Protein AF-A0A661B4R6-F1 (afdb_monomer_lite)

Sequence (637 aa):
MIDFGRIRTIQQVYLRFPSENIISTFYVIYWDGAAWQDFDAPVFDMLNTDSIRSFLVEPARAEKVMLFSTDSVANIAEMQLFGQGFRQFLLKRYCSDSGWTATDTRWETQKLVNLSDTMQCPDGTMNSFNYRKYLQAHDWTLNPFGGELTFENILDPPNKLFLDWFPNQYYQWFVLLFYNDAPTVDLFNGLFEKSFMYESTYLNWWRTVTDSVRAYASSLGRDVFITYNGSAYCNPHLVDYTLAPLGDGLNFPAYHCTTATDTDKVCLIGNQAQINIWRLTKQRANEYLGEDVPLVAFCDFWQLGMPFAHLGGIDEPADERAIYIRTYGMEMCAAGVNFCFPVQVSEEDSWTDTLSDGTPLIEIIKQQADFLNAYFDIYQNVTVSDNETLVTVNGIVPFNGEWNIDWEGGMRFNSPVNESKVTIAYTESEIEERAYLHIINHDWDSAGRAMLPQDSIPVTIPVSDTCWAVLLVSPDFPDTVYPEFEYEDSVVSLIVPTLEYYNVIILDFTDTTNISEEMAKLPIEFSISAYPNPFNSSVIITVSGGRGLASQTLTNIAIYDIMGNLIATPCSADRSASLVPLDKGDGNRASAKVSGGSASAQGVYIWTPDQSIPSGIYLMKAIIGNKTITKRVVLVR

Radius of gyration: 32.86 Å; chains: 1; bounding box: 77×84×82 Å

Foldseek 3Di:
DDAQQAWDKFFKKKFAADLVADAQWKWKWFDQPPDTDAFAPTPIHNGDNDRIDMDGTDTGTGRDMDMDGPDPDDGTPDIDTDHLDLLSLVCCVCCVVVVAFQQRCCCCVQQVQQLPPCQQNVPSGSRRGDVCSVCVVLVCNVPQLSDDDDPVCLVPGPRSCCLQAPDPVSLLVQCLQCVVPPVSNVVSLVSNCNHSNCCVPQVVPVCVVLVVVQVVCVVVVHGDFDFDAPLLRHQGHNGQAYEDEDAPAAQAQWADDADPQFRLAIEHQLQFFCLAVLLSSQVVSCVNVVHRGAYEYEHDCPHRGRNLCRYCHVPDASQRSLLCCLFVCVSNLLSLHHYDDDDADDPRGQQQGHHPVRHGSVVSVVLVVVQCVVPVQLSPQKDQDPQLQVKDKLNHNKFNADSHFDPPVGRHRDGGIDPSQWHWTWIDHPQAQKIKIKIFGRCADPVVSAGDKDAFMKIKGQAPADFDFKWKDGSVDDDIDGFDWDDDPRMIITTDGMDRGMMMIMTHRDPPVDPDPPPPPPFPDWDWDWPPAPDDLKIKIFTDTSVACQPWDFPFKFKAAPVRHTQAGCDDVVPPGQKHQDDDDDDDDDDDDDDDDDDDSGRIIMGRGDPPDAFAKMKMWIDIPHDIDIDIGTDDD

Secondary structure (DSSP, 8-state):
-EEEEEEEEEEEEEEE--TTS--SSEEEEEE-SSSEEEEEEEEEESS---SEEEEEEEEEEEEEEEEEE-SSS---SEEEEE-S-HHHHHIIIIIITT---TT-THHHHHH---TT-TTT-TTSSGGG--HHHHHHHTT-SS-TT-S---TTTSSS-SSTTHHHH--HHHHHHHHHHTTT-HHHHHHHHHHHHTSHHHIIIIIIIIHHHHHHHHHHHHHTT-------BTTTTS--TT-SSEEEEE-TTTT--EEE---SS-TT-EEE-TTB--HHHHHHHHHHHHHHHTS---EEEEE-STTTSSHHHHBS-TTS-THHHHHHIIIIIHHHHHTT-EE------SS--GGG-B-TTS-BHHHHHHHHHHHHHHTGGGGSSEEE-TTGGG-EETTB--------EESSSSSEE--B--TT-EEEEEEEESSSSEEEEEEEE--EETTTTEEPPEEEEEEEEE-SS---EEEEE-SSSSSPB---EEEETTEEEEEEEEESSEEEEEEE----SS---------S-EEEEEES-SS-SSEEEEEEETT-GGGS-EEEEEEEETT--EEE-S--TTS--SEEE---S----------SS-S-TT-EEEE---TTSPSEEEEEEEEETTEEEEEEEEE--

pLDDT: mean 84.92, std 15.72, range [28.16, 98.81]

Structure (mmCIF, N/CA/C/O backbone):
data_AF-A0A661B4R6-F1
#
_entry.id   AF-A0A661B4R6-F1
#
loop_
_atom_site.group_PDB
_atom_site.id
_atom_site.type_symbol
_atom_site.label_atom_id
_atom_site.label_alt_id
_atom_site.label_comp_id
_atom_site.label_asym_id
_atom_site.label_entity_id
_atom_site.label_seq_id
_atom_site.pdbx_PDB_ins_code
_atom_site.Cartn_x
_atom_site.Cartn_y
_atom_site.Cartn_z
_atom_site.occupancy
_atom_site.B_iso_or_equiv
_atom_site.auth_seq_id
_atom_site.auth_comp_id
_atom_site.auth_asym_id
_atom_site.auth_atom_id
_atom_site.pdbx_PDB_model_num
ATOM 1 N N . MET A 1 1 ? -38.865 -0.364 30.656 1.00 88.25 1 MET A N 1
ATOM 2 C CA . MET A 1 1 ? -38.460 -0.973 29.371 1.00 88.25 1 MET A CA 1
ATOM 3 C C . MET A 1 1 ? -38.031 0.139 28.435 1.00 88.25 1 MET A C 1
ATOM 5 O O . MET A 1 1 ? -38.706 1.160 28.396 1.00 88.25 1 MET A O 1
ATOM 9 N N . ILE A 1 2 ? -36.935 -0.059 27.714 1.00 90.44 2 ILE A N 1
ATOM 10 C CA . ILE A 1 2 ? -36.486 0.788 26.609 1.00 90.44 2 ILE A CA 1
ATOM 11 C C . ILE A 1 2 ? -36.687 -0.020 25.328 1.00 90.44 2 ILE A C 1
ATOM 13 O O . ILE A 1 2 ? -36.206 -1.147 25.239 1.00 90.44 2 ILE A O 1
ATOM 17 N N . ASP A 1 3 ? -37.417 0.539 24.367 1.00 93.38 3 ASP A N 1
ATOM 18 C CA . ASP A 1 3 ? -37.587 -0.020 23.024 1.00 93.38 3 ASP A CA 1
ATOM 19 C C . ASP A 1 3 ? -36.843 0.888 22.042 1.00 93.38 3 ASP A C 1
ATOM 21 O O . ASP A 1 3 ? -37.107 2.091 21.980 1.00 93.38 3 ASP A O 1
ATOM 25 N N . PHE A 1 4 ? -35.868 0.337 21.323 1.00 90.88 4 PHE A N 1
ATOM 26 C CA . PHE A 1 4 ? -35.040 1.121 20.412 1.00 90.88 4 PHE A CA 1
ATOM 27 C C . PHE A 1 4 ? -35.672 1.309 19.029 1.00 90.88 4 PHE A C 1
ATOM 29 O O . PHE A 1 4 ? -35.149 2.099 18.237 1.00 90.88 4 PHE A O 1
ATOM 36 N N . GLY A 1 5 ? -36.722 0.549 18.693 1.00 90.44 5 GLY A N 1
ATOM 37 C CA . GLY A 1 5 ? -37.315 0.492 17.352 1.00 90.44 5 GLY A CA 1
ATOM 38 C C . GLY A 1 5 ? -36.398 -0.084 16.260 1.00 90.44 5 GLY A C 1
ATOM 39 O O . GLY A 1 5 ? -36.765 -0.090 15.088 1.00 90.44 5 GLY A O 1
ATOM 40 N N . ARG A 1 6 ? -35.186 -0.524 16.621 1.00 88.88 6 ARG A N 1
ATOM 41 C CA . ARG A 1 6 ? -34.209 -1.215 15.766 1.00 88.88 6 ARG A CA 1
ATOM 42 C C . ARG A 1 6 ? -33.161 -1.911 16.624 1.00 88.88 6 ARG A C 1
ATOM 44 O O . ARG A 1 6 ? -32.868 -1.453 17.724 1.00 88.88 6 ARG A O 1
ATOM 51 N N . ILE A 1 7 ? -32.531 -2.951 16.087 1.00 89.50 7 ILE A N 1
ATOM 52 C CA . ILE A 1 7 ? -31.448 -3.658 16.780 1.00 89.50 7 ILE A CA 1
ATOM 53 C C . ILE A 1 7 ? -30.260 -2.713 17.010 1.00 89.50 7 ILE A C 1
ATOM 55 O O . ILE A 1 7 ? -29.772 -2.056 16.084 1.00 89.50 7 ILE A O 1
ATOM 59 N N . ARG A 1 8 ? -29.790 -2.665 18.257 1.00 90.94 8 ARG A N 1
ATOM 60 C CA . ARG A 1 8 ? -28.598 -1.954 18.724 1.00 90.94 8 ARG A CA 1
ATOM 61 C C . ARG A 1 8 ? -27.638 -2.929 19.377 1.00 90.94 8 ARG A C 1
ATOM 63 O O . ARG A 1 8 ? -28.080 -3.888 19.989 1.00 90.94 8 ARG A O 1
ATOM 70 N N . THR A 1 9 ? -26.344 -2.655 19.302 1.00 92.19 9 THR A N 1
ATOM 71 C CA . THR A 1 9 ? -25.362 -3.382 20.112 1.00 92.1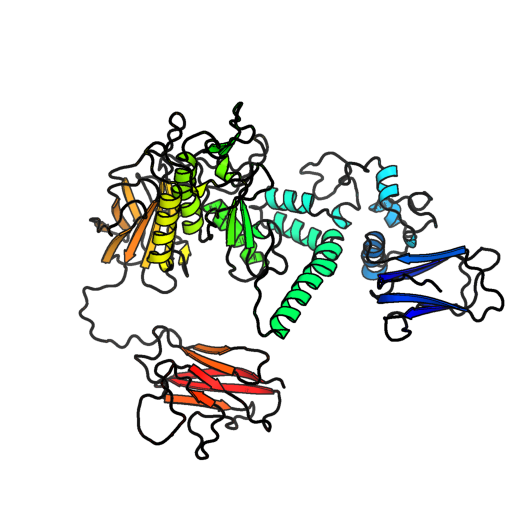9 9 THR A CA 1
ATOM 72 C C . THR A 1 9 ? -25.141 -2.631 21.418 1.00 92.19 9 THR A C 1
ATOM 74 O O . THR A 1 9 ? -24.861 -1.431 21.390 1.00 92.19 9 THR A O 1
ATOM 77 N N . ILE A 1 10 ? -25.287 -3.323 22.544 1.00 93.88 10 ILE A N 1
ATOM 78 C CA . ILE A 1 10 ? -25.099 -2.803 23.902 1.00 93.88 10 ILE A CA 1
ATOM 79 C C . ILE A 1 10 ? -23.838 -3.422 24.491 1.00 93.88 10 ILE A C 1
ATOM 81 O O . ILE A 1 10 ? -23.638 -4.624 24.372 1.00 93.88 10 ILE A O 1
ATOM 85 N N . GLN A 1 11 ? -23.016 -2.602 25.137 1.00 93.62 11 GLN A N 1
ATOM 86 C CA . GLN A 1 11 ? -21.801 -3.014 25.842 1.00 93.62 11 GLN A CA 1
ATOM 87 C C . GLN A 1 11 ? -21.700 -2.411 27.253 1.00 93.62 11 GLN A C 1
ATOM 89 O O . GLN A 1 11 ? -20.881 -2.842 28.055 1.00 93.62 11 GLN A O 1
ATOM 94 N N . GLN A 1 12 ? -22.539 -1.429 27.597 1.00 94.00 12 GLN A N 1
ATOM 95 C CA . GLN A 1 12 ? -22.627 -0.916 28.963 1.00 94.00 12 GLN A CA 1
ATOM 96 C C . GLN A 1 12 ? -24.080 -0.640 29.347 1.00 94.00 12 GLN A C 1
ATOM 98 O O . GLN A 1 12 ? -24.805 0.041 28.613 1.00 94.00 12 GLN A O 1
ATOM 103 N N . VAL A 1 13 ? -24.470 -1.115 30.530 1.00 94.50 13 VAL A N 1
ATOM 104 C CA . VAL A 1 13 ? -25.730 -0.775 31.197 1.00 94.50 13 VAL A CA 1
ATOM 105 C C . VAL A 1 13 ? -25.424 0.158 32.360 1.00 94.50 13 VAL A C 1
ATOM 107 O O . VAL A 1 13 ? -24.723 -0.220 33.295 1.00 94.50 13 VAL A O 1
ATOM 110 N N . TYR A 1 14 ? -25.947 1.380 32.298 1.00 93.94 14 TYR A N 1
ATOM 111 C CA . TYR A 1 14 ? -25.776 2.400 33.326 1.00 93.94 14 TYR A CA 1
ATOM 112 C C . TYR A 1 14 ? -27.123 2.749 33.954 1.00 93.94 14 TYR A C 1
ATOM 114 O O . TYR A 1 14 ? -28.087 3.072 33.256 1.00 93.94 14 TYR A O 1
ATOM 122 N N . LEU A 1 15 ? -27.176 2.691 35.279 1.00 93.31 15 LEU A N 1
ATOM 123 C CA . LEU A 1 15 ? -28.357 2.921 36.094 1.00 93.31 15 LEU A CA 1
ATOM 124 C C . LEU A 1 15 ? -28.040 3.974 37.151 1.00 93.31 15 LEU A C 1
ATOM 126 O O . LEU A 1 15 ? -27.056 3.858 37.881 1.00 93.31 15 LEU A O 1
ATOM 130 N N . ARG A 1 16 ? -28.911 4.973 37.265 1.00 91.50 16 ARG A N 1
ATOM 131 C CA . ARG A 1 16 ? -28.896 5.954 38.347 1.00 91.50 16 ARG A CA 1
ATOM 132 C C . ARG A 1 16 ? -30.230 5.937 39.069 1.00 91.50 16 ARG A C 1
ATOM 134 O O . ARG A 1 16 ? -31.293 6.052 38.453 1.00 91.50 16 ARG A O 1
ATOM 141 N N . PHE A 1 17 ? -30.159 5.873 40.385 1.00 91.25 17 PHE A N 1
ATOM 142 C CA . PHE A 1 17 ? -31.294 5.911 41.290 1.00 91.25 17 PHE A CA 1
ATOM 143 C C . PHE A 1 17 ? -31.259 7.214 42.104 1.00 91.25 17 PHE A C 1
ATOM 145 O O . PHE A 1 17 ? -30.173 7.719 42.411 1.00 91.25 17 PHE A O 1
ATOM 152 N N . PRO A 1 18 ? -32.417 7.797 42.458 1.00 90.38 18 PRO A N 1
ATOM 153 C CA . PRO A 1 18 ? -32.464 8.889 43.425 1.00 90.38 18 PRO A CA 1
ATOM 154 C C . PRO A 1 18 ? -31.885 8.431 44.769 1.00 90.38 18 PRO A C 1
ATOM 156 O O . PRO A 1 18 ? -32.158 7.314 45.206 1.00 90.38 18 PRO A O 1
ATOM 159 N N . SER A 1 19 ? -31.125 9.289 45.452 1.00 86.38 19 SER A N 1
ATOM 160 C CA . SER A 1 19 ? -30.497 8.968 46.747 1.00 86.38 19 SER A CA 1
ATOM 161 C C . SER A 1 19 ? -31.492 8.504 47.813 1.00 86.38 19 SER A C 1
ATOM 163 O O . SER A 1 19 ? -31.175 7.679 48.662 1.00 86.38 19 SER A O 1
ATOM 165 N N . GLU A 1 20 ? -32.705 9.037 47.755 1.00 88.06 20 GLU A N 1
ATOM 166 C CA . GLU A 1 20 ? -33.816 8.767 48.657 1.00 88.06 20 GLU A CA 1
ATOM 167 C C . GLU A 1 20 ? -34.655 7.546 48.248 1.00 88.06 20 GLU A C 1
ATOM 169 O O . GLU A 1 20 ? -35.519 7.130 49.013 1.00 88.06 20 GLU A O 1
ATOM 174 N N . ASN A 1 21 ? -34.424 6.975 47.058 1.00 87.94 21 ASN A N 1
ATOM 175 C CA . ASN A 1 21 ? -35.181 5.847 46.508 1.00 87.94 21 ASN A CA 1
ATOM 176 C C . ASN A 1 21 ? -34.262 4.892 45.724 1.00 87.94 21 ASN A C 1
ATOM 178 O O . ASN A 1 21 ? -34.425 4.708 44.515 1.00 87.94 21 ASN A O 1
ATOM 182 N N . ILE A 1 22 ? -33.286 4.300 46.413 1.00 90.50 22 ILE A N 1
ATOM 183 C CA . ILE A 1 22 ? -32.396 3.289 45.833 1.00 90.50 22 ILE A CA 1
ATOM 184 C C . ILE A 1 22 ? -33.161 1.973 45.684 1.00 90.50 22 ILE A C 1
ATOM 186 O O . ILE A 1 22 ? -33.751 1.485 46.647 1.00 90.50 22 ILE A O 1
ATOM 190 N N . ILE A 1 23 ? -33.135 1.403 44.478 1.00 91.00 23 ILE A N 1
ATOM 191 C CA . ILE A 1 23 ? -33.694 0.075 44.221 1.00 91.00 23 ILE A CA 1
ATOM 192 C C . ILE A 1 23 ? -32.763 -0.967 44.840 1.00 91.00 23 ILE A C 1
ATOM 194 O O . ILE A 1 23 ? -31.584 -1.017 44.486 1.00 91.00 23 ILE A O 1
ATOM 198 N N . SER A 1 24 ? -33.300 -1.786 45.744 1.00 89.31 24 SER A N 1
ATOM 199 C CA . SER A 1 24 ? -32.554 -2.775 46.526 1.00 89.31 24 SER A CA 1
ATOM 200 C C . SER A 1 24 ? -32.283 -4.058 45.748 1.00 89.31 24 SER A C 1
ATOM 202 O O . SER A 1 24 ? -31.223 -4.659 45.884 1.00 89.31 24 SER A O 1
ATOM 204 N N . THR A 1 25 ? -33.229 -4.471 44.905 1.00 92.31 25 THR A N 1
ATOM 205 C CA . THR A 1 25 ? -33.104 -5.662 44.066 1.00 92.31 25 THR A CA 1
ATOM 206 C C . THR A 1 25 ? -33.507 -5.337 42.638 1.00 92.31 25 THR A C 1
ATOM 208 O O . THR A 1 25 ? -34.631 -4.884 42.399 1.00 92.31 25 THR A O 1
ATOM 211 N N . PHE A 1 26 ? -32.628 -5.597 41.675 1.00 94.00 26 PHE A N 1
ATOM 212 C CA . PHE A 1 26 ? -32.942 -5.473 40.257 1.00 94.00 26 PHE A CA 1
ATOM 213 C C . PHE A 1 26 ? -32.227 -6.514 39.399 1.00 94.00 26 PHE A C 1
ATOM 215 O O . PHE A 1 26 ? -31.179 -7.038 39.764 1.00 94.00 26 PHE A O 1
ATOM 222 N N . TYR A 1 27 ? -32.786 -6.769 38.219 1.00 94.94 27 TYR A N 1
ATOM 223 C CA . TYR A 1 27 ? -32.155 -7.563 37.167 1.00 94.94 27 TYR A CA 1
ATOM 224 C C . TYR A 1 27 ? -32.542 -6.996 35.793 1.00 94.94 27 TYR A C 1
ATOM 226 O O . TYR A 1 27 ? -33.641 -6.454 35.631 1.00 94.94 27 TYR A O 1
ATOM 234 N N . VAL A 1 28 ? -31.631 -7.058 34.820 1.00 95.81 28 VAL A N 1
ATOM 235 C CA . VAL A 1 28 ? -31.800 -6.461 33.489 1.00 95.81 28 VAL A CA 1
ATOM 236 C C . VAL A 1 28 ? -31.599 -7.514 32.402 1.00 95.81 28 VAL A C 1
ATOM 238 O O . VAL A 1 28 ? -30.582 -8.200 32.387 1.00 95.81 28 VAL A O 1
ATOM 241 N N . ILE A 1 29 ? -32.541 -7.576 31.457 1.00 96.94 29 ILE A N 1
ATOM 242 C CA . ILE A 1 29 ? -32.499 -8.444 30.267 1.00 96.94 29 ILE A CA 1
ATOM 243 C C . ILE A 1 29 ? -32.725 -7.673 28.984 1.00 96.94 29 ILE A C 1
ATOM 245 O O . ILE A 1 29 ? -33.286 -6.572 28.991 1.00 96.94 29 ILE A O 1
ATOM 249 N N . TYR A 1 30 ? -32.336 -8.282 27.870 1.00 97.00 30 TYR A N 1
ATOM 250 C CA . TYR A 1 30 ? -32.540 -7.733 26.540 1.00 97.00 30 TYR A CA 1
ATOM 251 C C . TYR A 1 30 ? -33.329 -8.679 25.634 1.00 97.00 30 TYR A C 1
ATOM 253 O O . TYR A 1 30 ? -33.401 -9.878 25.873 1.00 97.00 30 TYR A O 1
ATOM 261 N N . TRP A 1 31 ? -33.964 -8.121 24.607 1.00 96.56 31 TRP A N 1
ATOM 262 C CA . TRP A 1 31 ? -34.650 -8.867 23.555 1.00 96.56 31 TRP A CA 1
ATOM 263 C C . TRP A 1 31 ? -33.749 -8.947 22.326 1.00 96.56 31 TRP A C 1
ATOM 265 O O . TRP A 1 31 ? -33.430 -7.903 21.749 1.00 96.56 31 TRP A O 1
ATOM 275 N N . ASP A 1 32 ? -33.362 -10.154 21.916 1.00 92.81 32 ASP A N 1
ATOM 276 C CA . ASP A 1 32 ? -32.450 -10.398 20.782 1.00 92.81 32 ASP A CA 1
ATOM 277 C C . ASP A 1 32 ? -33.139 -10.355 19.399 1.00 92.81 32 ASP A C 1
ATOM 279 O O . ASP A 1 32 ? -32.482 -10.429 18.361 1.00 92.81 32 ASP A O 1
ATOM 283 N N . GLY A 1 33 ? -34.467 -10.203 19.384 1.00 91.19 33 GLY A N 1
ATOM 284 C CA . GLY A 1 33 ? -35.319 -10.291 18.195 1.00 91.19 33 GLY A CA 1
ATOM 285 C C . GLY A 1 33 ? -36.236 -11.520 18.200 1.00 91.19 33 GLY A C 1
ATOM 286 O O . GLY A 1 33 ? -37.253 -11.518 17.507 1.00 91.19 33 GLY A O 1
ATOM 287 N N . ALA A 1 34 ? -35.930 -12.532 19.014 1.00 93.56 34 ALA A N 1
ATOM 288 C CA . ALA A 1 34 ? -36.671 -13.786 19.120 1.00 93.56 34 ALA A CA 1
ATOM 289 C C . ALA A 1 34 ? -37.092 -14.128 20.559 1.00 93.56 34 ALA A C 1
ATOM 291 O O . ALA A 1 34 ? -38.192 -14.650 20.759 1.00 93.56 34 ALA A O 1
ATOM 292 N N . ALA A 1 35 ? -36.245 -13.845 21.550 1.00 95.81 35 ALA A N 1
ATOM 293 C CA . ALA A 1 35 ? -36.492 -14.137 22.955 1.00 95.81 35 ALA A CA 1
ATOM 294 C C . ALA A 1 35 ? -35.837 -13.108 23.892 1.00 95.81 35 ALA A C 1
ATOM 296 O O . ALA A 1 35 ? -34.971 -12.320 23.505 1.00 95.81 35 ALA A O 1
ATOM 297 N N . TRP A 1 36 ? -36.278 -13.116 25.153 1.00 97.00 36 TRP A N 1
ATOM 298 C CA . TRP A 1 36 ? -35.604 -12.391 26.226 1.00 97.00 36 TRP A CA 1
ATOM 299 C C . TRP A 1 36 ? -34.383 -13.188 26.688 1.00 97.00 36 TRP A C 1
ATOM 301 O O . TRP A 1 36 ? -34.512 -14.376 26.978 1.00 97.00 36 TRP A O 1
ATOM 311 N N . GLN A 1 37 ? -33.237 -12.520 26.767 1.00 96.88 37 GLN A N 1
ATOM 312 C CA . GLN A 1 37 ? -31.936 -13.094 27.086 1.00 96.88 37 GLN A CA 1
ATOM 313 C C . GLN A 1 37 ? -31.271 -12.335 28.234 1.00 96.88 37 GLN A C 1
ATOM 315 O O . GLN A 1 37 ? -31.379 -11.105 28.328 1.00 96.88 37 GLN A O 1
ATOM 320 N N . ASP A 1 38 ? -30.532 -13.079 29.053 1.00 96.12 38 ASP A N 1
ATOM 321 C CA . ASP A 1 38 ? -29.561 -12.530 29.994 1.00 96.12 38 ASP A CA 1
ATOM 322 C C . ASP A 1 38 ? -28.336 -11.993 29.252 1.00 96.12 38 ASP A C 1
ATOM 324 O O . ASP A 1 38 ? -27.923 -12.524 28.218 1.00 96.12 38 ASP A O 1
ATOM 328 N N . PHE A 1 39 ? -27.739 -10.936 29.797 1.00 94.62 39 PHE A N 1
ATOM 329 C CA . PHE A 1 39 ? -26.406 -10.513 29.380 1.00 94.62 39 PHE A CA 1
ATOM 330 C C . PHE A 1 39 ? -25.369 -11.565 29.787 1.00 94.62 39 PHE A C 1
ATOM 332 O O . PHE A 1 39 ? -25.482 -12.169 30.858 1.00 94.62 39 PHE A O 1
ATOM 339 N N . ASP A 1 40 ? -24.346 -11.753 28.951 1.00 86.69 40 ASP A N 1
ATOM 340 C CA . ASP A 1 40 ? -23.166 -12.517 29.351 1.00 86.69 40 ASP A CA 1
ATOM 341 C C . ASP A 1 40 ? -22.332 -11.661 30.317 1.00 86.69 40 ASP A C 1
ATOM 343 O O . ASP A 1 40 ? -22.056 -10.489 30.048 1.00 86.69 40 ASP A O 1
ATOM 347 N N . ALA A 1 41 ? -22.039 -12.240 31.482 1.00 86.94 41 ALA A N 1
ATOM 348 C CA . ALA A 1 41 ? -22.095 -11.584 32.795 1.00 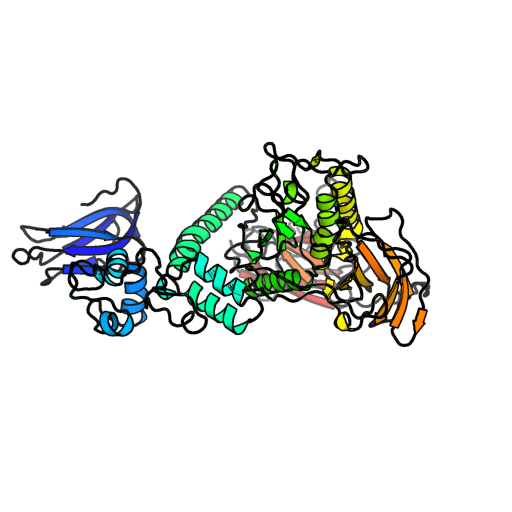86.94 41 ALA A CA 1
ATOM 349 C C . ALA A 1 41 ? -23.493 -10.984 33.113 1.00 86.94 41 ALA A C 1
ATOM 351 O O . ALA A 1 41 ? -23.820 -9.870 32.692 1.00 86.94 41 ALA A O 1
ATOM 352 N N . PRO A 1 42 ? -24.327 -11.693 33.901 1.00 89.00 42 PRO A N 1
ATOM 353 C CA . PRO A 1 42 ? -25.674 -11.235 34.225 1.00 89.00 42 PRO A CA 1
ATOM 354 C C . PRO A 1 42 ? -25.699 -9.871 34.930 1.00 89.00 42 PRO A C 1
ATOM 356 O O . PRO A 1 42 ? -24.979 -9.636 35.902 1.00 89.00 42 PRO A O 1
ATOM 359 N N . VAL A 1 43 ? -26.590 -8.984 34.481 1.00 93.56 43 VAL A N 1
ATOM 360 C CA . VAL A 1 43 ? -26.777 -7.649 35.066 1.00 93.56 43 VAL A CA 1
ATOM 361 C C . VAL A 1 43 ? -27.857 -7.715 36.138 1.00 93.56 43 VAL A C 1
ATOM 363 O O . VAL A 1 43 ? -29.042 -7.526 35.860 1.00 93.56 43 VAL A O 1
ATOM 366 N N . PHE A 1 44 ? -27.455 -7.992 37.375 1.00 92.19 44 PHE A N 1
ATOM 367 C CA . PHE A 1 44 ? -28.359 -7.993 38.521 1.00 92.19 44 PHE A CA 1
ATOM 368 C C . PHE A 1 44 ? -27.659 -7.564 39.807 1.00 92.19 44 PHE A C 1
ATOM 370 O O . PHE A 1 44 ? -26.439 -7.660 39.940 1.00 92.19 44 PHE A O 1
ATOM 377 N N . ASP A 1 45 ? -28.456 -7.119 40.772 1.00 90.12 45 ASP A N 1
ATOM 378 C CA . ASP A 1 45 ? -28.040 -6.994 42.161 1.00 90.12 45 ASP A CA 1
ATOM 379 C C . ASP A 1 45 ? -29.230 -7.272 43.081 1.00 90.12 45 ASP A C 1
ATOM 381 O O . ASP A 1 45 ? -30.332 -6.792 42.827 1.00 90.12 45 ASP A O 1
ATOM 385 N N . MET A 1 46 ? -29.012 -8.060 44.132 1.00 89.56 46 MET A N 1
ATOM 386 C CA . MET A 1 46 ? -30.049 -8.467 45.086 1.00 89.56 46 MET A CA 1
ATOM 387 C C . MET A 1 46 ? -30.025 -7.658 46.391 1.00 89.56 46 MET A C 1
ATOM 389 O O . MET A 1 46 ? -30.904 -7.839 47.229 1.00 89.56 46 MET A O 1
ATOM 393 N N . LEU A 1 47 ? -29.001 -6.830 46.606 1.00 89.81 47 LEU A N 1
ATOM 394 C CA . LEU A 1 47 ? -28.759 -6.048 47.821 1.00 89.81 47 LEU A CA 1
ATOM 395 C C . LEU A 1 47 ? -28.088 -4.702 47.487 1.00 89.81 47 LEU A C 1
ATOM 397 O O . LEU A 1 47 ? -27.161 -4.269 48.172 1.00 89.81 47 LEU A O 1
ATOM 401 N N . ASN A 1 48 ? -28.544 -4.032 46.430 1.00 90.81 48 ASN A N 1
ATOM 402 C CA . ASN A 1 48 ? -27.949 -2.783 45.981 1.00 90.81 48 ASN A CA 1
ATOM 403 C C . ASN A 1 48 ? -28.172 -1.660 47.002 1.00 90.81 48 ASN A C 1
ATOM 405 O O . ASN A 1 48 ? -29.302 -1.319 47.353 1.00 90.81 48 ASN A O 1
ATOM 409 N N . THR A 1 49 ? -27.071 -1.040 47.418 1.00 90.56 49 THR A N 1
ATOM 410 C CA . THR A 1 49 ? -27.063 0.156 48.269 1.00 90.56 49 THR A CA 1
ATOM 411 C C . THR A 1 49 ? -26.571 1.398 47.539 1.00 90.56 49 THR A C 1
ATOM 413 O O . THR A 1 49 ? -26.571 2.481 48.120 1.00 90.56 49 THR A O 1
ATOM 416 N N . ASP A 1 50 ? -26.153 1.259 46.282 1.00 89.56 50 ASP A N 1
ATOM 417 C CA . ASP A 1 50 ? -25.511 2.333 45.539 1.00 89.56 50 ASP A CA 1
ATOM 418 C C . ASP A 1 50 ? -26.533 3.085 44.689 1.00 89.56 50 ASP A C 1
ATOM 420 O O . ASP A 1 50 ? -27.420 2.501 44.059 1.00 89.56 50 ASP A O 1
ATOM 424 N N . SER A 1 51 ? -26.391 4.409 44.641 1.00 89.94 51 SER A N 1
ATOM 425 C CA . SER A 1 51 ? -27.230 5.281 43.815 1.00 89.94 51 SER A CA 1
ATOM 426 C C . SER A 1 51 ? -26.842 5.255 42.335 1.00 89.94 51 SER A C 1
ATOM 428 O O . SER A 1 51 ? -27.612 5.719 41.497 1.00 89.94 51 SER A O 1
ATOM 430 N N . ILE A 1 52 ? -25.669 4.716 41.994 1.00 90.62 52 ILE A N 1
ATOM 431 C CA . ILE A 1 52 ? -25.175 4.574 40.623 1.00 90.62 52 ILE A CA 1
ATOM 432 C C . ILE A 1 52 ? -24.637 3.161 40.447 1.00 90.62 52 ILE A C 1
ATOM 434 O O . ILE A 1 52 ? -23.831 2.690 41.247 1.00 90.62 52 ILE A O 1
ATOM 438 N N . ARG A 1 53 ? -25.057 2.499 39.370 1.00 91.62 53 ARG A N 1
ATOM 439 C CA . ARG A 1 53 ? -24.569 1.181 38.974 1.00 91.62 53 ARG A CA 1
ATOM 440 C C . ARG A 1 53 ? -24.245 1.163 37.496 1.00 91.62 53 ARG A C 1
ATOM 442 O O . ARG A 1 53 ? -25.039 1.591 36.667 1.00 91.62 53 ARG A O 1
ATOM 449 N N . SER A 1 54 ? -23.065 0.656 37.175 1.00 92.38 54 SER A N 1
ATOM 450 C CA . SER A 1 54 ? -22.556 0.559 35.814 1.00 92.38 54 SER A CA 1
ATOM 451 C C . SER A 1 54 ? -22.016 -0.843 35.605 1.00 92.38 54 SER A C 1
ATOM 453 O O . SER A 1 54 ? -21.210 -1.321 36.400 1.00 92.38 54 SER A O 1
ATOM 455 N N . PHE A 1 55 ? -22.476 -1.492 34.545 1.00 92.38 55 PHE A N 1
ATOM 456 C CA . PHE A 1 55 ? -22.080 -2.842 34.180 1.00 92.38 55 PHE A CA 1
ATOM 457 C C . PHE A 1 55 ? -21.524 -2.803 32.766 1.00 92.38 55 PHE A C 1
ATOM 459 O O . PHE A 1 55 ? -22.238 -2.414 31.838 1.00 92.38 55 PHE A O 1
ATOM 466 N N . LEU A 1 56 ? -20.257 -3.183 32.609 1.00 91.75 56 LEU A N 1
ATOM 467 C CA . LEU A 1 56 ? -19.717 -3.548 31.305 1.00 91.75 56 LEU A CA 1
ATOM 468 C C . LEU A 1 56 ? -20.188 -4.976 31.009 1.00 91.75 56 LEU A C 1
ATOM 470 O O . LEU A 1 56 ? -20.094 -5.839 31.879 1.00 91.75 56 LEU A O 1
ATOM 474 N N . VAL A 1 57 ? -20.723 -5.197 29.816 1.00 92.56 57 VAL A N 1
ATOM 475 C CA . VAL A 1 57 ? -21.261 -6.491 29.377 1.00 92.56 57 VAL A CA 1
ATOM 476 C C . VAL A 1 57 ? -20.631 -6.875 28.049 1.00 92.56 57 VAL A C 1
ATOM 478 O O . VAL A 1 57 ? -20.174 -6.000 27.303 1.00 92.56 57 VAL A O 1
ATOM 481 N N . GLU A 1 58 ? -20.641 -8.165 27.723 1.00 90.88 58 GLU A N 1
ATOM 482 C CA . GLU A 1 58 ? -20.292 -8.581 26.366 1.00 90.88 58 GLU A CA 1
ATOM 483 C C . GLU A 1 58 ? -21.265 -7.967 25.340 1.00 90.88 58 GLU A C 1
ATOM 485 O O . GLU A 1 58 ? -22.445 -7.759 25.655 1.00 90.88 58 GLU A O 1
ATOM 490 N N . PRO A 1 59 ? -20.802 -7.647 24.113 1.00 91.25 59 PRO A N 1
ATOM 491 C CA . PRO A 1 59 ? -21.637 -7.041 23.084 1.00 91.25 59 PRO A CA 1
ATOM 492 C C . PRO A 1 59 ? -22.936 -7.813 22.808 1.00 91.25 59 PRO A C 1
ATOM 494 O O . PRO A 1 59 ? -22.940 -8.856 22.159 1.00 91.25 59 PRO A O 1
ATOM 497 N N . ALA A 1 60 ? -24.065 -7.244 23.229 1.00 92.75 60 ALA A N 1
ATOM 498 C CA . ALA A 1 60 ? -25.388 -7.839 23.072 1.00 92.75 60 ALA A CA 1
ATOM 499 C C . ALA A 1 60 ? -26.198 -7.100 22.000 1.00 92.75 60 ALA A C 1
ATOM 501 O O . ALA A 1 60 ? -26.416 -5.888 22.094 1.00 92.75 60 ALA A O 1
ATOM 502 N N . ARG A 1 61 ? -26.673 -7.820 20.975 1.00 93.50 61 ARG A N 1
ATOM 503 C CA . ARG A 1 61 ? -27.593 -7.271 19.965 1.00 93.50 61 ARG A CA 1
ATOM 504 C C . ARG A 1 61 ? -29.011 -7.265 20.528 1.00 93.50 61 ARG A C 1
ATOM 506 O O . ARG A 1 61 ? -29.626 -8.312 20.666 1.00 93.50 61 ARG A O 1
ATOM 513 N N . ALA A 1 62 ? -29.524 -6.080 20.827 1.00 95.06 62 ALA A N 1
ATOM 514 C CA . ALA A 1 62 ? -30.790 -5.877 21.508 1.00 95.06 62 ALA A CA 1
ATOM 515 C C . ALA A 1 62 ? -31.718 -4.945 20.724 1.00 95.06 62 ALA A C 1
ATOM 517 O O . ALA A 1 62 ? -31.324 -3.857 20.303 1.00 95.06 62 ALA A O 1
ATOM 518 N N . GLU A 1 63 ? -32.980 -5.331 20.577 1.00 95.94 63 GLU A N 1
ATOM 519 C CA . GLU A 1 63 ? -34.053 -4.440 20.115 1.00 95.94 63 GLU A CA 1
ATOM 520 C C . GLU A 1 63 ? -34.729 -3.722 21.291 1.00 95.94 63 GLU A C 1
ATOM 522 O O . GLU A 1 63 ? -35.166 -2.575 21.171 1.00 95.94 63 GLU A O 1
ATOM 527 N N . LYS A 1 64 ? -34.787 -4.391 22.448 1.00 96.31 64 LYS A N 1
ATOM 528 C CA . LYS A 1 64 ? -35.422 -3.887 23.671 1.00 96.31 64 LYS A CA 1
ATOM 529 C C . LYS A 1 64 ? -34.600 -4.281 24.884 1.00 96.31 64 LYS A C 1
ATOM 531 O O . LYS A 1 64 ? -33.942 -5.316 24.871 1.00 96.31 64 LYS A O 1
ATOM 536 N N . VAL A 1 65 ? -34.684 -3.486 25.943 1.00 96.38 65 VAL A N 1
ATOM 537 C CA . VAL A 1 65 ? -34.093 -3.799 27.250 1.00 96.38 65 VAL A CA 1
ATOM 538 C C . VAL A 1 65 ? -35.103 -3.541 28.350 1.00 96.38 65 VAL A C 1
ATOM 540 O O . VAL A 1 65 ? -35.849 -2.557 28.334 1.00 96.38 65 VAL A O 1
ATOM 543 N N . MET A 1 66 ? -35.135 -4.429 29.330 1.00 95.00 66 MET A N 1
ATOM 544 C CA . MET A 1 66 ? -36.080 -4.384 30.428 1.00 95.00 66 MET A CA 1
ATOM 545 C C . MET A 1 66 ? -35.360 -4.573 31.757 1.00 95.00 66 MET A C 1
ATOM 547 O O . MET A 1 66 ? -34.576 -5.499 31.915 1.00 95.00 66 MET A O 1
ATOM 551 N N . LEU A 1 67 ? -35.654 -3.678 32.701 1.00 93.94 67 LEU A N 1
ATOM 552 C CA . LEU A 1 67 ? -35.256 -3.784 34.098 1.00 93.94 67 LEU A CA 1
ATOM 553 C C . LEU A 1 67 ? -36.456 -4.277 34.902 1.00 93.94 67 LEU A C 1
ATOM 555 O O . LEU A 1 67 ? -37.552 -3.723 34.783 1.00 93.94 67 LEU A O 1
ATOM 559 N N . PHE A 1 68 ? -36.222 -5.287 35.728 1.00 92.06 68 PHE A N 1
ATOM 560 C CA . PHE A 1 68 ? -37.153 -5.792 36.726 1.00 92.06 68 PHE A CA 1
ATOM 561 C C . PHE A 1 68 ? -36.647 -5.453 38.117 1.00 92.06 68 PHE A C 1
ATOM 563 O O . PHE A 1 68 ? -35.443 -5.412 38.353 1.00 92.06 68 PHE A O 1
ATOM 570 N N . SER A 1 69 ? -37.578 -5.263 39.043 1.00 90.75 69 SER A N 1
ATOM 571 C CA . SER A 1 69 ? -37.294 -5.131 40.463 1.00 90.75 69 SER A CA 1
ATOM 572 C C . SER A 1 69 ? -38.383 -5.838 41.259 1.00 90.75 69 SER A C 1
ATOM 574 O O . SER A 1 69 ? -39.538 -5.885 40.831 1.00 90.75 69 SER A O 1
ATOM 576 N N . THR A 1 70 ? -38.010 -6.404 42.404 1.00 90.06 70 THR A N 1
ATOM 577 C CA . THR A 1 70 ? -38.960 -6.941 43.389 1.00 90.06 70 THR A CA 1
ATOM 578 C C . THR A 1 70 ? -39.459 -5.870 44.358 1.00 90.06 70 THR A C 1
ATOM 580 O O . THR A 1 70 ? -40.332 -6.151 45.179 1.00 90.06 70 THR A O 1
ATOM 583 N N . ASP A 1 71 ? -38.917 -4.653 44.284 1.00 86.75 71 ASP A N 1
ATOM 584 C CA . ASP A 1 71 ? -39.304 -3.551 45.151 1.00 86.75 71 ASP A CA 1
ATOM 585 C C . ASP A 1 71 ? -40.715 -3.067 44.799 1.00 86.75 71 ASP A C 1
ATOM 587 O O . ASP A 1 71 ? -41.101 -2.961 43.635 1.00 86.75 71 ASP A O 1
ATOM 591 N N . SER A 1 72 ? -41.499 -2.731 45.826 1.00 85.31 72 SER A N 1
ATOM 592 C CA . SER A 1 72 ? -42.882 -2.259 45.643 1.00 85.31 72 SER A CA 1
ATOM 593 C C . SER A 1 72 ? -42.991 -0.914 44.908 1.00 85.31 72 SER A C 1
ATOM 595 O O . SER A 1 72 ? -44.033 -0.614 44.328 1.00 85.31 72 SER A O 1
ATOM 597 N N . VAL A 1 73 ? -41.920 -0.113 44.927 1.00 81.44 73 VAL A N 1
ATOM 598 C CA . VAL A 1 73 ? -41.787 1.159 44.211 1.00 81.44 73 VAL A CA 1
ATOM 599 C C . VAL A 1 73 ? -40.378 1.220 43.628 1.00 81.44 73 VAL A C 1
ATOM 601 O O . VAL A 1 73 ? -39.404 1.140 44.370 1.00 81.44 73 VAL A O 1
ATOM 604 N N . ALA A 1 74 ? -40.272 1.382 42.310 1.00 81.88 74 ALA A N 1
ATOM 605 C CA . ALA A 1 74 ? -39.006 1.458 41.587 1.00 81.88 74 ALA A CA 1
ATOM 606 C C . ALA A 1 74 ? -38.865 2.839 40.933 1.00 81.88 74 ALA A C 1
ATOM 608 O O . ALA A 1 74 ? -39.529 3.128 39.937 1.00 81.88 74 ALA A O 1
ATOM 609 N N . ASN A 1 75 ? -38.004 3.692 41.495 1.00 84.81 75 ASN A N 1
ATOM 610 C CA . ASN A 1 75 ? -37.699 5.010 40.940 1.00 84.81 75 ASN A CA 1
ATOM 611 C C . ASN A 1 75 ? -36.326 4.987 40.271 1.00 84.81 75 ASN A C 1
ATOM 613 O O . ASN A 1 75 ? -35.306 4.773 40.920 1.00 84.81 75 ASN A O 1
ATOM 617 N N . ILE A 1 76 ? -36.302 5.238 38.966 1.00 87.00 76 ILE A N 1
ATOM 618 C CA . ILE A 1 76 ? -35.073 5.300 38.178 1.00 87.00 76 ILE A CA 1
ATOM 619 C C . ILE A 1 76 ? -34.896 6.748 37.744 1.00 87.00 76 ILE A C 1
ATOM 621 O O . ILE A 1 76 ? -35.740 7.286 37.029 1.00 87.00 76 ILE A O 1
ATOM 625 N N . ALA A 1 77 ? -33.813 7.378 38.196 1.00 88.94 77 ALA A N 1
ATOM 626 C CA . ALA A 1 77 ? -33.459 8.721 37.757 1.00 88.94 77 ALA A CA 1
ATOM 627 C C . ALA A 1 77 ? -32.946 8.684 36.313 1.00 88.94 77 ALA A C 1
ATOM 629 O O . ALA A 1 77 ? -33.271 9.557 35.513 1.00 88.94 77 ALA A O 1
ATOM 630 N N . GLU A 1 78 ? -32.165 7.655 35.978 1.00 90.00 78 GLU A N 1
ATOM 631 C CA . GLU A 1 78 ? -31.583 7.491 34.653 1.00 90.00 78 GLU A CA 1
ATOM 632 C C . GLU A 1 78 ? -31.304 6.017 34.340 1.00 90.00 78 GLU A C 1
ATOM 634 O O . GLU A 1 78 ? -30.804 5.271 35.180 1.00 90.00 78 GLU A O 1
ATOM 639 N N . MET A 1 79 ? -31.613 5.603 33.112 1.00 91.44 79 MET A N 1
ATOM 640 C CA . MET A 1 79 ? -31.188 4.326 32.541 1.00 91.44 79 MET A CA 1
ATOM 641 C C . MET A 1 79 ? -30.595 4.613 31.166 1.00 91.44 79 MET A C 1
ATOM 643 O O . MET A 1 79 ? -31.318 4.988 30.243 1.00 91.44 79 MET A O 1
ATOM 647 N N . GLN A 1 80 ? -29.281 4.453 31.039 1.00 91.19 80 GLN A N 1
ATOM 648 C CA . GLN A 1 80 ? -28.553 4.654 29.792 1.00 91.19 80 GLN A CA 1
ATOM 649 C C . GLN A 1 80 ? -27.924 3.343 29.330 1.00 91.19 80 GLN A C 1
ATOM 651 O O . GLN A 1 80 ? -27.403 2.555 30.117 1.00 91.19 80 GLN A O 1
ATOM 656 N N . LEU A 1 81 ? -27.997 3.114 28.023 1.00 92.81 81 LEU A N 1
ATOM 657 C CA . LEU A 1 81 ? -27.479 1.926 27.362 1.00 92.81 81 LEU A CA 1
ATOM 658 C C . LEU A 1 81 ? -26.505 2.400 26.298 1.00 92.81 81 LEU A C 1
ATOM 660 O O . LEU A 1 81 ? -26.878 3.174 25.413 1.00 92.81 81 LEU A O 1
ATOM 664 N N . PHE A 1 82 ? -25.258 1.965 26.405 1.00 90.94 82 PHE A N 1
ATOM 665 C CA . PHE A 1 82 ? -24.205 2.404 25.502 1.00 90.94 82 PHE A CA 1
ATOM 666 C C . PHE A 1 82 ? -23.698 1.243 24.666 1.00 90.94 82 PHE A C 1
ATOM 668 O O . PHE A 1 82 ? -23.591 0.121 25.157 1.00 90.94 82 PHE A O 1
ATOM 675 N N . GLY A 1 83 ? -23.396 1.531 23.401 1.00 90.44 83 GLY A N 1
ATOM 676 C CA . GLY A 1 83 ? -22.728 0.595 22.504 1.00 90.44 83 GLY A CA 1
ATOM 677 C C . GLY A 1 83 ? -21.209 0.627 22.659 1.00 90.44 83 GLY A C 1
ATOM 678 O O . GLY A 1 83 ? -20.688 1.012 23.701 1.00 90.44 83 GLY A O 1
ATOM 679 N N . GLN A 1 84 ? -20.512 0.258 21.589 1.00 87.50 84 GLN A N 1
ATOM 680 C CA . GLN A 1 84 ? -19.055 0.095 21.547 1.00 87.50 84 GLN A CA 1
ATOM 681 C C . GLN A 1 84 ? -18.333 1.429 21.295 1.00 87.50 84 GLN A C 1
ATOM 683 O O . GLN A 1 84 ? -17.719 1.641 20.252 1.00 87.50 84 GLN A O 1
ATOM 688 N N . GLY A 1 85 ? -18.490 2.387 22.208 1.00 92.62 85 GLY A N 1
ATOM 689 C CA . GLY A 1 85 ? -17.850 3.699 22.112 1.00 92.62 85 GLY A CA 1
ATOM 690 C C . GLY A 1 85 ? -16.467 3.749 22.765 1.00 92.62 85 GLY A C 1
ATOM 691 O O . GLY A 1 85 ? -16.058 2.846 23.492 1.00 92.62 85 GLY A O 1
ATOM 692 N N . PHE A 1 86 ? -15.768 4.872 22.576 1.00 95.81 86 PHE A N 1
ATOM 693 C CA . PHE A 1 86 ? -14.419 5.060 23.121 1.00 95.81 86 PHE A CA 1
ATOM 694 C C . PHE A 1 86 ? -14.346 4.941 2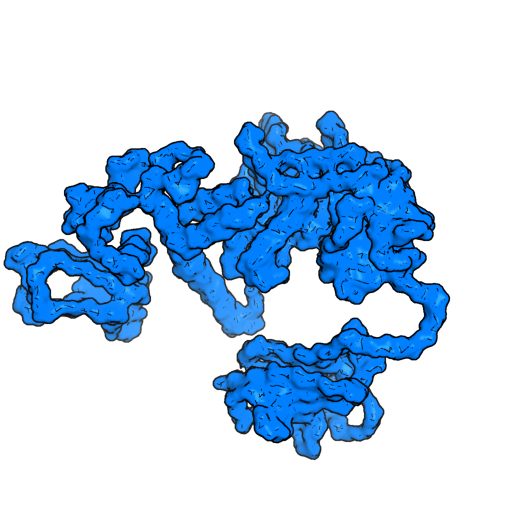4.645 1.00 95.81 86 PHE A C 1
ATOM 696 O O . PHE A 1 86 ? -13.383 4.411 25.185 1.00 95.81 86 PHE A O 1
ATOM 703 N N . ARG A 1 87 ? -15.384 5.375 25.368 1.00 95.19 87 ARG A N 1
ATOM 704 C CA . ARG A 1 87 ? -15.430 5.166 26.818 1.00 95.19 87 ARG A CA 1
ATOM 705 C C . ARG A 1 87 ? -15.455 3.680 27.172 1.00 95.19 87 ARG A C 1
ATOM 707 O O . ARG A 1 87 ? -14.737 3.278 28.076 1.00 95.19 87 ARG A O 1
ATOM 714 N N . GLN A 1 88 ? -16.274 2.876 26.492 1.00 94.19 88 GLN A N 1
ATOM 715 C CA . GLN A 1 88 ? -16.363 1.436 26.756 1.00 94.19 88 GLN A CA 1
ATOM 716 C C . GLN A 1 88 ? -15.036 0.750 26.449 1.00 94.19 88 GLN A C 1
ATOM 718 O O . GLN A 1 88 ? -14.585 -0.071 27.241 1.00 94.19 88 GLN A O 1
ATOM 723 N N . PHE A 1 89 ? -14.372 1.173 25.374 1.00 95.69 89 PHE A N 1
ATOM 724 C CA . PHE A 1 89 ? -13.010 0.760 25.061 1.00 95.69 89 PHE A CA 1
ATOM 725 C C . PHE A 1 89 ? -12.030 1.061 26.206 1.00 95.69 89 PHE A C 1
ATOM 727 O O . PHE A 1 89 ? -11.315 0.167 26.655 1.00 95.69 89 PHE A O 1
ATOM 734 N N . LEU A 1 90 ? -12.036 2.287 26.745 1.00 97.06 90 LEU A N 1
ATOM 735 C CA . LEU A 1 90 ? -11.176 2.656 27.875 1.00 97.06 90 LEU A CA 1
ATOM 736 C C . LEU A 1 90 ? -11.509 1.859 29.145 1.00 97.06 90 LEU A C 1
ATOM 738 O O . LEU A 1 90 ? -10.600 1.381 29.820 1.00 97.06 90 LEU A O 1
ATOM 742 N N . LEU A 1 91 ? -12.794 1.694 29.471 1.00 95.00 91 LEU A N 1
ATOM 743 C CA . LEU A 1 91 ? -13.225 0.914 30.634 1.00 95.00 91 LEU A CA 1
ATOM 744 C C . LEU A 1 91 ? -12.782 -0.546 30.515 1.00 95.00 91 LEU A C 1
ATOM 746 O O . LEU A 1 91 ? -12.236 -1.088 31.470 1.00 95.00 91 LEU A O 1
ATOM 750 N N . LYS A 1 92 ? -12.943 -1.165 29.343 1.00 92.69 92 LYS A N 1
ATOM 751 C CA . LYS A 1 92 ? -12.462 -2.526 29.091 1.00 92.69 92 LYS A CA 1
ATOM 752 C C . LYS A 1 92 ? -10.942 -2.608 29.268 1.00 92.69 92 LYS A C 1
ATOM 754 O O . LYS A 1 92 ? -10.459 -3.321 30.142 1.00 92.69 92 LYS A O 1
ATOM 759 N N . ARG A 1 93 ? -10.197 -1.787 28.528 1.00 94.75 93 ARG A N 1
ATOM 760 C CA . ARG A 1 93 ? -8.729 -1.801 28.508 1.00 94.75 93 ARG A CA 1
ATOM 761 C C . ARG A 1 93 ? -8.097 -1.565 29.880 1.00 94.75 93 ARG A C 1
ATOM 763 O O . ARG A 1 93 ? -7.139 -2.235 30.263 1.00 94.75 93 ARG A O 1
ATOM 770 N N . TYR A 1 94 ? -8.583 -0.570 30.614 1.00 96.44 94 TYR A N 1
ATOM 771 C CA . TYR A 1 94 ? -7.945 -0.158 31.861 1.00 96.44 94 TYR A CA 1
ATOM 772 C C . TYR A 1 94 ? -8.590 -0.811 33.078 1.00 96.44 94 TYR A C 1
ATOM 774 O O . TYR A 1 94 ? -7.867 -1.290 33.952 1.00 96.44 94 TYR A O 1
ATOM 782 N N . CYS A 1 95 ? -9.922 -0.872 33.150 1.00 93.88 95 CYS A N 1
ATOM 783 C CA . CYS A 1 95 ? -10.586 -1.441 34.319 1.00 93.88 95 CYS A CA 1
ATOM 784 C C . CYS A 1 95 ? -10.637 -2.967 34.276 1.00 93.88 95 CYS A C 1
ATOM 786 O O . CYS A 1 95 ? -10.227 -3.601 35.247 1.00 93.88 95 CYS A O 1
ATOM 788 N N . SER A 1 96 ? -11.078 -3.555 33.162 1.00 87.81 96 SER A N 1
ATOM 789 C CA . SER A 1 96 ? -11.167 -5.015 33.051 1.00 87.81 96 SER A CA 1
ATOM 790 C C . SER A 1 96 ? -9.794 -5.659 32.855 1.00 87.81 96 SER A C 1
ATOM 792 O O . SER A 1 96 ? -9.440 -6.565 33.606 1.00 87.81 96 SER A O 1
ATOM 794 N N . ASP A 1 97 ? -8.992 -5.164 31.908 1.00 90.06 97 ASP A N 1
ATOM 795 C CA . ASP A 1 97 ? -7.757 -5.858 31.509 1.00 90.06 97 ASP A CA 1
ATOM 796 C C . ASP A 1 97 ? -6.536 -5.449 32.352 1.00 90.06 97 ASP A C 1
ATOM 798 O O . ASP A 1 97 ? -5.605 -6.235 32.528 1.00 90.06 97 ASP A O 1
ATOM 802 N N . SER A 1 98 ? -6.532 -4.228 32.905 1.00 91.62 98 SER A N 1
ATOM 803 C CA . SER A 1 98 ? -5.386 -3.672 33.654 1.00 91.62 98 SER A CA 1
ATOM 804 C C . SER A 1 98 ? -5.659 -3.444 35.149 1.00 91.62 98 SER A C 1
ATOM 806 O O . SER A 1 98 ? -4.801 -2.909 35.860 1.00 91.62 98 SER A O 1
ATOM 808 N N . GLY A 1 99 ? -6.846 -3.818 35.641 1.00 93.31 99 GLY A N 1
ATOM 809 C CA . GLY A 1 99 ? -7.213 -3.757 37.060 1.00 93.31 99 GLY A CA 1
ATOM 810 C C . GLY A 1 99 ? -7.381 -2.348 37.640 1.00 93.31 99 GLY A C 1
ATOM 811 O O . GLY A 1 99 ? -7.232 -2.162 38.847 1.00 93.31 99 GLY A O 1
ATOM 812 N N . TRP A 1 100 ? -7.633 -1.333 36.810 1.00 96.94 100 TRP A N 1
ATOM 813 C CA . TRP A 1 100 ? -8.030 -0.005 37.288 1.00 96.94 100 TRP A CA 1
ATOM 814 C C . TRP A 1 100 ? -9.478 -0.052 37.785 1.00 96.94 100 TRP A C 1
ATOM 816 O O . TRP A 1 100 ? -10.269 -0.910 37.404 1.00 96.94 100 TRP A O 1
ATOM 826 N N . THR A 1 101 ? -9.873 0.912 38.602 1.00 94.81 101 THR A N 1
ATOM 827 C CA . THR A 1 101 ? -11.291 1.147 38.903 1.00 94.81 101 THR A CA 1
ATOM 828 C C . THR A 1 101 ? -11.798 2.379 38.156 1.00 94.81 101 THR A C 1
ATOM 830 O O . THR A 1 101 ? -11.021 3.183 37.634 1.00 94.81 101 THR A O 1
ATOM 833 N N . ALA A 1 102 ? -13.118 2.565 38.100 1.00 93.75 102 ALA A N 1
ATOM 834 C CA . ALA A 1 102 ? -13.705 3.757 37.483 1.00 93.75 102 ALA A CA 1
ATOM 835 C C . ALA A 1 102 ? -13.363 5.065 38.232 1.00 93.75 102 ALA A C 1
ATOM 837 O O . ALA A 1 102 ? -13.580 6.148 37.694 1.00 93.75 102 ALA A O 1
ATOM 838 N N . THR A 1 103 ? -12.829 4.964 39.452 1.00 95.69 103 THR A N 1
ATOM 839 C CA . THR A 1 103 ? -12.400 6.080 40.310 1.00 95.69 103 THR A CA 1
ATOM 840 C C . THR A 1 103 ? -10.891 6.063 40.574 1.00 95.69 103 THR A C 1
ATOM 842 O O . THR A 1 103 ? -10.424 6.648 41.548 1.00 95.69 103 THR A O 1
ATOM 845 N N . ASP A 1 104 ? -10.123 5.321 39.776 1.00 97.12 104 ASP A N 1
ATOM 846 C CA . ASP A 1 104 ? -8.680 5.188 39.964 1.00 97.12 104 ASP A CA 1
ATOM 847 C C . ASP A 1 104 ? -7.968 6.533 39.754 1.00 97.12 104 ASP A C 1
ATOM 849 O O . ASP A 1 104 ? -8.188 7.217 38.754 1.00 97.12 104 ASP A O 1
ATOM 853 N N . THR A 1 105 ? -7.072 6.911 40.667 1.00 96.56 105 THR A N 1
ATOM 854 C CA . THR A 1 105 ? -6.337 8.188 40.591 1.00 96.56 105 THR A CA 1
ATOM 855 C C . THR A 1 105 ? -5.372 8.249 39.404 1.00 96.56 105 THR A C 1
ATOM 857 O O . THR A 1 105 ? -4.901 9.326 39.022 1.00 96.56 105 THR A O 1
ATOM 860 N N . ARG A 1 106 ? -5.077 7.110 38.765 1.00 97.44 106 ARG A N 1
ATOM 861 C CA . ARG A 1 106 ? -4.311 7.067 37.515 1.00 97.44 106 ARG A CA 1
ATOM 862 C C . ARG A 1 106 ? -5.043 7.722 36.342 1.00 97.44 106 ARG A C 1
ATOM 864 O O . ARG A 1 106 ? -4.371 8.225 35.443 1.00 97.44 106 ARG A O 1
ATOM 871 N N . TRP A 1 107 ? -6.376 7.816 36.359 1.00 98.06 107 TRP A N 1
ATOM 872 C CA . TRP A 1 107 ? -7.118 8.581 35.346 1.00 98.06 107 TRP A CA 1
ATOM 873 C C . TRP A 1 107 ? -6.729 10.062 35.350 1.00 98.06 107 TRP A C 1
ATOM 875 O O . TRP A 1 107 ? -6.486 10.644 34.294 1.00 98.06 107 TRP A O 1
ATOM 885 N N . GLU A 1 108 ? -6.564 10.643 36.534 1.00 97.69 108 GLU A N 1
ATOM 886 C CA . GLU A 1 108 ? -6.129 12.031 36.695 1.00 97.69 108 GLU A CA 1
ATOM 887 C C . GLU A 1 108 ? -4.632 12.177 36.409 1.00 97.69 108 GLU A C 1
ATOM 889 O O . GLU A 1 108 ? -4.224 13.023 35.616 1.00 97.69 108 GLU A O 1
ATOM 894 N N . THR A 1 109 ? -3.804 11.323 37.014 1.00 96.88 109 THR A N 1
ATOM 895 C CA . THR A 1 109 ? -2.338 11.489 36.991 1.00 96.88 109 THR A CA 1
ATOM 896 C C . THR A 1 109 ? -1.666 11.035 35.697 1.00 96.88 109 THR A C 1
ATOM 898 O O . THR A 1 109 ? -0.624 11.579 35.346 1.00 96.88 109 THR A O 1
ATOM 901 N N . GLN A 1 110 ? -2.234 10.060 34.980 1.00 96.69 110 GLN A N 1
ATOM 902 C CA . GLN A 1 110 ? -1.642 9.506 33.755 1.00 96.69 110 GLN A CA 1
ATOM 903 C C . GLN A 1 110 ? -2.441 9.848 32.498 1.00 96.69 110 GLN A C 1
ATOM 905 O O . GLN A 1 110 ? -1.861 9.922 31.419 1.00 96.69 110 GLN A O 1
ATOM 910 N N . LYS A 1 111 ? -3.763 10.039 32.613 1.00 97.44 111 LYS A N 1
ATOM 911 C CA . LYS A 1 111 ? -4.651 10.317 31.467 1.00 97.44 111 LYS A CA 1
ATOM 912 C C . LYS A 1 111 ? -5.200 11.742 31.434 1.00 97.44 111 LYS A C 1
ATOM 914 O O . LYS A 1 111 ? -5.836 12.119 30.450 1.00 97.44 111 LYS A O 1
ATOM 919 N N . LEU A 1 112 ? -4.902 12.549 32.456 1.00 97.56 112 LEU A N 1
ATOM 920 C CA . LEU A 1 112 ? -5.342 13.943 32.587 1.00 97.56 112 LEU A CA 1
ATOM 921 C C . LEU A 1 112 ? -6.872 14.101 32.611 1.00 97.56 112 LEU A C 1
ATOM 923 O O . LEU A 1 112 ? -7.395 15.167 32.280 1.00 97.56 112 LEU A O 1
ATOM 927 N N . VAL A 1 113 ? -7.600 13.037 32.958 1.00 98.12 113 VAL A N 1
ATOM 928 C CA . VAL A 1 113 ? -9.059 13.067 33.085 1.00 98.12 113 VAL A CA 1
ATOM 929 C C . VAL A 1 113 ? -9.397 13.560 34.479 1.00 98.12 113 VAL A C 1
ATOM 931 O O . VAL A 1 113 ? -9.111 12.866 35.447 1.00 98.12 113 VAL A O 1
ATOM 934 N N . ASN A 1 114 ? -10.018 14.733 34.589 1.00 97.38 114 ASN A N 1
ATOM 935 C CA . ASN A 1 114 ? -10.437 15.266 35.882 1.00 97.38 114 ASN A CA 1
ATOM 936 C C . ASN A 1 114 ? -11.764 14.618 36.297 1.00 97.38 114 ASN A C 1
ATOM 938 O O . ASN A 1 114 ? -12.820 14.962 35.762 1.00 97.38 114 ASN A O 1
ATOM 942 N N . LEU A 1 115 ? -11.717 13.697 37.263 1.00 96.94 115 LEU A N 1
ATOM 943 C CA . LEU A 1 115 ? -12.910 12.986 37.727 1.00 96.94 115 LEU A CA 1
ATOM 944 C C . LEU A 1 115 ? -13.880 13.915 38.472 1.00 96.94 115 LEU A C 1
ATOM 946 O O . LEU A 1 115 ? -15.080 13.664 38.480 1.00 96.94 115 LEU A O 1
ATOM 950 N N . SER A 1 116 ? -13.387 15.013 39.055 1.00 96.56 116 SER A N 1
ATOM 951 C CA . SER A 1 116 ? -14.227 16.014 39.730 1.00 96.56 116 SER A CA 1
ATOM 952 C C . SER A 1 116 ? -14.930 16.984 38.772 1.00 96.56 116 SER A C 1
ATOM 954 O O . SER A 1 116 ? -15.888 17.658 39.163 1.00 96.56 116 SER A O 1
ATOM 956 N N . ASP A 1 117 ? -14.489 17.062 37.513 1.00 97.12 117 ASP A N 1
ATOM 957 C CA . ASP A 1 117 ? -15.137 17.887 36.500 1.00 97.12 117 ASP A CA 1
ATOM 958 C C . ASP A 1 117 ? -16.402 17.190 35.988 1.00 97.12 117 ASP A C 1
ATOM 960 O O . ASP A 1 117 ? -16.355 16.302 35.138 1.00 97.12 117 ASP A O 1
ATOM 964 N N . THR A 1 118 ? -17.559 17.647 36.470 1.00 95.44 118 THR A N 1
ATOM 965 C CA . THR A 1 118 ? -18.880 17.115 36.088 1.00 95.44 118 THR A CA 1
ATOM 966 C C . THR A 1 118 ? -19.209 17.234 34.595 1.00 95.44 118 THR A C 1
ATOM 968 O O . THR A 1 118 ? -20.129 16.572 34.119 1.00 95.44 118 THR A O 1
ATOM 971 N N . MET A 1 119 ? -18.475 18.043 33.823 1.00 96.19 119 MET A N 1
ATOM 972 C CA . MET A 1 119 ? -18.614 18.056 32.367 1.00 96.19 119 MET A CA 1
ATOM 973 C C . MET A 1 119 ? -17.886 16.871 31.727 1.00 96.19 119 MET A C 1
ATOM 975 O O . MET A 1 119 ? -18.377 16.319 30.741 1.00 96.19 119 MET A O 1
ATOM 979 N N . GLN A 1 120 ? -16.735 16.474 32.276 1.00 96.19 120 GLN A N 1
ATOM 980 C CA . GLN A 1 120 ? -15.964 15.314 31.822 1.00 96.19 120 GLN A CA 1
ATOM 981 C C . GLN A 1 120 ? -16.551 14.011 32.354 1.00 96.19 120 GLN A C 1
ATOM 983 O O . GLN A 1 120 ? -16.767 13.089 31.572 1.00 96.19 120 GLN A O 1
ATOM 988 N N . CYS A 1 121 ? -16.836 13.953 33.654 1.00 96.00 121 CYS A N 1
ATOM 989 C CA . CYS A 1 121 ? -17.362 12.789 34.360 1.00 96.00 121 CYS A CA 1
ATOM 990 C C . CYS A 1 121 ? -18.599 13.204 35.182 1.00 96.00 121 CYS A C 1
ATOM 992 O O . CYS A 1 121 ? -18.474 13.492 36.373 1.00 96.00 121 CYS A O 1
ATOM 994 N N . PRO A 1 122 ? -19.800 13.270 34.574 1.00 91.44 122 PRO A N 1
ATOM 995 C CA . PRO A 1 122 ? -21.038 13.686 35.246 1.00 91.44 122 PRO A CA 1
ATOM 996 C C . PRO A 1 122 ? -21.360 12.989 36.572 1.00 91.44 122 PRO A C 1
ATOM 998 O O . PRO A 1 122 ? -22.020 13.579 37.427 1.00 91.44 122 PRO A O 1
ATOM 1001 N N . ASP A 1 123 ? -20.923 11.741 36.739 1.00 90.50 123 ASP A N 1
ATOM 1002 C CA . ASP A 1 123 ? -21.129 10.942 37.951 1.00 90.50 123 ASP A CA 1
ATOM 1003 C C . ASP A 1 123 ? -19.897 10.870 38.872 1.00 90.50 123 ASP A C 1
ATOM 1005 O O . ASP A 1 123 ? -19.924 10.165 39.878 1.00 90.50 123 ASP A O 1
ATOM 1009 N N . GLY A 1 124 ? -18.823 11.594 38.542 1.00 92.88 124 GLY A N 1
ATOM 1010 C CA . GLY A 1 124 ? -17.555 11.560 39.269 1.00 92.88 124 GLY A CA 1
ATOM 1011 C C . GLY A 1 124 ? -16.657 10.364 38.933 1.00 92.88 124 GLY A C 1
ATOM 1012 O O . GLY A 1 124 ? -15.660 10.137 39.616 1.00 92.88 124 GLY A O 1
ATOM 1013 N N . THR A 1 125 ? -17.010 9.564 37.923 1.00 95.00 125 THR A N 1
ATOM 1014 C CA . THR A 1 125 ? -16.302 8.332 37.562 1.00 95.00 125 THR A CA 1
ATOM 1015 C C . THR A 1 125 ? -16.132 8.191 36.049 1.00 95.00 125 THR A C 1
ATOM 1017 O O . THR A 1 125 ? -16.861 8.774 35.242 1.00 95.00 125 THR A O 1
ATOM 1020 N N . MET A 1 126 ? -15.222 7.309 35.639 1.00 95.94 126 MET A N 1
ATOM 1021 C CA . MET A 1 126 ? -15.053 6.955 34.230 1.00 95.94 126 MET A CA 1
ATOM 1022 C C . MET A 1 126 ? -16.265 6.262 33.602 1.00 95.94 126 MET A C 1
ATOM 1024 O O . MET A 1 126 ? -16.327 6.175 32.377 1.00 95.94 126 MET A O 1
ATOM 1028 N N . ASN A 1 127 ? -17.253 5.805 34.383 1.00 93.38 127 ASN A N 1
ATOM 1029 C CA . ASN A 1 127 ? -18.470 5.191 33.841 1.00 93.38 127 ASN A CA 1
ATOM 1030 C C . ASN A 1 127 ? -19.315 6.171 33.020 1.00 93.38 127 ASN A C 1
ATOM 1032 O O . ASN A 1 127 ? -20.018 5.739 32.102 1.00 93.38 127 ASN A O 1
ATOM 1036 N N . SER A 1 128 ? -19.212 7.470 33.318 1.00 91.44 128 SER A N 1
ATOM 1037 C CA . SER A 1 128 ? -19.934 8.547 32.638 1.00 91.44 128 SER A CA 1
ATOM 1038 C C . SER A 1 128 ? -19.048 9.412 31.730 1.00 91.44 128 SER A C 1
ATOM 1040 O O . SER A 1 128 ? -19.546 10.363 31.127 1.00 91.44 128 SER A O 1
ATOM 1042 N N . PHE A 1 129 ? -17.765 9.059 31.570 1.00 96.06 129 PHE A N 1
ATOM 1043 C CA . PHE A 1 129 ? -16.767 9.860 30.853 1.00 96.06 129 PHE A CA 1
ATOM 1044 C C . PHE A 1 129 ? -17.234 10.369 29.476 1.00 96.06 129 PHE A C 1
ATOM 1046 O O . PHE A 1 129 ? -17.805 9.630 28.662 1.00 96.06 129 PHE A O 1
ATOM 1053 N N . ASN A 1 130 ? -16.940 11.639 29.200 1.00 95.50 130 ASN A N 1
ATOM 1054 C CA . ASN A 1 130 ? -17.256 12.334 27.963 1.00 95.50 130 ASN A CA 1
ATOM 1055 C C . ASN A 1 130 ? -15.991 12.914 27.317 1.00 95.50 130 ASN A C 1
ATOM 1057 O O . ASN A 1 130 ? -15.541 14.015 27.643 1.00 95.50 130 ASN A O 1
ATOM 1061 N N . TYR A 1 131 ? -15.467 12.202 26.318 1.00 96.62 131 TYR A N 1
ATOM 1062 C CA . TYR A 1 131 ? -14.225 12.579 25.642 1.00 96.62 131 TYR A CA 1
ATOM 1063 C C . TYR A 1 131 ? -14.275 13.957 24.963 1.00 96.62 131 TYR A C 1
ATOM 1065 O O . TYR A 1 131 ? -13.288 14.683 24.958 1.00 96.62 131 TYR A O 1
ATOM 1073 N N . ARG A 1 132 ? -15.432 14.387 24.444 1.00 95.94 132 ARG A N 1
ATOM 1074 C CA . ARG A 1 132 ? -15.549 15.725 23.833 1.00 95.94 132 ARG A CA 1
ATOM 1075 C C . ARG A 1 132 ? -15.389 16.836 24.867 1.00 95.94 132 ARG A C 1
ATOM 1077 O O . ARG A 1 132 ? -14.848 17.890 24.551 1.00 95.94 132 ARG A O 1
ATOM 1084 N N . LYS A 1 133 ? -15.869 16.607 26.092 1.00 97.88 133 LYS A N 1
ATOM 1085 C CA . LYS A 1 133 ? -15.721 17.554 27.203 1.00 97.88 133 LYS A CA 1
ATOM 1086 C C . LYS A 1 133 ? -14.317 17.537 27.784 1.00 97.88 133 LYS A C 1
ATOM 1088 O O . LYS A 1 133 ? -13.817 18.601 28.117 1.00 97.88 133 LYS A O 1
ATOM 1093 N N . TYR A 1 134 ? -13.657 16.382 27.779 1.00 97.88 134 TYR A N 1
ATOM 1094 C CA . TYR A 1 134 ? -12.222 16.284 28.035 1.00 97.88 134 TYR A CA 1
ATOM 1095 C C . TYR A 1 134 ? -11.413 17.132 27.045 1.00 97.88 134 TYR A C 1
ATOM 1097 O O . TYR A 1 134 ? -10.673 18.009 27.470 1.00 97.88 134 TYR A O 1
ATOM 1105 N N . LEU A 1 135 ? -11.627 16.967 25.733 1.00 97.44 135 LEU A N 1
ATOM 1106 C CA . LEU A 1 135 ? -10.948 17.793 24.725 1.00 97.44 135 LEU A CA 1
ATOM 1107 C C . LEU A 1 135 ? -11.243 19.288 24.912 1.00 97.44 135 LEU A C 1
ATOM 1109 O O . LEU A 1 135 ? -10.355 20.112 24.745 1.00 97.44 135 LEU A O 1
ATOM 1113 N N . GLN A 1 136 ? -12.480 19.644 25.274 1.00 97.06 136 GLN A N 1
ATOM 1114 C CA . GLN A 1 136 ? -12.860 21.032 25.544 1.00 97.06 136 GLN A CA 1
ATOM 1115 C C . GLN A 1 136 ? -12.137 21.618 26.764 1.00 97.06 136 GLN A C 1
ATOM 1117 O O . GLN A 1 136 ? -11.763 22.781 26.724 1.00 97.06 136 GLN A O 1
ATOM 1122 N N . ALA A 1 137 ? -11.946 20.840 27.829 1.00 97.06 137 ALA A N 1
ATOM 1123 C CA . ALA A 1 137 ? -11.273 21.302 29.043 1.00 97.06 137 ALA A CA 1
ATOM 1124 C C . ALA A 1 137 ? -9.769 21.559 28.846 1.00 97.06 137 ALA A C 1
ATOM 1126 O O . ALA A 1 137 ? -9.178 22.295 29.631 1.00 97.06 137 ALA A O 1
ATOM 1127 N N . HIS A 1 138 ? -9.174 20.968 27.805 1.00 96.56 138 HIS A N 1
ATOM 1128 C CA . HIS A 1 138 ? -7.757 21.108 27.455 1.00 96.56 138 HIS A CA 1
ATOM 1129 C C . HIS A 1 138 ? -7.514 21.956 26.193 1.00 96.56 138 HIS A C 1
ATOM 1131 O O . HIS A 1 138 ? -6.388 22.024 25.719 1.00 96.56 138 HIS A O 1
ATOM 1137 N N . ASP A 1 139 ? -8.551 22.587 25.628 1.00 96.19 139 ASP A N 1
ATOM 1138 C CA . ASP A 1 139 ? -8.480 23.364 24.375 1.00 96.19 139 ASP A CA 1
ATOM 1139 C C . ASP A 1 139 ? -8.015 22.554 23.138 1.00 96.19 139 ASP A C 1
ATOM 1141 O O . ASP A 1 139 ? -7.403 23.072 22.205 1.00 96.19 139 ASP A O 1
ATOM 1145 N N . TRP A 1 140 ? -8.359 21.263 23.087 1.00 96.06 140 TRP A N 1
ATOM 1146 C CA . TRP A 1 140 ? -7.954 20.306 22.040 1.00 96.06 140 TRP A CA 1
ATOM 1147 C C . TRP A 1 140 ? -9.075 19.915 21.068 1.00 96.06 140 TRP A C 1
ATOM 1149 O O . TRP A 1 140 ? -8.956 18.954 20.310 1.00 96.06 140 TRP A O 1
ATOM 1159 N N . THR A 1 141 ? -10.201 20.627 21.070 1.00 92.44 141 THR A N 1
ATOM 1160 C CA . THR A 1 141 ? -11.386 20.274 20.263 1.00 92.44 141 THR A CA 1
ATOM 1161 C C . THR A 1 141 ? -11.134 20.251 18.757 1.00 92.44 141 THR A C 1
ATOM 1163 O O . THR A 1 141 ? -11.761 19.454 18.063 1.00 92.44 141 THR A O 1
ATOM 1166 N N . LEU A 1 142 ? -10.232 21.101 18.260 1.00 91.12 142 LEU A N 1
ATOM 1167 C CA . LEU A 1 142 ? -9.838 21.155 16.847 1.00 91.12 142 LEU A CA 1
ATOM 1168 C C . LEU A 1 142 ? -8.559 20.365 16.545 1.00 91.12 142 LEU A C 1
ATOM 1170 O O . LEU A 1 142 ? -8.257 20.121 15.383 1.00 91.12 142 LEU A O 1
ATOM 1174 N N . ASN A 1 143 ? -7.813 19.971 17.577 1.00 91.62 143 ASN A N 1
ATOM 1175 C CA . ASN A 1 143 ? -6.562 19.241 17.443 1.00 91.62 143 ASN A CA 1
ATOM 1176 C C . ASN A 1 143 ? -6.462 18.186 18.554 1.00 91.62 143 ASN A C 1
ATOM 1178 O O . ASN A 1 143 ? -5.906 18.464 19.621 1.00 91.62 143 ASN A O 1
ATOM 1182 N N . PRO A 1 144 ? -6.987 16.970 18.325 1.00 90.88 144 PRO A N 1
ATOM 1183 C CA . PRO A 1 144 ? -7.006 15.931 19.343 1.00 90.88 144 PRO A CA 1
ATOM 1184 C C . PRO A 1 144 ? -5.606 15.423 19.707 1.00 90.88 144 PRO A C 1
ATOM 1186 O O . PRO A 1 144 ? -5.483 14.770 20.735 1.00 90.88 144 PRO A O 1
ATOM 1189 N N . PHE A 1 145 ? -4.557 15.721 18.932 1.00 94.31 145 PHE A N 1
ATOM 1190 C CA . PHE A 1 145 ? -3.173 15.432 19.328 1.00 94.31 145 PHE A CA 1
ATOM 1191 C C . PHE A 1 145 ? -2.763 16.226 20.582 1.00 94.31 145 PHE A C 1
ATOM 1193 O O . PHE A 1 145 ? -2.032 15.736 21.443 1.00 94.31 145 PHE A O 1
ATOM 1200 N N . GLY A 1 146 ? -3.316 17.433 20.725 1.00 92.62 146 GLY A N 1
ATOM 1201 C CA . GLY A 1 146 ? -3.164 18.291 21.894 1.00 92.62 146 GLY A CA 1
ATOM 1202 C C . GLY A 1 146 ? -2.032 19.319 21.816 1.00 92.62 146 GLY A C 1
ATOM 1203 O O . GLY A 1 146 ? -1.737 19.993 22.801 1.00 92.62 146 GLY A O 1
ATOM 1204 N N . GLY A 1 147 ? -1.399 19.460 20.654 1.00 90.50 147 GLY A N 1
ATOM 1205 C CA . GLY A 1 147 ? -0.321 20.417 20.422 1.00 90.50 147 GLY A CA 1
ATOM 1206 C C . GLY A 1 147 ? 0.236 20.321 19.006 1.00 90.50 147 GLY A C 1
ATOM 1207 O O . GLY A 1 147 ? -0.338 19.652 18.146 1.00 90.50 147 GLY A O 1
ATOM 1208 N N . GLU A 1 148 ? 1.350 21.001 18.765 1.00 89.12 148 GLU A N 1
ATOM 1209 C CA . GLU A 1 148 ? 2.127 20.832 17.538 1.00 89.12 148 GLU A CA 1
ATOM 1210 C C . GLU A 1 148 ? 2.704 19.414 17.475 1.00 89.12 148 GLU A C 1
ATOM 1212 O O . GLU A 1 148 ? 3.190 18.899 18.482 1.00 89.12 148 GLU A O 1
ATOM 1217 N N . LEU A 1 149 ? 2.623 18.775 16.310 1.00 85.38 149 LEU A N 1
ATOM 1218 C CA . LEU A 1 149 ? 3.205 17.456 16.083 1.00 85.38 149 LEU A CA 1
ATOM 1219 C C . LEU A 1 149 ? 4.717 17.599 15.880 1.00 85.38 149 LEU A C 1
ATOM 1221 O O . LEU A 1 149 ? 5.151 18.308 14.977 1.00 85.38 149 LEU A O 1
ATOM 1225 N N . THR A 1 150 ? 5.513 16.898 16.683 1.00 85.44 150 THR A N 1
ATOM 1226 C CA . THR A 1 150 ? 6.974 16.848 16.567 1.00 85.44 150 THR A CA 1
ATOM 1227 C C . THR A 1 150 ? 7.469 15.408 16.681 1.00 85.44 150 THR A C 1
ATOM 1229 O O . THR A 1 150 ? 6.797 14.542 17.242 1.00 85.44 150 THR A O 1
ATOM 1232 N N . PHE A 1 151 ? 8.684 15.135 16.201 1.00 78.50 151 PHE A N 1
ATOM 1233 C CA . PHE A 1 151 ? 9.319 13.823 16.387 1.00 78.50 151 PHE A CA 1
ATOM 1234 C C . PHE A 1 151 ? 9.466 13.426 17.863 1.00 78.50 151 PHE A C 1
ATOM 1236 O O . PHE A 1 151 ? 9.423 12.245 18.189 1.00 78.50 151 PHE A O 1
ATOM 1243 N N . GLU A 1 152 ? 9.616 14.398 18.765 1.00 83.69 152 GLU A N 1
ATOM 1244 C CA . GLU A 1 152 ? 9.776 14.139 20.199 1.00 83.69 152 GLU A CA 1
ATOM 1245 C C . GLU A 1 152 ? 8.467 13.696 20.862 1.00 83.69 152 GLU A C 1
ATOM 1247 O O . GLU A 1 152 ? 8.491 12.889 21.790 1.00 83.69 152 GLU A O 1
ATOM 1252 N N . ASN A 1 153 ? 7.322 14.209 20.398 1.00 89.00 153 ASN A N 1
ATOM 1253 C CA . ASN A 1 153 ? 6.027 13.962 21.034 1.00 89.00 153 ASN A CA 1
ATOM 1254 C C . ASN A 1 153 ? 5.139 12.959 20.286 1.00 89.00 153 ASN A C 1
ATOM 1256 O O . ASN A 1 153 ? 4.091 12.583 20.804 1.00 89.00 153 ASN A O 1
ATOM 1260 N N . ILE A 1 154 ? 5.552 12.475 19.114 1.00 85.75 154 ILE A N 1
ATOM 1261 C CA . ILE A 1 154 ? 4.772 11.523 18.310 1.00 85.75 154 ILE A CA 1
ATOM 1262 C C . ILE A 1 154 ? 4.466 10.210 19.056 1.00 85.75 154 ILE A C 1
ATOM 1264 O O . ILE A 1 154 ? 3.390 9.637 18.887 1.00 85.75 154 ILE A O 1
ATOM 1268 N N . LEU A 1 155 ? 5.378 9.768 19.934 1.00 86.00 155 LEU A N 1
ATOM 1269 C CA . LEU A 1 155 ? 5.210 8.588 20.794 1.00 86.00 155 LEU A CA 1
ATOM 1270 C C . LEU A 1 155 ? 4.694 8.916 22.203 1.00 86.00 155 LEU A C 1
ATOM 1272 O O . LEU A 1 155 ? 4.278 8.010 22.924 1.00 86.00 155 LEU A O 1
ATOM 1276 N N . ASP A 1 156 ? 4.691 10.190 22.594 1.00 91.56 156 ASP A N 1
ATOM 1277 C CA . ASP A 1 156 ? 4.132 10.657 23.865 1.00 91.56 156 ASP A CA 1
ATOM 1278 C C . ASP A 1 156 ? 3.324 11.953 23.675 1.00 91.56 156 ASP A C 1
ATOM 1280 O O . ASP A 1 156 ? 3.737 13.034 24.111 1.00 91.56 156 ASP A O 1
ATOM 1284 N N . PRO A 1 157 ? 2.160 11.874 23.006 1.00 94.38 157 PRO A N 1
ATOM 1285 C CA . PRO A 1 157 ? 1.374 13.051 22.670 1.00 94.38 157 PRO A CA 1
ATOM 1286 C C . PRO A 1 157 ? 0.942 13.836 23.919 1.00 94.38 157 PRO A C 1
ATOM 1288 O O . PRO A 1 157 ? 0.747 13.249 24.995 1.00 94.38 157 PRO A O 1
ATOM 1291 N N . PRO A 1 158 ? 0.731 15.163 23.798 1.00 96.00 158 PRO A N 1
ATOM 1292 C CA . PRO A 1 158 ? 0.168 15.971 24.879 1.00 96.00 158 PRO A CA 1
ATOM 1293 C C . PRO A 1 158 ? -1.166 15.412 25.386 1.00 96.00 158 PRO A C 1
ATOM 1295 O O . PRO A 1 158 ? -1.371 15.270 26.595 1.00 96.00 158 PRO A O 1
ATOM 1298 N N . ASN A 1 159 ? -2.046 15.008 24.466 1.00 96.94 159 ASN A N 1
ATOM 1299 C CA . ASN A 1 159 ? -3.246 14.265 24.813 1.00 96.94 159 ASN A CA 1
ATOM 1300 C C . ASN A 1 159 ? -2.911 12.801 25.126 1.00 96.94 159 ASN A C 1
ATOM 1302 O O . ASN A 1 159 ? -2.706 11.977 24.236 1.00 96.94 159 ASN A O 1
ATOM 1306 N N . LYS A 1 160 ? -2.952 12.447 26.413 1.00 96.75 160 LYS A N 1
ATOM 1307 C CA . LYS A 1 160 ? -2.610 11.105 26.919 1.00 96.75 160 LYS A CA 1
ATOM 1308 C C . LYS A 1 160 ? -3.608 9.999 26.563 1.00 96.75 160 LYS A C 1
ATOM 1310 O O . LYS A 1 160 ? -3.339 8.826 26.832 1.00 96.75 160 LYS A O 1
ATOM 1315 N N . LEU A 1 161 ? -4.739 10.356 25.954 1.00 97.38 161 LEU A N 1
ATOM 1316 C CA . LEU A 1 161 ? -5.709 9.431 25.363 1.00 97.38 161 LEU A CA 1
ATOM 1317 C C . LEU A 1 161 ? -5.606 9.373 23.830 1.00 97.38 161 LEU A C 1
ATOM 1319 O O . LEU A 1 161 ? -6.362 8.632 23.203 1.00 97.38 161 LEU A O 1
ATOM 1323 N N . PHE A 1 162 ? -4.697 10.134 23.207 1.00 96.88 162 PHE A N 1
ATOM 1324 C CA . PHE A 1 162 ? -4.589 10.191 21.750 1.00 96.88 162 PHE A CA 1
ATOM 1325 C C . PHE A 1 162 ? -4.227 8.842 21.143 1.00 96.88 162 PHE A C 1
ATOM 1327 O O . PHE A 1 162 ? -4.899 8.443 20.209 1.00 96.88 162 PHE A O 1
ATOM 1334 N N . LEU A 1 163 ? -3.244 8.112 21.682 1.00 95.81 163 LEU A N 1
ATOM 1335 C CA . LEU A 1 163 ? -2.877 6.779 21.174 1.00 95.81 163 LEU A CA 1
ATOM 1336 C C . LEU A 1 163 ? -3.886 5.684 21.563 1.00 95.81 163 LEU A C 1
ATOM 1338 O O . LEU A 1 163 ? -3.946 4.648 20.911 1.00 95.81 163 LEU A O 1
ATOM 1342 N N . ASP A 1 164 ? -4.716 5.907 22.590 1.00 96.94 164 ASP A N 1
ATOM 1343 C CA . ASP A 1 164 ? -5.850 5.019 22.870 1.00 96.94 164 ASP A CA 1
ATOM 1344 C C . ASP A 1 164 ? -6.950 5.194 21.810 1.00 96.94 164 ASP A C 1
ATOM 1346 O O . ASP A 1 164 ? -7.595 4.224 21.428 1.00 96.94 164 ASP A O 1
ATOM 1350 N N . TRP A 1 165 ? -7.175 6.420 21.322 1.00 95.94 165 TRP A N 1
ATOM 1351 C CA . TRP A 1 165 ? -8.113 6.695 20.226 1.00 95.94 165 TRP A CA 1
ATOM 1352 C C . TRP A 1 165 ? -7.509 6.400 18.840 1.00 95.94 165 TRP A C 1
ATOM 1354 O O . TRP A 1 165 ? -8.207 5.894 17.972 1.00 95.94 165 TRP A O 1
ATOM 1364 N N . PHE A 1 166 ? -6.237 6.744 18.664 1.00 94.94 166 PHE A N 1
ATOM 1365 C CA . PHE A 1 166 ? -5.376 6.793 17.478 1.00 94.94 166 PHE A CA 1
ATOM 1366 C C . PHE A 1 166 ? -6.116 6.949 16.137 1.00 94.94 166 PHE A C 1
ATOM 1368 O O . PHE A 1 166 ? -6.433 5.959 15.482 1.00 94.94 166 PHE A O 1
ATOM 1375 N N . PRO A 1 167 ? -6.410 8.187 15.688 1.00 91.75 167 PRO A N 1
ATOM 1376 C CA . PRO A 1 167 ? -7.165 8.384 14.457 1.00 91.75 167 PRO A CA 1
ATOM 1377 C C . PRO A 1 167 ? -6.426 7.822 13.237 1.00 91.75 167 PRO A C 1
ATOM 1379 O O . PRO A 1 167 ? -5.227 8.053 13.089 1.00 91.75 167 PRO A O 1
ATOM 1382 N N . ASN A 1 168 ? -7.167 7.178 12.326 1.00 87.00 168 ASN A N 1
ATOM 1383 C CA . ASN A 1 168 ? -6.602 6.521 11.143 1.00 87.00 168 ASN A CA 1
ATOM 1384 C C . ASN A 1 168 ? -5.729 7.472 10.312 1.00 87.00 168 ASN A C 1
ATOM 1386 O O . ASN A 1 168 ? -4.639 7.094 9.920 1.00 87.00 168 ASN A O 1
ATOM 1390 N N . GLN A 1 169 ? -6.151 8.725 10.121 1.00 84.19 169 GLN A N 1
ATOM 1391 C CA . GLN A 1 169 ? -5.375 9.714 9.363 1.00 84.19 169 GLN A CA 1
ATOM 1392 C C . GLN A 1 169 ? -3.972 9.956 9.947 1.00 84.19 169 GLN A C 1
ATOM 1394 O O . GLN A 1 169 ? -3.001 10.010 9.202 1.00 84.19 169 GLN A O 1
ATOM 1399 N N . TYR A 1 170 ? -3.850 10.073 11.273 1.00 87.38 170 TYR A N 1
ATOM 1400 C CA . TYR A 1 170 ? -2.546 1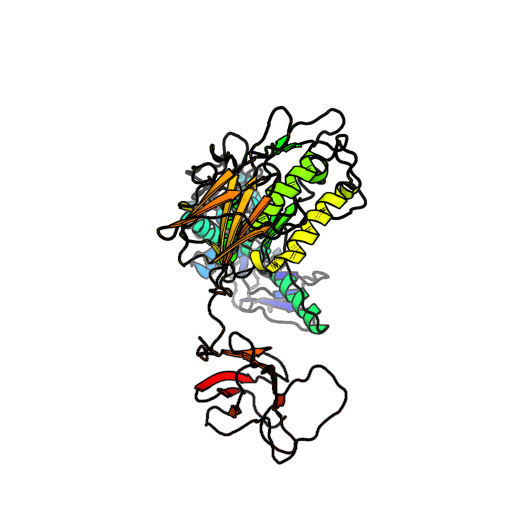0.265 11.915 1.00 87.38 170 TYR A CA 1
ATOM 1401 C C . TYR A 1 170 ? -1.711 8.991 11.863 1.00 87.38 170 TYR A C 1
ATOM 1403 O O . TYR A 1 170 ? -0.519 9.063 11.603 1.00 87.38 170 TYR A O 1
ATOM 1411 N N . TYR A 1 171 ? -2.339 7.832 12.073 1.00 88.94 171 TYR A N 1
ATOM 1412 C CA . TYR A 1 171 ? -1.674 6.543 11.906 1.00 88.94 171 TYR A CA 1
ATOM 1413 C C . TYR A 1 171 ? -1.082 6.397 10.496 1.00 88.94 171 TYR A C 1
ATOM 1415 O O . TYR A 1 171 ? 0.105 6.110 10.367 1.00 88.94 171 TYR A O 1
ATOM 1423 N N . GLN A 1 172 ? -1.873 6.681 9.456 1.00 83.94 172 GLN A N 1
ATOM 1424 C CA . GLN A 1 172 ? -1.428 6.622 8.065 1.00 83.94 172 GLN A CA 1
ATOM 1425 C C . GLN A 1 172 ? -0.258 7.571 7.806 1.00 83.94 172 GLN A C 1
ATOM 1427 O O . GLN A 1 172 ? 0.740 7.166 7.220 1.00 83.94 172 GLN A O 1
ATOM 1432 N N . TRP A 1 173 ? -0.345 8.816 8.286 1.00 81.25 173 TRP A N 1
ATOM 1433 C CA . TRP A 1 173 ? 0.761 9.766 8.178 1.00 81.25 173 TRP A CA 1
ATOM 1434 C C . TRP A 1 173 ? 2.019 9.244 8.859 1.00 81.25 173 TRP A C 1
ATOM 1436 O O . TRP A 1 173 ? 3.080 9.261 8.252 1.00 81.25 173 TRP A O 1
ATOM 1446 N N . PHE A 1 174 ? 1.918 8.733 10.084 1.00 84.69 174 PHE A N 1
ATOM 1447 C CA . PHE A 1 174 ? 3.086 8.248 10.813 1.00 84.69 174 PHE A CA 1
ATOM 1448 C C . PHE A 1 174 ? 3.716 7.050 10.098 1.00 84.69 174 PHE A C 1
ATOM 1450 O O . PHE A 1 174 ? 4.918 7.043 9.874 1.00 84.69 174 PHE A O 1
ATOM 1457 N N . VAL A 1 175 ? 2.922 6.081 9.643 1.00 84.56 175 VAL A N 1
ATOM 1458 C CA . VAL A 1 175 ? 3.449 4.941 8.878 1.00 84.56 175 VAL A CA 1
ATOM 1459 C C . VAL A 1 175 ? 4.130 5.392 7.588 1.00 84.56 175 VAL A C 1
ATOM 1461 O O . VAL A 1 175 ? 5.241 4.953 7.317 1.00 84.56 175 VAL A O 1
ATOM 1464 N N . LEU A 1 176 ? 3.519 6.299 6.824 1.00 80.62 176 LEU A N 1
ATOM 1465 C CA . LEU A 1 176 ? 4.101 6.812 5.581 1.00 80.62 176 LEU A CA 1
ATOM 1466 C C . LEU A 1 176 ? 5.420 7.563 5.817 1.00 80.62 176 LEU A C 1
ATOM 1468 O O . LEU A 1 176 ? 6.380 7.371 5.071 1.00 80.62 176 LEU A O 1
ATOM 1472 N N . LEU A 1 177 ? 5.484 8.376 6.874 1.00 78.69 177 LEU A N 1
ATOM 1473 C CA . LEU A 1 177 ? 6.670 9.153 7.244 1.00 78.69 177 LEU A CA 1
ATOM 1474 C C . LEU A 1 177 ? 7.881 8.282 7.597 1.00 78.69 177 LEU A C 1
ATOM 1476 O O . LEU A 1 177 ? 9.011 8.673 7.320 1.00 78.69 177 LEU A O 1
ATOM 1480 N N . PHE A 1 178 ? 7.648 7.111 8.189 1.00 82.44 178 PHE A N 1
ATOM 1481 C CA . PHE A 1 178 ? 8.700 6.190 8.627 1.00 82.44 178 PHE A CA 1
ATOM 1482 C C . PHE A 1 178 ? 8.700 4.885 7.838 1.00 82.44 178 PHE A C 1
ATOM 1484 O O . PHE A 1 178 ? 9.222 3.888 8.316 1.00 82.44 178 PHE A O 1
ATOM 1491 N N . TYR A 1 179 ? 8.107 4.847 6.646 1.00 82.12 179 TYR A N 1
ATOM 1492 C CA . TYR A 1 179 ? 7.805 3.585 5.963 1.00 82.12 179 TYR A CA 1
ATOM 1493 C C . TYR A 1 179 ? 9.047 2.709 5.687 1.00 82.12 179 TYR A C 1
ATOM 1495 O O . TYR A 1 179 ? 8.961 1.478 5.650 1.00 82.12 179 TYR A O 1
ATOM 1503 N N . ASN A 1 180 ? 10.220 3.334 5.535 1.00 83.50 180 ASN A N 1
ATOM 1504 C CA . ASN A 1 180 ? 11.520 2.673 5.377 1.00 83.50 180 ASN A CA 1
ATOM 1505 C C . ASN A 1 180 ? 12.164 2.216 6.709 1.00 83.50 180 ASN A C 1
ATOM 1507 O O . ASN A 1 180 ? 13.093 1.414 6.692 1.00 83.50 180 ASN A O 1
ATOM 1511 N N . ASP A 1 181 ? 11.653 2.653 7.860 1.00 86.69 181 ASP A N 1
ATOM 1512 C CA . ASP A 1 181 ? 12.088 2.274 9.208 1.00 86.69 181 ASP A CA 1
ATOM 1513 C C . ASP A 1 181 ? 11.152 1.197 9.786 1.00 86.69 181 ASP A C 1
ATOM 1515 O O . ASP A 1 181 ? 10.113 1.479 10.388 1.00 86.69 181 ASP A O 1
ATOM 1519 N N . ALA A 1 182 ? 11.520 -0.075 9.580 1.00 86.25 182 ALA A N 1
ATOM 1520 C CA . ALA A 1 182 ? 10.724 -1.227 10.021 1.00 86.25 182 ALA A CA 1
ATOM 1521 C C . ALA A 1 182 ? 10.393 -1.222 11.524 1.00 86.25 182 ALA A C 1
ATOM 1523 O O . ALA A 1 182 ? 9.207 -1.300 11.842 1.00 86.25 182 ALA A O 1
ATOM 1524 N N . PRO A 1 183 ? 11.363 -1.051 12.445 1.00 90.38 183 PRO A N 1
ATOM 1525 C CA . PRO A 1 183 ? 11.062 -0.944 13.872 1.00 90.38 183 PRO A CA 1
ATOM 1526 C C . PRO A 1 183 ? 10.012 0.118 14.218 1.00 90.38 183 PRO A C 1
ATOM 1528 O O . PRO A 1 183 ? 9.142 -0.123 15.058 1.00 90.38 183 PRO A O 1
ATOM 1531 N N . THR A 1 184 ? 10.088 1.292 13.588 1.00 88.31 184 THR A N 1
ATOM 1532 C CA . THR A 1 184 ? 9.160 2.394 13.868 1.00 88.31 184 THR A CA 1
ATOM 1533 C C . THR A 1 184 ? 7.768 2.124 13.293 1.00 88.31 184 THR A C 1
ATOM 1535 O O . THR A 1 184 ? 6.766 2.351 13.976 1.00 88.31 184 THR A O 1
ATOM 1538 N N . VAL A 1 185 ? 7.681 1.578 12.078 1.00 87.12 185 VAL A N 1
ATOM 1539 C CA . VAL A 1 185 ? 6.405 1.152 11.475 1.00 87.12 185 VAL A CA 1
ATOM 1540 C C . VAL A 1 185 ? 5.739 0.065 12.315 1.00 87.12 185 VAL A C 1
ATOM 1542 O O . VAL A 1 185 ? 4.561 0.193 12.645 1.00 87.12 185 VAL A O 1
ATOM 1545 N N . ASP A 1 186 ? 6.488 -0.953 12.739 1.00 89.12 186 ASP A N 1
ATOM 1546 C CA . ASP A 1 186 ? 5.978 -2.044 13.576 1.00 89.12 186 ASP A CA 1
ATOM 1547 C C . ASP A 1 186 ? 5.449 -1.527 14.918 1.00 89.12 186 ASP A C 1
ATOM 1549 O O . ASP A 1 186 ? 4.402 -1.970 15.405 1.00 89.12 186 ASP A O 1
ATOM 1553 N N . LEU A 1 187 ? 6.132 -0.540 15.508 1.00 91.38 187 LEU A N 1
ATOM 1554 C CA . LEU A 1 187 ? 5.664 0.138 16.710 1.00 91.38 187 LEU A CA 1
ATOM 1555 C C . LEU A 1 187 ? 4.320 0.841 16.472 1.00 91.38 187 LEU A C 1
ATOM 1557 O O . LEU A 1 187 ? 3.392 0.654 17.264 1.00 91.38 187 LEU A O 1
ATOM 1561 N N . PHE A 1 188 ? 4.188 1.629 15.401 1.00 90.75 188 PHE A N 1
ATOM 1562 C CA . PHE A 1 188 ? 2.934 2.320 15.089 1.00 90.75 188 PHE A CA 1
ATOM 1563 C C . PHE A 1 188 ? 1.802 1.355 14.750 1.00 90.75 188 PHE A C 1
ATOM 1565 O O . PHE A 1 188 ? 0.687 1.558 15.230 1.00 90.75 188 PHE A O 1
ATOM 1572 N N . ASN A 1 189 ? 2.085 0.282 14.013 1.00 90.25 189 ASN A N 1
ATOM 1573 C CA . ASN A 1 189 ? 1.131 -0.789 13.743 1.00 90.25 189 ASN A CA 1
ATOM 1574 C C . ASN A 1 189 ? 0.647 -1.420 15.051 1.00 90.25 189 ASN A C 1
ATOM 1576 O O . ASN A 1 189 ? -0.556 -1.482 15.296 1.00 90.25 189 ASN A O 1
ATOM 1580 N N . GLY A 1 190 ? 1.564 -1.779 15.953 1.00 92.12 190 GLY A N 1
ATOM 1581 C CA . GLY A 1 190 ? 1.217 -2.351 17.253 1.00 92.12 190 GLY A CA 1
ATOM 1582 C C . GLY A 1 190 ? 0.450 -1.392 18.173 1.00 92.12 190 GLY A C 1
ATOM 1583 O O . GLY A 1 190 ? -0.373 -1.835 18.980 1.00 92.12 190 GLY A O 1
ATOM 1584 N N . LEU A 1 191 ? 0.695 -0.080 18.081 1.00 93.94 191 LEU A N 1
ATOM 1585 C CA . LEU A 1 191 ? -0.091 0.941 18.783 1.00 93.94 191 LEU A CA 1
ATOM 1586 C C . LEU A 1 191 ? -1.492 1.075 18.180 1.00 93.94 191 LEU A C 1
ATOM 1588 O O . LEU A 1 191 ? -2.475 1.111 18.922 1.00 93.94 191 LEU A O 1
ATOM 1592 N N . PHE A 1 192 ? -1.588 1.111 16.852 1.00 93.62 192 PHE A N 1
ATOM 1593 C CA . PHE A 1 192 ? -2.848 1.239 16.135 1.00 93.62 192 PHE A CA 1
ATOM 1594 C C . PHE A 1 192 ? -3.745 0.023 16.345 1.00 93.62 192 PHE A C 1
ATOM 1596 O O . PHE A 1 192 ? -4.899 0.201 16.723 1.00 93.62 192 PHE A O 1
ATOM 1603 N N . GLU A 1 193 ? -3.219 -1.198 16.244 1.00 92.38 193 GLU A N 1
ATOM 1604 C CA . GLU A 1 193 ? -3.956 -2.442 16.515 1.00 92.38 193 GLU A CA 1
ATOM 1605 C C . GLU A 1 193 ? -4.501 -2.522 17.950 1.00 92.38 193 GLU A C 1
ATOM 1607 O O . GLU A 1 193 ? -5.478 -3.214 18.232 1.00 92.38 193 GLU A O 1
ATOM 1612 N N . LYS A 1 194 ? -3.891 -1.778 18.877 1.00 94.06 194 LYS A N 1
ATOM 1613 C CA . LYS A 1 194 ? -4.332 -1.656 20.269 1.00 94.06 194 LYS A CA 1
ATOM 1614 C C . LYS A 1 194 ? -5.211 -0.434 20.517 1.00 94.06 194 LYS A C 1
ATOM 1616 O O . LYS A 1 194 ? -5.458 -0.155 21.689 1.00 94.06 194 LYS A O 1
ATOM 1621 N N . SER A 1 195 ? -5.632 0.295 19.486 1.00 96.12 195 SER A N 1
ATOM 1622 C CA . SER A 1 195 ? -6.424 1.524 19.589 1.00 96.12 195 SER A CA 1
ATOM 1623 C C . SER A 1 195 ? -7.919 1.284 19.374 1.00 96.12 195 SER A C 1
ATOM 1625 O O . SER A 1 195 ? -8.356 0.296 18.779 1.00 96.12 195 SER A O 1
ATOM 1627 N N . PHE A 1 196 ? -8.721 2.250 19.808 1.00 96.50 196 PHE A N 1
ATOM 1628 C CA . PHE A 1 196 ? -10.156 2.270 19.571 1.00 96.50 196 PHE A CA 1
ATOM 1629 C C . PHE A 1 196 ? -10.505 2.400 18.087 1.00 96.50 196 PHE A C 1
ATOM 1631 O O . PHE A 1 196 ? -11.486 1.804 17.639 1.00 96.50 196 PHE A O 1
ATOM 1638 N N . MET A 1 197 ? -9.735 3.171 17.312 1.00 94.69 197 MET A N 1
ATOM 1639 C CA . MET A 1 197 ? -9.973 3.305 15.875 1.00 94.69 197 MET A CA 1
ATOM 1640 C C . MET A 1 197 ? -9.866 1.954 15.170 1.00 94.69 197 MET A C 1
ATOM 1642 O O . MET A 1 197 ? -10.723 1.637 14.344 1.00 94.69 197 MET A O 1
ATOM 1646 N N . TYR A 1 198 ? -8.879 1.137 15.543 1.00 93.44 198 TYR A N 1
ATOM 1647 C CA . TYR A 1 198 ? -8.733 -0.206 14.995 1.00 93.44 198 TYR A CA 1
ATOM 1648 C C . TYR A 1 198 ? -9.891 -1.127 15.379 1.00 93.44 198 TYR A C 1
ATOM 1650 O O . TYR A 1 198 ? -10.522 -1.727 14.506 1.00 93.44 198 TYR A O 1
ATOM 1658 N N . GLU A 1 199 ? -10.229 -1.192 16.670 1.00 92.44 199 GLU A N 1
ATOM 1659 C CA . GLU A 1 199 ? -11.336 -2.027 17.142 1.00 92.44 199 GLU A CA 1
ATOM 1660 C C . GLU A 1 199 ? -12.663 -1.626 16.477 1.00 92.44 199 GLU A C 1
ATOM 1662 O O . GLU A 1 199 ? -13.393 -2.469 15.958 1.00 92.44 199 GLU A O 1
ATOM 1667 N N . SER A 1 200 ? -12.963 -0.328 16.431 1.00 91.69 200 SER A N 1
ATOM 1668 C CA . SER A 1 200 ? -14.217 0.174 15.867 1.00 91.69 200 SER A CA 1
ATOM 1669 C C . SER A 1 200 ? -14.306 0.006 14.349 1.00 91.69 200 SER A C 1
ATOM 1671 O O . SER A 1 200 ? -15.331 -0.463 13.849 1.00 91.69 200 SER A O 1
ATOM 1673 N N . THR A 1 201 ? -13.252 0.362 13.614 1.00 89.75 201 THR A N 1
ATOM 1674 C CA . THR A 1 201 ? -13.283 0.393 12.146 1.00 89.75 201 THR A CA 1
ATOM 1675 C C . THR A 1 201 ? -12.994 -0.972 11.553 1.00 89.75 201 THR A C 1
ATOM 1677 O O . THR A 1 201 ? -13.763 -1.447 10.722 1.00 89.75 201 THR A O 1
ATOM 1680 N N . TYR A 1 202 ? -11.922 -1.635 11.983 1.00 88.75 202 TYR A N 1
ATOM 1681 C CA . TYR A 1 202 ? -11.466 -2.856 11.327 1.00 88.75 202 TYR A CA 1
ATOM 1682 C C . TYR A 1 202 ? -12.106 -4.109 11.916 1.00 88.75 202 TYR A C 1
ATOM 1684 O O . TYR A 1 202 ? -12.584 -4.959 11.165 1.00 88.75 202 TYR A O 1
ATOM 1692 N N . LEU A 1 203 ? -12.178 -4.224 13.244 1.00 88.56 203 LEU A N 1
ATOM 1693 C CA . LEU A 1 203 ? -12.730 -5.427 13.875 1.00 88.56 203 LEU A CA 1
ATOM 1694 C C . LEU A 1 203 ? -14.259 -5.432 13.898 1.00 88.56 203 LEU A C 1
ATOM 1696 O O . LEU A 1 203 ? -14.870 -6.429 13.524 1.00 88.56 203 LEU A O 1
ATOM 1700 N N . ASN A 1 204 ? -14.888 -4.331 14.306 1.00 87.44 204 ASN A N 1
ATOM 1701 C CA . ASN A 1 204 ? -16.339 -4.307 14.490 1.00 87.44 204 ASN A CA 1
ATOM 1702 C C . ASN A 1 204 ? -17.094 -4.027 13.184 1.00 87.44 204 ASN A C 1
ATOM 1704 O O . ASN A 1 204 ? -18.167 -4.595 12.961 1.00 87.44 204 ASN A O 1
ATOM 1708 N N . TRP A 1 205 ? -16.547 -3.179 12.308 1.00 89.38 205 TRP A N 1
ATOM 1709 C CA . TRP A 1 205 ? -17.198 -2.813 11.050 1.00 89.38 205 TRP A CA 1
ATOM 1710 C C . TRP A 1 205 ? -16.648 -3.572 9.835 1.00 89.38 205 TRP A C 1
ATOM 1712 O O . TRP A 1 205 ? -17.384 -4.365 9.248 1.00 89.38 205 TRP A O 1
ATOM 1722 N N . TRP A 1 206 ? -15.380 -3.372 9.464 1.00 91.19 206 TRP A N 1
ATOM 1723 C CA . TRP A 1 206 ? -14.822 -3.882 8.205 1.00 91.19 206 TRP A CA 1
ATOM 1724 C C . TRP A 1 206 ? -14.825 -5.408 8.137 1.00 91.19 206 TRP A C 1
ATOM 1726 O O . TRP A 1 206 ? -15.304 -5.979 7.158 1.00 91.19 206 TRP A O 1
ATOM 1736 N N . ARG A 1 207 ? -14.393 -6.089 9.203 1.00 91.38 207 ARG A N 1
ATOM 1737 C CA . ARG A 1 207 ? -14.479 -7.552 9.304 1.00 91.38 207 ARG A CA 1
ATOM 1738 C C . ARG A 1 207 ? -15.903 -8.054 9.128 1.00 91.38 207 ARG A C 1
ATOM 1740 O O . ARG A 1 207 ? -16.148 -8.929 8.311 1.00 91.38 207 ARG A O 1
ATOM 1747 N N . THR A 1 208 ? -16.857 -7.449 9.831 1.00 90.88 208 THR A N 1
ATOM 1748 C CA . THR A 1 208 ? -18.271 -7.825 9.712 1.00 90.88 208 THR A CA 1
ATOM 1749 C C . THR A 1 208 ? -18.769 -7.687 8.273 1.00 90.88 208 THR A C 1
ATOM 1751 O O . THR A 1 208 ? -19.482 -8.565 7.788 1.00 90.88 208 THR A O 1
ATOM 1754 N N . VAL A 1 209 ? -18.398 -6.607 7.577 1.00 93.06 209 VAL A N 1
ATOM 1755 C CA . VAL A 1 209 ? -18.762 -6.388 6.169 1.00 93.06 209 VAL A CA 1
ATOM 1756 C C . VAL A 1 209 ? -18.122 -7.443 5.271 1.00 93.06 209 VAL A C 1
ATOM 1758 O O . VAL A 1 209 ? -18.838 -8.115 4.531 1.00 93.06 209 VAL A O 1
ATOM 1761 N N . THR A 1 210 ? -16.803 -7.615 5.353 1.00 93.62 210 THR A N 1
ATOM 1762 C CA . THR A 1 210 ? -16.048 -8.538 4.493 1.00 93.62 210 THR A CA 1
ATOM 1763 C C . THR A 1 210 ? -16.474 -9.990 4.695 1.00 93.62 210 THR A C 1
ATOM 1765 O O . THR A 1 210 ? -16.780 -10.672 3.716 1.00 93.62 210 THR A O 1
ATOM 1768 N N . ASP A 1 211 ? -16.631 -10.437 5.942 1.00 93.69 211 ASP A N 1
ATOM 1769 C CA . ASP A 1 211 ? -17.116 -11.781 6.267 1.00 93.69 211 ASP A CA 1
ATOM 1770 C C . ASP A 1 211 ? -18.553 -11.998 5.769 1.00 93.69 211 ASP A C 1
ATOM 1772 O O . ASP A 1 211 ? -18.862 -13.045 5.199 1.00 93.69 211 ASP A O 1
ATOM 1776 N N . SER A 1 212 ? -19.436 -11.002 5.918 1.00 94.31 212 SER A N 1
ATOM 1777 C CA . SER A 1 212 ? -20.827 -11.106 5.447 1.00 94.31 212 SER A CA 1
ATOM 1778 C C . SER A 1 212 ? -20.918 -11.166 3.922 1.00 94.31 212 SER A C 1
ATOM 1780 O O . SER A 1 212 ? -21.702 -11.947 3.380 1.00 94.31 212 SER A O 1
ATOM 1782 N N . VAL A 1 213 ? -20.120 -10.354 3.222 1.00 95.50 213 VAL A N 1
ATOM 1783 C CA . VAL A 1 213 ? -20.055 -10.344 1.754 1.00 95.50 213 VAL A CA 1
ATOM 1784 C C . VAL A 1 213 ? -19.528 -11.679 1.239 1.00 95.50 213 VAL A C 1
ATOM 1786 O O . VAL A 1 213 ? -20.148 -12.269 0.353 1.00 95.50 213 VAL A O 1
ATOM 1789 N N . ARG A 1 214 ? -18.447 -12.197 1.835 1.00 95.00 214 ARG A N 1
ATOM 1790 C CA . ARG A 1 214 ? -17.891 -13.515 1.500 1.00 95.00 214 ARG A CA 1
ATOM 1791 C C . ARG A 1 214 ? -18.902 -14.626 1.757 1.00 95.00 214 ARG A C 1
ATOM 1793 O O . ARG A 1 214 ? -19.173 -15.410 0.857 1.00 95.00 214 ARG A O 1
ATOM 1800 N N . ALA A 1 215 ? -19.539 -14.655 2.928 1.00 95.56 215 ALA A N 1
ATOM 1801 C CA . ALA A 1 215 ? -20.554 -15.658 3.250 1.00 95.56 215 ALA A CA 1
ATOM 1802 C C . ALA A 1 215 ? -21.734 -15.633 2.262 1.00 95.56 215 ALA A C 1
ATOM 1804 O O . ALA A 1 215 ? -22.212 -16.686 1.830 1.00 95.56 215 ALA A O 1
ATOM 1805 N N . TYR A 1 216 ? -22.187 -14.440 1.868 1.00 96.81 216 TYR A N 1
ATOM 1806 C CA . TYR A 1 216 ? -23.238 -14.298 0.867 1.00 96.81 216 TYR A CA 1
ATOM 1807 C C . TYR A 1 216 ? -22.784 -14.784 -0.516 1.00 96.81 216 TYR A C 1
ATOM 1809 O O . TYR A 1 216 ? -23.505 -15.559 -1.146 1.00 96.81 216 TYR A O 1
ATOM 1817 N N . ALA A 1 217 ? -21.588 -14.402 -0.971 1.00 96.75 217 ALA A N 1
ATOM 1818 C CA . ALA A 1 217 ? -21.020 -14.875 -2.234 1.00 96.75 217 ALA A CA 1
ATOM 1819 C C . ALA A 1 217 ? -20.898 -16.410 -2.259 1.00 96.75 217 ALA A C 1
ATOM 1821 O O . ALA A 1 217 ? -21.405 -17.050 -3.186 1.00 96.75 217 ALA A O 1
ATOM 1822 N N . SER A 1 218 ? -20.372 -17.008 -1.187 1.00 96.38 218 SER A N 1
ATOM 1823 C CA . SER A 1 218 ? -20.275 -18.461 -1.030 1.00 96.38 218 SER A CA 1
ATOM 1824 C C . SER A 1 218 ? -21.645 -19.140 -1.064 1.00 96.38 218 SER A C 1
ATOM 1826 O O . SER A 1 218 ? -21.789 -20.195 -1.680 1.00 96.38 218 SER A O 1
ATOM 1828 N N . SER A 1 219 ? -22.686 -18.528 -0.482 1.00 97.62 219 SER A N 1
ATOM 1829 C CA . SER A 1 219 ? -24.062 -19.055 -0.554 1.00 97.62 219 SER A CA 1
ATOM 1830 C C . SER A 1 219 ? -24.619 -19.111 -1.985 1.00 97.62 219 SER A C 1
ATOM 1832 O O . SER A 1 219 ? -25.522 -19.896 -2.271 1.00 97.62 219 SER A O 1
ATOM 1834 N N . LEU A 1 220 ? -24.051 -18.312 -2.896 1.00 97.81 220 LEU A N 1
ATOM 1835 C CA . LEU A 1 220 ? -24.361 -18.297 -4.325 1.00 97.81 220 LEU A CA 1
ATOM 1836 C C . LEU A 1 220 ? -23.377 -19.133 -5.165 1.00 97.81 220 LEU A C 1
ATOM 1838 O O . LEU A 1 220 ? -23.480 -19.121 -6.392 1.00 97.81 220 LEU A O 1
ATOM 1842 N N . GLY A 1 221 ? -22.425 -19.834 -4.536 1.00 97.06 221 GLY A N 1
ATOM 1843 C CA . GLY A 1 221 ? -21.370 -20.586 -5.222 1.00 97.06 221 GLY A CA 1
ATOM 1844 C C . GLY A 1 221 ? -20.384 -19.693 -5.980 1.00 97.06 221 GLY A C 1
ATOM 1845 O O . GLY A 1 221 ? -19.923 -20.077 -7.053 1.00 97.06 221 GLY A O 1
ATOM 1846 N N . ARG A 1 222 ? -20.124 -18.483 -5.471 1.00 95.88 222 ARG A N 1
ATOM 1847 C CA . ARG A 1 222 ? -19.200 -17.508 -6.061 1.00 95.88 222 ARG A CA 1
ATOM 1848 C C . ARG A 1 222 ? -18.075 -17.177 -5.092 1.00 95.88 222 ARG A C 1
ATOM 1850 O O . ARG A 1 222 ? -18.328 -17.021 -3.901 1.00 95.88 222 ARG A O 1
ATOM 1857 N N . ASP A 1 223 ? -16.891 -16.955 -5.644 1.00 91.56 223 ASP A N 1
ATOM 1858 C CA . ASP A 1 223 ? -15.778 -16.333 -4.933 1.00 91.56 223 ASP A CA 1
ATOM 1859 C C . ASP A 1 223 ? -15.819 -14.812 -5.127 1.00 91.56 223 ASP A C 1
ATOM 1861 O O . ASP A 1 223 ? -16.295 -14.308 -6.151 1.00 91.56 223 ASP A O 1
ATOM 1865 N N . VAL A 1 224 ? -15.345 -14.073 -4.128 1.00 94.00 224 VAL A N 1
ATOM 1866 C CA . VAL A 1 224 ? -15.239 -12.613 -4.165 1.00 94.00 224 VAL A CA 1
ATOM 1867 C C . VAL A 1 224 ? -13.880 -12.203 -3.622 1.00 94.00 224 VAL A C 1
ATOM 1869 O O . VAL A 1 224 ? -13.498 -12.630 -2.535 1.00 94.00 224 VAL A O 1
ATOM 1872 N N . PHE A 1 225 ? -13.181 -11.366 -4.384 1.00 91.75 225 PHE A N 1
ATOM 1873 C CA . PHE A 1 225 ? -11.950 -10.715 -3.957 1.00 91.75 225 PHE A CA 1
ATOM 1874 C C . PHE A 1 225 ? -12.282 -9.311 -3.460 1.00 91.75 225 PHE A C 1
ATOM 1876 O O . PHE A 1 225 ? -13.068 -8.590 -4.081 1.00 91.75 225 PHE A O 1
ATOM 1883 N N . ILE A 1 226 ? -11.712 -8.941 -2.323 1.00 92.44 226 ILE A N 1
ATOM 1884 C CA . ILE A 1 226 ? -11.978 -7.697 -1.617 1.00 92.44 226 ILE A CA 1
ATOM 1885 C C . ILE A 1 226 ? -10.683 -6.906 -1.511 1.00 92.44 226 ILE A C 1
ATOM 1887 O O . ILE A 1 226 ? -9.632 -7.432 -1.161 1.00 92.44 226 ILE A O 1
ATOM 1891 N N . THR A 1 227 ? -10.785 -5.607 -1.757 1.00 91.69 227 THR A N 1
ATOM 1892 C CA . THR A 1 227 ? -9.728 -4.643 -1.475 1.00 91.69 227 THR A CA 1
ATOM 1893 C C . THR A 1 227 ? -10.340 -3.301 -1.076 1.00 91.69 227 THR A C 1
ATOM 1895 O O . THR A 1 227 ? -11.562 -3.128 -1.118 1.00 91.69 227 THR A O 1
ATOM 1898 N N . TYR A 1 228 ? -9.498 -2.340 -0.709 1.00 87.12 228 TYR A N 1
ATOM 1899 C CA . TYR A 1 228 ? -9.885 -0.947 -0.520 1.00 87.12 228 TYR A CA 1
ATOM 1900 C C . TYR A 1 228 ? -8.743 0.006 -0.891 1.00 87.12 228 TYR A C 1
ATOM 1902 O O . TYR A 1 228 ? -7.567 -0.367 -0.892 1.00 87.12 228 TYR A O 1
ATOM 1910 N N . ASN A 1 229 ? -9.108 1.251 -1.201 1.00 82.88 229 ASN A N 1
ATOM 1911 C CA . ASN A 1 229 ? -8.177 2.312 -1.581 1.00 82.88 229 ASN A CA 1
ATOM 1912 C C . ASN A 1 229 ? -7.171 2.618 -0.451 1.00 82.88 229 ASN A C 1
ATOM 1914 O O . ASN A 1 229 ? -7.571 2.856 0.688 1.00 82.88 229 ASN A O 1
ATOM 1918 N N . GLY A 1 230 ? -5.874 2.617 -0.770 1.00 81.44 230 GLY A N 1
ATOM 1919 C CA . GLY A 1 230 ? -4.791 2.922 0.168 1.00 81.44 230 GLY A CA 1
ATOM 1920 C C . GLY A 1 230 ? -4.331 1.733 1.014 1.00 81.44 230 GLY A C 1
ATOM 1921 O O . GLY A 1 230 ? -3.470 1.904 1.876 1.00 81.44 230 GLY A O 1
ATOM 1922 N N . SER A 1 231 ? -4.867 0.532 0.771 1.00 87.62 231 SER A N 1
ATOM 1923 C CA . SER A 1 231 ? -4.488 -0.693 1.492 1.00 87.62 231 SER A CA 1
ATOM 1924 C C . SER A 1 231 ? -2.999 -1.033 1.374 1.00 87.62 231 SER A C 1
ATOM 1926 O O . SER A 1 231 ? -2.447 -1.617 2.298 1.00 87.62 231 SER A O 1
ATOM 1928 N N . ALA A 1 232 ? -2.325 -0.620 0.297 1.00 86.75 232 ALA A N 1
ATOM 1929 C CA . ALA A 1 232 ? -0.890 -0.842 0.123 1.00 86.75 232 ALA A CA 1
ATOM 1930 C C . ALA A 1 232 ? -0.017 -0.098 1.151 1.00 86.75 232 ALA A C 1
ATOM 1932 O O . ALA A 1 232 ? 1.040 -0.584 1.541 1.00 86.75 232 ALA A O 1
ATOM 1933 N N . TYR A 1 233 ? -0.453 1.078 1.607 1.00 78.75 233 TYR A N 1
ATOM 1934 C CA . TYR A 1 233 ? 0.379 1.963 2.424 1.00 78.75 233 TYR A CA 1
ATOM 1935 C C . TYR A 1 233 ? 0.216 1.759 3.922 1.00 78.75 233 TYR A C 1
ATOM 1937 O O . TYR A 1 233 ? 1.112 2.105 4.688 1.00 78.75 233 TYR A O 1
ATOM 1945 N N . CYS A 1 234 ? -0.929 1.255 4.375 1.00 71.38 234 CYS A N 1
ATOM 1946 C CA . CYS A 1 234 ? -1.235 1.199 5.799 1.00 71.38 234 CYS A CA 1
ATOM 1947 C C . CYS A 1 234 ? -2.071 -0.044 6.096 1.00 71.38 234 CYS A C 1
ATOM 1949 O O . CYS A 1 234 ? -3.237 -0.085 5.700 1.00 71.38 234 CYS A O 1
ATOM 1951 N N . ASN A 1 235 ? -1.447 -1.017 6.776 1.00 73.12 235 ASN A N 1
ATOM 1952 C CA . ASN A 1 235 ? -1.992 -2.306 7.213 1.00 73.12 235 ASN A CA 1
ATOM 1953 C C . ASN A 1 235 ? -3.154 -2.821 6.344 1.00 73.12 235 ASN A C 1
ATOM 1955 O O . ASN A 1 235 ? -4.309 -2.527 6.663 1.00 73.12 235 ASN A O 1
ATOM 1959 N N . PRO A 1 236 ? -2.890 -3.589 5.272 1.00 79.00 236 PRO A N 1
ATOM 1960 C CA . PRO A 1 236 ? -3.920 -4.142 4.389 1.00 79.00 236 PRO A CA 1
ATOM 1961 C C . PRO A 1 236 ? -4.827 -5.152 5.114 1.00 79.00 236 PRO A C 1
ATOM 1963 O O . PRO A 1 236 ? -4.704 -6.365 4.987 1.00 79.00 236 PRO A O 1
ATOM 1966 N N . HIS A 1 237 ? -5.768 -4.668 5.919 1.00 81.62 237 HIS A N 1
ATOM 1967 C CA . HIS A 1 237 ? -6.600 -5.522 6.753 1.00 81.62 237 HIS A CA 1
ATOM 1968 C C . HIS A 1 237 ? -7.703 -6.192 5.928 1.00 81.62 237 HIS A C 1
ATOM 1970 O O . HIS A 1 237 ? -8.587 -5.522 5.391 1.00 81.62 237 HIS A O 1
ATOM 1976 N N . LEU A 1 238 ? -7.732 -7.529 5.944 1.00 84.69 238 LEU A N 1
ATOM 1977 C CA . LEU A 1 238 ? -8.832 -8.338 5.396 1.00 84.69 238 LEU A CA 1
ATOM 1978 C C . LEU A 1 238 ? -9.087 -8.087 3.900 1.00 84.69 238 LEU A C 1
ATOM 1980 O O . LEU A 1 238 ? -10.237 -8.064 3.459 1.00 84.69 238 LEU A O 1
ATOM 1984 N N . VAL A 1 239 ? -8.013 -7.906 3.137 1.00 90.50 239 VAL A N 1
ATOM 1985 C CA . VAL A 1 239 ? -8.036 -7.786 1.675 1.00 90.50 239 VAL A CA 1
ATOM 1986 C C . VAL A 1 239 ? -7.390 -9.010 1.036 1.00 90.50 239 VAL A C 1
ATOM 1988 O O . VAL A 1 239 ? -6.588 -9.684 1.671 1.00 90.50 239 VAL A O 1
ATOM 1991 N N . ASP A 1 240 ? -7.750 -9.292 -0.211 1.00 91.56 240 ASP A N 1
ATOM 1992 C CA . ASP A 1 240 ? -7.175 -10.377 -1.015 1.00 91.56 240 ASP A CA 1
ATOM 1993 C C . ASP A 1 240 ? -6.073 -9.869 -1.968 1.00 91.56 240 ASP A C 1
ATOM 1995 O O . ASP A 1 240 ? -5.329 -10.646 -2.556 1.00 91.56 240 ASP A O 1
ATOM 1999 N N . TYR A 1 241 ? -5.992 -8.549 -2.146 1.00 92.44 241 TYR A N 1
ATOM 2000 C CA . TYR A 1 241 ? -4.950 -7.842 -2.884 1.00 92.44 241 TYR A CA 1
ATOM 2001 C C . TYR A 1 241 ? -4.914 -6.379 -2.433 1.00 92.44 241 TYR A C 1
ATOM 2003 O O . TYR A 1 241 ? -5.886 -5.871 -1.860 1.00 92.44 241 TYR A O 1
ATOM 2011 N N . THR A 1 242 ? -3.810 -5.684 -2.687 1.00 92.81 242 THR A N 1
ATOM 2012 C CA . THR A 1 242 ? -3.604 -4.310 -2.214 1.00 92.81 242 THR A CA 1
ATOM 2013 C C . THR A 1 242 ? -3.698 -3.283 -3.335 1.00 92.81 242 THR A C 1
ATOM 2015 O O . THR A 1 242 ? -3.338 -3.546 -4.482 1.00 92.81 242 THR A O 1
ATOM 2018 N N . LEU A 1 243 ? -4.205 -2.098 -2.991 1.00 90.25 243 LEU A N 1
ATOM 2019 C CA . LEU A 1 243 ? -4.317 -0.945 -3.877 1.00 90.25 243 LEU A CA 1
ATOM 2020 C C . LEU A 1 243 ? -3.441 0.202 -3.380 1.00 90.25 243 LEU A C 1
ATOM 2022 O O . LEU A 1 243 ? -3.585 0.659 -2.240 1.00 90.25 243 LEU A O 1
ATOM 2026 N N . ALA A 1 244 ? -2.590 0.694 -4.272 1.00 88.19 244 ALA A N 1
ATOM 2027 C CA . ALA A 1 244 ? -1.775 1.883 -4.097 1.00 88.19 244 ALA A CA 1
ATOM 2028 C C . ALA A 1 244 ? -2.333 3.027 -4.962 1.00 88.19 244 ALA A C 1
ATOM 2030 O O . ALA A 1 244 ? -2.133 3.017 -6.179 1.00 88.19 244 ALA A O 1
ATOM 2031 N N . PRO A 1 245 ? -3.042 4.009 -4.377 1.00 83.12 245 PRO A N 1
ATOM 2032 C CA . PRO A 1 245 ? -3.403 5.214 -5.108 1.00 83.12 245 PRO A CA 1
ATOM 2033 C C . PRO A 1 245 ? -2.147 6.012 -5.467 1.00 83.12 245 PRO A C 1
ATOM 2035 O O . PRO A 1 245 ? -1.263 6.223 -4.634 1.00 83.12 245 PRO A O 1
ATOM 2038 N N . LEU A 1 246 ? -2.093 6.471 -6.710 1.00 79.75 246 LEU A N 1
ATOM 2039 C CA . LEU A 1 246 ? -1.171 7.487 -7.191 1.00 79.75 246 LEU A CA 1
ATOM 2040 C C . LEU A 1 246 ? -1.821 8.840 -6.903 1.00 79.75 246 LEU A C 1
ATOM 2042 O O . LEU A 1 246 ? -2.919 9.110 -7.396 1.00 79.75 246 LEU A O 1
ATOM 2046 N N . GLY A 1 247 ? -1.178 9.646 -6.062 1.00 67.62 247 GLY A N 1
ATOM 2047 C CA . GLY A 1 247 ? -1.731 10.904 -5.565 1.00 67.62 247 GLY A CA 1
ATOM 2048 C C . GLY A 1 247 ? -0.663 11.975 -5.384 1.00 67.62 247 GLY A C 1
ATOM 2049 O O . GLY A 1 247 ? 0.537 11.685 -5.402 1.00 67.62 247 GLY A O 1
ATOM 2050 N N . ASP A 1 248 ? -1.114 13.218 -5.226 1.00 54.66 248 ASP A N 1
ATOM 2051 C CA . ASP A 1 248 ? -0.237 14.384 -5.198 1.00 54.66 248 ASP A CA 1
ATOM 2052 C C . ASP A 1 248 ? 0.771 14.332 -4.054 1.00 54.66 248 ASP A C 1
ATOM 2054 O O . ASP A 1 248 ? 0.442 14.099 -2.888 1.00 54.66 248 ASP A O 1
ATOM 2058 N N . GLY A 1 249 ? 2.025 14.591 -4.409 1.00 56.94 249 GLY A N 1
ATOM 2059 C CA . GLY A 1 249 ? 3.142 14.639 -3.480 1.00 56.94 249 GLY A CA 1
ATOM 2060 C C . GLY A 1 249 ? 3.865 13.308 -3.395 1.00 56.94 249 GLY A C 1
ATOM 2061 O O . GLY A 1 249 ? 5.013 13.250 -3.805 1.00 56.94 249 GLY A O 1
ATOM 2062 N N . LEU A 1 250 ? 3.226 12.237 -2.916 1.00 64.88 250 LEU A N 1
ATOM 2063 C CA . LEU A 1 250 ? 3.964 11.051 -2.464 1.00 64.88 250 LEU A CA 1
ATOM 2064 C C . LEU A 1 250 ? 4.662 10.314 -3.613 1.00 64.88 250 LEU A C 1
ATOM 2066 O O . LEU A 1 250 ? 5.865 10.451 -3.780 1.00 64.88 250 LEU A O 1
ATOM 2070 N N . ASN A 1 251 ? 3.922 9.558 -4.416 1.00 71.25 251 ASN A N 1
ATOM 2071 C CA . ASN A 1 251 ? 4.427 8.610 -5.420 1.00 71.25 251 ASN A CA 1
ATOM 2072 C C . ASN A 1 251 ? 4.190 9.058 -6.871 1.00 71.25 251 ASN A C 1
ATOM 2074 O O . ASN A 1 251 ? 4.507 8.320 -7.802 1.00 71.25 251 ASN A O 1
ATOM 2078 N N . PHE A 1 252 ? 3.640 10.252 -7.085 1.00 82.50 252 PHE A N 1
ATOM 2079 C CA . PHE A 1 252 ? 3.402 10.798 -8.414 1.00 82.50 252 PHE A CA 1
ATOM 2080 C C . PHE A 1 252 ? 4.530 11.783 -8.781 1.00 82.50 252 PHE A C 1
ATOM 2082 O O . PHE A 1 252 ? 4.679 12.821 -8.130 1.00 82.50 252 PHE A O 1
ATOM 2089 N N . PRO A 1 253 ? 5.376 11.485 -9.787 1.00 86.50 253 PRO A N 1
ATOM 2090 C CA . PRO A 1 253 ? 6.571 12.264 -10.093 1.00 86.50 253 PRO A CA 1
ATOM 2091 C C . PRO A 1 253 ? 6.209 13.500 -10.927 1.00 86.50 253 PRO A C 1
ATOM 2093 O O . PRO A 1 253 ? 6.699 13.676 -12.035 1.00 86.50 253 PRO A O 1
ATOM 2096 N N . ALA A 1 254 ? 5.355 14.368 -10.395 1.00 86.38 254 ALA A N 1
ATOM 2097 C CA . ALA A 1 254 ? 4.898 15.587 -11.049 1.00 86.38 254 ALA A CA 1
ATOM 2098 C C . ALA A 1 254 ? 4.921 16.780 -10.080 1.00 86.38 254 ALA A C 1
ATOM 2100 O O . ALA A 1 254 ? 5.181 16.627 -8.885 1.00 86.38 254 ALA A O 1
ATOM 2101 N N . TYR A 1 255 ? 4.681 17.977 -10.607 1.00 85.31 255 TYR A N 1
ATOM 2102 C CA . TYR A 1 255 ? 4.501 19.206 -9.834 1.00 85.31 255 TYR A CA 1
ATOM 2103 C C . TYR A 1 255 ? 3.351 20.033 -10.406 1.00 85.31 255 TYR A C 1
ATOM 2105 O O . TYR A 1 255 ? 3.094 19.994 -11.608 1.00 85.31 255 TYR A O 1
ATOM 2113 N N . HIS A 1 256 ? 2.686 20.827 -9.566 1.00 85.19 256 HIS A N 1
ATOM 2114 C CA . HIS A 1 256 ? 1.622 21.725 -10.019 1.00 85.19 256 HIS A CA 1
ATOM 2115 C C . HIS A 1 256 ? 2.143 22.795 -10.979 1.00 85.19 256 HIS A C 1
ATOM 2117 O O . HIS A 1 256 ? 3.109 23.504 -10.687 1.00 85.19 256 HIS A O 1
ATOM 2123 N N . CYS A 1 257 ? 1.453 22.957 -12.105 1.00 85.69 257 CYS A N 1
ATOM 2124 C CA . CYS A 1 257 ? 1.768 23.949 -13.129 1.00 85.69 257 CYS A CA 1
ATOM 2125 C C . CYS A 1 257 ? 0.486 24.539 -13.744 1.00 85.69 257 CYS A C 1
ATOM 2127 O O . CYS A 1 257 ? 0.364 24.661 -14.960 1.00 85.69 257 CYS A O 1
ATOM 2129 N N . THR A 1 258 ? -0.458 24.914 -12.876 1.00 84.31 258 THR A N 1
ATOM 2130 C CA . THR A 1 258 ? -1.808 25.419 -13.187 1.00 84.31 258 THR A CA 1
ATOM 2131 C C . THR A 1 258 ? -1.842 26.452 -14.320 1.00 84.31 258 THR A C 1
ATOM 2133 O O . THR A 1 258 ? -1.018 27.373 -14.348 1.00 84.31 258 THR A O 1
ATOM 2136 N N . THR A 1 259 ? -2.844 26.377 -15.193 1.00 86.12 259 THR A N 1
ATOM 2137 C CA . THR A 1 259 ? -3.142 27.386 -16.223 1.00 86.12 259 THR A CA 1
ATOM 2138 C C . THR A 1 259 ? -4.461 28.107 -15.919 1.00 86.12 259 THR A C 1
ATOM 2140 O O . THR A 1 259 ? -5.137 27.841 -14.929 1.00 86.12 259 THR A O 1
ATOM 2143 N N . ALA A 1 260 ? -4.838 29.077 -16.760 1.00 86.94 260 ALA A N 1
ATOM 2144 C CA . ALA A 1 260 ? -6.131 29.757 -16.633 1.00 86.94 260 ALA A CA 1
ATOM 2145 C C . ALA A 1 260 ? -7.326 28.855 -17.004 1.00 86.94 260 ALA A C 1
ATOM 2147 O O . ALA A 1 260 ? -8.458 29.161 -16.631 1.00 86.94 260 ALA A O 1
ATOM 2148 N N . THR A 1 261 ? -7.073 27.802 -17.778 1.00 86.88 261 THR A N 1
ATOM 2149 C CA . THR A 1 261 ? -8.051 26.846 -18.312 1.00 86.88 261 THR A CA 1
ATOM 2150 C C . THR A 1 261 ? -8.054 25.528 -17.545 1.00 86.88 261 THR A C 1
ATOM 2152 O O . THR A 1 261 ? -9.074 24.846 -17.547 1.00 86.88 261 THR A O 1
ATOM 2155 N N . ASP A 1 262 ? -6.961 25.223 -16.847 1.00 86.62 262 ASP A N 1
ATOM 2156 C CA . ASP A 1 262 ? -6.772 24.019 -16.050 1.00 86.62 262 ASP A CA 1
ATOM 2157 C C . ASP A 1 262 ? -6.109 24.365 -14.706 1.00 86.62 262 ASP A C 1
ATOM 2159 O O . ASP A 1 262 ? -4.889 24.529 -14.597 1.00 86.62 262 ASP A O 1
ATOM 2163 N N . THR A 1 263 ? -6.930 24.515 -13.666 1.00 86.94 263 THR A N 1
ATOM 2164 C CA . THR A 1 263 ? -6.463 24.851 -12.312 1.00 86.94 263 THR A CA 1
ATOM 2165 C C . THR A 1 263 ? -5.801 23.689 -11.591 1.00 86.94 263 THR A C 1
ATOM 2167 O O . THR A 1 263 ? -5.121 23.929 -10.598 1.00 86.94 263 THR A O 1
ATOM 2170 N N . ASP A 1 264 ? -5.973 22.471 -12.092 1.00 82.56 264 ASP A N 1
ATOM 2171 C CA . ASP A 1 264 ? -5.471 21.244 -11.478 1.00 82.56 264 ASP A CA 1
ATOM 2172 C C . ASP A 1 264 ? -4.296 20.657 -12.275 1.00 82.56 264 ASP A C 1
ATOM 2174 O O . ASP A 1 264 ? -3.730 19.632 -11.901 1.00 82.56 264 ASP A O 1
ATOM 2178 N N . LYS A 1 265 ? -3.862 21.354 -13.338 1.00 87.31 265 LYS A N 1
ATOM 2179 C CA . LYS A 1 265 ? -2.735 20.954 -14.179 1.00 87.31 265 LYS A CA 1
ATOM 2180 C C . LYS A 1 265 ? -1.482 20.636 -13.366 1.00 87.31 265 LYS A C 1
ATOM 2182 O O . LYS A 1 265 ? -0.983 21.455 -12.581 1.00 87.31 265 LYS A O 1
ATOM 2187 N N . VAL A 1 266 ? -0.890 19.497 -13.703 1.00 87.00 266 VAL A N 1
ATOM 2188 C CA . VAL A 1 266 ? 0.417 19.049 -13.225 1.00 87.00 266 VAL A CA 1
ATOM 2189 C C . VAL A 1 266 ? 1.349 18.753 -14.398 1.00 87.00 266 VAL A C 1
ATOM 2191 O O . VAL A 1 266 ? 0.912 18.415 -15.495 1.00 87.00 266 VAL A O 1
ATOM 2194 N N . CYS A 1 267 ? 2.649 18.904 -14.172 1.00 89.44 267 CYS A N 1
ATOM 2195 C CA . CYS A 1 267 ? 3.702 18.687 -15.157 1.00 89.44 267 CYS A CA 1
ATOM 2196 C C . CYS A 1 267 ? 4.621 17.567 -14.665 1.00 89.44 267 CYS A C 1
ATOM 2198 O O . CYS A 1 267 ? 5.036 17.560 -13.503 1.00 89.44 267 CYS A O 1
ATOM 2200 N N . LEU A 1 268 ? 4.936 16.626 -15.548 1.00 91.38 268 LEU A N 1
ATOM 2201 C CA . LEU A 1 268 ? 5.766 15.466 -15.279 1.00 91.38 268 LEU A CA 1
ATOM 2202 C C . LEU A 1 268 ? 7.210 15.873 -14.972 1.00 91.38 268 LEU A C 1
ATOM 2204 O O . LEU A 1 268 ? 7.780 16.794 -15.559 1.00 91.38 268 LEU A O 1
ATOM 2208 N N . ILE A 1 269 ? 7.831 15.122 -14.072 1.00 91.50 269 ILE A N 1
ATOM 2209 C CA . ILE A 1 269 ? 9.258 15.152 -13.782 1.00 91.50 269 ILE A CA 1
ATOM 2210 C C . ILE A 1 269 ? 9.796 13.782 -14.179 1.00 91.50 269 ILE A C 1
ATOM 2212 O O . ILE A 1 269 ? 9.776 12.843 -13.391 1.00 91.50 269 ILE A O 1
ATOM 2216 N N . GLY A 1 270 ? 10.239 13.649 -15.428 1.00 93.81 270 GLY A N 1
ATOM 2217 C CA . GLY A 1 270 ? 10.621 12.362 -16.017 1.00 93.81 270 GLY A CA 1
ATOM 2218 C C . GLY A 1 270 ? 11.946 11.778 -15.526 1.00 93.81 270 GLY A C 1
ATOM 2219 O O . GLY A 1 270 ? 12.275 10.669 -15.914 1.00 93.81 270 GLY A O 1
ATOM 2220 N N . ASN A 1 271 ? 12.702 12.477 -14.674 1.00 94.81 271 ASN A N 1
ATOM 2221 C CA . ASN A 1 271 ? 14.000 12.017 -14.164 1.00 94.81 271 ASN A CA 1
ATOM 2222 C C . ASN A 1 271 ? 13.949 11.446 -12.736 1.00 94.81 271 ASN A C 1
ATOM 2224 O O . ASN A 1 271 ? 14.955 11.512 -12.032 1.00 94.81 271 ASN A O 1
ATOM 2228 N N . GLN A 1 272 ? 12.797 10.962 -12.269 1.00 93.00 272 GLN A N 1
ATOM 2229 C CA . GLN A 1 272 ? 12.646 10.418 -10.916 1.00 93.00 272 GLN A CA 1
ATOM 2230 C C . GLN A 1 272 ? 12.630 8.891 -10.954 1.00 93.00 272 GLN A C 1
ATOM 2232 O O . GLN A 1 272 ? 11.856 8.315 -11.701 1.00 93.00 272 GLN A O 1
ATOM 2237 N N . ALA A 1 273 ? 13.436 8.246 -10.121 1.00 93.75 273 ALA A N 1
ATOM 2238 C CA . ALA A 1 273 ? 13.439 6.801 -9.952 1.00 93.75 273 ALA A CA 1
ATOM 2239 C C . ALA A 1 273 ? 12.377 6.357 -8.939 1.00 93.75 273 ALA A C 1
ATOM 2241 O O . ALA A 1 273 ? 12.329 6.905 -7.831 1.00 93.75 273 ALA A O 1
ATOM 2242 N N . GLN A 1 274 ? 11.567 5.343 -9.272 1.00 91.38 274 GLN A N 1
ATOM 2243 C CA . GLN A 1 274 ? 10.555 4.806 -8.349 1.00 91.38 274 GLN A CA 1
ATOM 2244 C C . GLN A 1 274 ? 10.591 3.291 -8.125 1.00 91.38 274 GLN A C 1
ATOM 2246 O O . GLN A 1 274 ? 9.856 2.808 -7.262 1.00 91.38 274 GLN A O 1
ATOM 2251 N N . ILE A 1 275 ? 11.454 2.532 -8.812 1.00 94.38 275 ILE A N 1
ATOM 2252 C CA . ILE A 1 275 ? 11.568 1.067 -8.644 1.00 94.38 275 ILE A CA 1
ATOM 2253 C C . ILE A 1 275 ? 11.570 0.636 -7.164 1.00 94.38 275 ILE A C 1
ATOM 2255 O O . ILE A 1 275 ? 10.743 -0.178 -6.745 1.00 94.38 275 ILE A O 1
ATOM 2259 N N . ASN A 1 276 ? 12.460 1.195 -6.339 1.00 92.44 276 ASN A N 1
ATOM 2260 C CA . ASN A 1 276 ? 12.587 0.773 -4.940 1.00 92.44 276 ASN A CA 1
ATOM 2261 C C . ASN A 1 276 ? 11.424 1.235 -4.053 1.00 92.44 276 ASN A C 1
ATOM 2263 O O . ASN A 1 276 ? 11.122 0.584 -3.054 1.00 92.44 276 ASN A O 1
ATOM 2267 N N . ILE A 1 277 ? 10.738 2.318 -4.425 1.00 88.94 277 ILE A N 1
ATOM 2268 C CA . ILE A 1 277 ? 9.534 2.797 -3.732 1.00 88.94 277 ILE A CA 1
ATOM 2269 C C . ILE A 1 277 ? 8.421 1.748 -3.872 1.00 88.94 277 ILE A C 1
ATOM 2271 O O . ILE A 1 277 ? 7.778 1.367 -2.888 1.00 88.94 277 ILE A O 1
ATOM 2275 N N . TRP A 1 278 ? 8.240 1.221 -5.085 1.00 91.81 278 TRP A N 1
ATOM 2276 C CA . TRP A 1 278 ? 7.260 0.179 -5.386 1.00 91.81 278 TRP A CA 1
ATOM 2277 C C . TRP A 1 278 ? 7.610 -1.161 -4.743 1.00 91.81 278 TRP A C 1
ATOM 2279 O O . TRP A 1 278 ? 6.745 -1.785 -4.124 1.00 91.81 278 TRP A O 1
ATOM 2289 N N . ARG A 1 279 ? 8.886 -1.561 -4.800 1.00 92.31 279 ARG A N 1
ATOM 2290 C CA . ARG A 1 279 ? 9.375 -2.778 -4.134 1.00 92.31 279 ARG A CA 1
ATOM 2291 C C . ARG A 1 279 ? 9.163 -2.733 -2.627 1.00 92.31 279 ARG A C 1
ATOM 2293 O O . ARG A 1 279 ? 8.630 -3.691 -2.076 1.00 92.31 279 ARG A O 1
ATOM 2300 N N . LEU A 1 280 ? 9.500 -1.617 -1.973 1.00 90.31 280 LEU A N 1
ATOM 2301 C CA . LEU A 1 280 ? 9.267 -1.453 -0.538 1.00 90.31 280 LEU A CA 1
ATOM 2302 C C . LEU A 1 280 ? 7.771 -1.531 -0.207 1.00 90.31 280 LEU A C 1
ATOM 2304 O O . LEU A 1 280 ? 7.389 -2.229 0.726 1.00 90.31 280 LEU A O 1
ATOM 2308 N N . THR A 1 281 ? 6.917 -0.869 -0.993 1.00 89.81 281 THR A N 1
ATOM 2309 C CA . THR A 1 281 ? 5.454 -0.925 -0.808 1.00 89.81 281 THR A CA 1
ATOM 2310 C C . THR A 1 281 ? 4.927 -2.356 -0.893 1.00 89.81 281 THR A C 1
ATOM 2312 O O . THR A 1 281 ? 4.195 -2.801 -0.007 1.00 89.81 281 THR A O 1
ATOM 2315 N N . LYS A 1 282 ? 5.338 -3.111 -1.919 1.00 91.19 282 LYS A N 1
ATOM 2316 C CA . LYS A 1 282 ? 4.956 -4.520 -2.075 1.00 91.19 282 LYS A CA 1
ATOM 2317 C C . LYS A 1 282 ? 5.475 -5.374 -0.919 1.00 91.19 282 LYS A C 1
ATOM 2319 O O . LYS A 1 282 ? 4.710 -6.133 -0.331 1.00 91.19 282 LYS A O 1
ATOM 2324 N N . GLN A 1 283 ? 6.751 -5.217 -0.565 1.00 90.38 283 GLN A N 1
ATOM 2325 C CA . GLN A 1 283 ? 7.379 -5.945 0.534 1.00 90.38 283 GLN A CA 1
ATOM 2326 C C . GLN A 1 283 ? 6.596 -5.757 1.838 1.00 90.38 283 GLN A C 1
ATOM 2328 O O . GLN A 1 283 ? 6.247 -6.741 2.481 1.00 90.38 283 GLN A O 1
ATOM 2333 N N . ARG A 1 284 ? 6.261 -4.515 2.201 1.00 87.50 284 ARG A N 1
ATOM 2334 C CA . ARG A 1 284 ? 5.513 -4.202 3.428 1.00 87.50 284 ARG A CA 1
ATOM 2335 C C . ARG A 1 284 ? 4.120 -4.811 3.450 1.00 87.50 284 ARG A C 1
ATOM 2337 O O . ARG A 1 284 ? 3.705 -5.349 4.476 1.00 87.50 284 ARG A O 1
ATOM 2344 N N . ALA A 1 285 ? 3.399 -4.729 2.335 1.00 88.31 285 ALA A N 1
ATOM 2345 C CA . ALA A 1 285 ? 2.083 -5.344 2.217 1.00 88.31 285 ALA A CA 1
ATOM 2346 C C . ALA A 1 285 ? 2.158 -6.868 2.419 1.00 88.31 285 ALA A C 1
ATOM 2348 O O . ALA A 1 285 ? 1.382 -7.422 3.200 1.00 88.31 285 ALA A O 1
ATOM 2349 N N . ASN A 1 286 ? 3.131 -7.520 1.780 1.00 89.19 286 ASN A N 1
ATOM 2350 C CA . ASN A 1 286 ? 3.341 -8.962 1.875 1.00 89.19 286 ASN A CA 1
ATOM 2351 C C . ASN A 1 286 ? 3.795 -9.399 3.275 1.00 89.19 286 ASN A C 1
ATOM 2353 O O . ASN A 1 286 ? 3.287 -10.383 3.807 1.00 89.19 286 ASN A O 1
ATOM 2357 N N . GLU A 1 287 ? 4.710 -8.656 3.906 1.00 88.19 287 GLU A N 1
ATOM 2358 C CA . GLU A 1 287 ? 5.140 -8.888 5.293 1.00 88.19 287 GLU A CA 1
ATOM 2359 C C . GLU A 1 287 ? 3.957 -8.807 6.264 1.00 88.19 287 GLU A C 1
ATOM 2361 O O . GLU A 1 287 ? 3.830 -9.652 7.151 1.00 88.19 287 GLU A O 1
ATOM 2366 N N . TYR A 1 288 ? 3.067 -7.827 6.075 1.00 85.12 288 TYR A N 1
ATOM 2367 C CA . TYR A 1 288 ? 1.879 -7.663 6.909 1.00 85.12 288 TYR A CA 1
ATOM 2368 C C . TYR A 1 288 ? 0.880 -8.818 6.741 1.00 85.12 288 TYR A C 1
ATOM 2370 O O . TYR A 1 288 ? 0.345 -9.333 7.724 1.00 85.12 288 TYR A O 1
ATOM 2378 N N . LEU A 1 289 ? 0.609 -9.221 5.497 1.00 86.50 289 LEU A N 1
ATOM 2379 C CA . LEU A 1 289 ? -0.363 -10.274 5.180 1.00 86.50 289 LEU A CA 1
ATOM 2380 C C . LEU A 1 289 ? 0.183 -11.685 5.427 1.00 86.50 289 LEU A C 1
ATOM 2382 O O . LEU A 1 289 ? -0.592 -12.614 5.654 1.00 86.50 289 LEU A O 1
ATOM 2386 N N . GLY A 1 290 ? 1.506 -11.844 5.429 1.00 88.62 290 GLY A N 1
ATOM 2387 C CA . GLY A 1 290 ? 2.176 -13.134 5.563 1.00 88.62 290 GLY A CA 1
ATOM 2388 C C . GLY A 1 290 ? 2.129 -13.992 4.293 1.00 88.62 290 GLY A C 1
ATOM 2389 O O . GLY A 1 290 ? 2.398 -15.191 4.368 1.00 88.62 290 GLY A O 1
ATOM 2390 N N . GLU A 1 291 ? 1.787 -13.404 3.146 1.00 89.06 291 GLU A N 1
ATOM 2391 C CA . GLU A 1 291 ? 1.751 -14.054 1.835 1.00 89.06 291 GLU A CA 1
ATOM 2392 C C . GLU A 1 291 ? 2.032 -13.041 0.712 1.00 89.06 291 GLU A C 1
ATOM 2394 O O . GLU A 1 291 ? 1.898 -11.834 0.917 1.00 89.06 291 GLU A O 1
ATOM 2399 N N . ASP A 1 292 ? 2.448 -13.521 -0.465 1.00 87.81 292 ASP A N 1
ATOM 2400 C CA . ASP A 1 292 ? 2.634 -12.667 -1.644 1.00 87.81 292 ASP A CA 1
ATOM 2401 C C . ASP A 1 292 ? 1.277 -12.376 -2.287 1.00 87.81 292 ASP A C 1
ATOM 2403 O O . ASP A 1 292 ? 0.673 -13.255 -2.909 1.00 87.81 292 ASP A O 1
ATOM 2407 N N . VAL A 1 293 ? 0.783 -11.150 -2.109 1.00 89.81 293 VAL A N 1
ATOM 2408 C CA . VAL A 1 293 ? -0.472 -10.704 -2.716 1.00 89.81 293 VAL A CA 1
ATOM 2409 C C . VAL A 1 293 ? -0.212 -9.752 -3.879 1.00 89.81 293 VAL A C 1
ATOM 2411 O O . VAL A 1 293 ? 0.761 -8.992 -3.871 1.00 89.81 293 VAL A O 1
ATOM 2414 N N . PRO A 1 294 ? -1.113 -9.697 -4.876 1.00 92.25 294 PRO A N 1
ATOM 2415 C CA . PRO A 1 294 ? -1.019 -8.681 -5.909 1.00 92.25 294 PRO A CA 1
ATOM 2416 C C . PRO A 1 294 ? -1.070 -7.274 -5.298 1.00 92.25 294 PRO A C 1
ATOM 2418 O O . PRO A 1 294 ? -1.969 -6.944 -4.520 1.00 92.25 294 PRO A O 1
ATOM 2421 N N . LEU A 1 295 ? -0.120 -6.430 -5.694 1.00 93.56 295 LEU A N 1
ATOM 2422 C CA . LEU A 1 295 ? -0.186 -4.985 -5.506 1.00 93.56 295 LEU A CA 1
ATOM 2423 C C . LEU A 1 295 ? -0.599 -4.353 -6.835 1.00 93.56 295 LEU A C 1
ATOM 2425 O O . LEU A 1 295 ? -0.031 -4.684 -7.880 1.00 93.56 295 LEU A O 1
ATOM 2429 N N . VAL A 1 296 ? -1.592 -3.466 -6.791 1.00 92.81 296 VAL A N 1
ATOM 2430 C CA . VAL A 1 296 ? -2.085 -2.723 -7.954 1.00 92.81 296 VAL A CA 1
ATOM 2431 C C . VAL A 1 296 ? -1.962 -1.225 -7.694 1.00 92.81 296 VAL A C 1
ATOM 2433 O O . VAL A 1 296 ? -2.572 -0.699 -6.763 1.00 92.81 296 VAL A O 1
ATOM 2436 N N . ALA A 1 297 ? -1.196 -0.533 -8.530 1.00 90.12 297 ALA A N 1
ATOM 2437 C CA . ALA A 1 297 ? -1.114 0.921 -8.547 1.00 90.12 297 ALA A CA 1
ATOM 2438 C C . ALA A 1 297 ? -2.168 1.503 -9.498 1.00 90.12 297 ALA A C 1
ATOM 2440 O O . ALA A 1 297 ? -2.395 0.960 -10.580 1.00 90.12 297 ALA A O 1
ATOM 2441 N N . PHE A 1 298 ? -2.829 2.593 -9.109 1.00 83.00 298 PHE A N 1
ATOM 2442 C CA . PHE A 1 298 ? -3.861 3.228 -9.934 1.00 83.00 298 PHE A CA 1
ATOM 2443 C C . PHE A 1 298 ? -3.919 4.741 -9.713 1.00 83.00 298 PHE A C 1
ATOM 2445 O O . PHE A 1 298 ? -3.641 5.219 -8.618 1.00 83.00 298 PHE A O 1
ATOM 2452 N N . CYS A 1 299 ? -4.316 5.497 -10.735 1.00 78.12 299 CYS A N 1
ATOM 2453 C CA . CYS A 1 299 ? -4.546 6.940 -10.624 1.00 78.12 299 CYS A CA 1
ATOM 2454 C C . CYS A 1 299 ? -5.871 7.217 -9.891 1.00 78.12 299 CYS A C 1
ATOM 2456 O O . CYS A 1 299 ? -6.927 6.820 -10.385 1.00 78.12 299 CYS A O 1
ATOM 2458 N N . ASP A 1 300 ? -5.827 7.867 -8.721 1.00 73.56 300 ASP A N 1
ATOM 2459 C CA . ASP A 1 300 ? -7.006 8.091 -7.864 1.00 73.56 300 ASP A CA 1
ATOM 2460 C C . ASP A 1 300 ? -7.731 9.418 -8.155 1.00 73.56 300 ASP A C 1
ATOM 2462 O O . ASP A 1 300 ? -7.114 10.405 -8.523 1.00 73.56 300 ASP A O 1
ATOM 2466 N N . PHE A 1 301 ? -9.050 9.454 -7.952 1.00 60.88 301 PHE A N 1
ATOM 2467 C CA . PHE A 1 301 ? -9.976 10.513 -8.384 1.00 60.88 301 PHE A CA 1
ATOM 2468 C C . PHE A 1 301 ? -10.073 11.731 -7.446 1.00 60.88 301 PHE A C 1
ATOM 2470 O O . PHE A 1 301 ? -10.676 12.740 -7.801 1.00 60.88 301 PHE A O 1
ATOM 2477 N N . TRP A 1 302 ? -9.573 11.635 -6.211 1.00 52.69 302 TRP A N 1
ATOM 2478 C CA . TRP A 1 302 ? -10.022 12.509 -5.114 1.00 52.69 302 TRP A CA 1
ATOM 2479 C C . TRP A 1 302 ? -9.081 13.654 -4.739 1.00 52.69 302 TRP A C 1
ATOM 2481 O O . TRP A 1 302 ? -9.402 14.410 -3.821 1.00 52.69 302 TRP A O 1
ATOM 2491 N N . GLN A 1 303 ? -7.944 13.800 -5.421 1.00 45.31 303 GLN A N 1
ATOM 2492 C CA . GLN A 1 303 ? -6.973 14.846 -5.089 1.00 45.31 303 GLN A CA 1
ATOM 2493 C C . GLN A 1 303 ? -6.818 15.926 -6.169 1.00 45.31 303 GLN A C 1
ATOM 2495 O O . GLN A 1 303 ? -6.381 17.007 -5.797 1.00 45.31 303 GLN A O 1
ATOM 2500 N N . LEU A 1 304 ? -7.272 15.707 -7.420 1.00 42.31 304 LEU A N 1
ATOM 2501 C CA . LEU A 1 304 ? -7.152 16.688 -8.522 1.00 42.31 304 LEU A CA 1
ATOM 2502 C C . LEU A 1 304 ? -8.174 16.561 -9.687 1.00 42.31 304 LEU A C 1
ATOM 2504 O O . LEU A 1 304 ? -7.866 16.978 -10.794 1.00 42.31 304 LEU A O 1
ATOM 2508 N N . GLY A 1 305 ? -9.355 15.946 -9.527 1.00 53.03 305 GLY A N 1
ATOM 2509 C CA . GLY A 1 305 ? -10.051 15.383 -10.712 1.00 53.03 305 GLY A CA 1
ATOM 2510 C C . GLY A 1 305 ? -9.296 14.131 -11.169 1.00 53.03 305 GLY A C 1
ATOM 2511 O O . GLY A 1 305 ? -8.474 13.649 -10.393 1.00 53.03 305 GLY A O 1
ATOM 2512 N N . MET A 1 306 ? -9.523 13.530 -12.342 1.00 61.72 306 MET A N 1
ATOM 2513 C CA . MET A 1 306 ? -8.618 12.451 -12.780 1.00 61.72 306 MET A CA 1
ATOM 2514 C C . MET A 1 306 ? -7.186 13.018 -12.914 1.00 61.72 306 MET A C 1
ATOM 2516 O O . MET A 1 306 ? -6.915 13.684 -13.914 1.00 61.72 306 MET A O 1
ATOM 2520 N N . PRO A 1 307 ? -6.218 12.730 -12.011 1.00 63.50 307 PRO A N 1
ATOM 2521 C CA . PRO A 1 307 ? -4.893 13.363 -12.050 1.00 63.50 307 PRO A CA 1
ATOM 2522 C C . PRO A 1 307 ? -4.178 13.055 -13.365 1.00 63.50 307 PRO A C 1
ATOM 2524 O O . PRO A 1 307 ? -3.362 13.831 -13.853 1.00 63.50 307 PRO A O 1
ATOM 2527 N N . PHE A 1 308 ? -4.539 11.929 -13.981 1.00 80.19 308 PHE A N 1
ATOM 2528 C CA . PHE A 1 308 ? -4.047 11.553 -15.287 1.00 80.19 308 PHE A CA 1
ATOM 2529 C C . PHE A 1 308 ? -4.479 12.530 -16.390 1.00 80.19 308 PHE A C 1
ATOM 2531 O O . PHE A 1 308 ? -3.629 12.913 -17.182 1.00 80.19 308 PHE A O 1
ATOM 2538 N N . ALA A 1 309 ? -5.738 12.986 -16.429 1.00 81.56 309 ALA A N 1
ATOM 2539 C CA . ALA A 1 309 ? -6.215 13.949 -17.432 1.00 81.56 309 ALA A CA 1
ATOM 2540 C C . ALA A 1 309 ? -5.539 15.326 -17.289 1.00 81.56 309 ALA A C 1
ATOM 2542 O O . ALA A 1 309 ? -5.300 16.008 -18.282 1.00 81.56 309 ALA A O 1
ATOM 2543 N N . HIS A 1 310 ? -5.167 15.699 -16.064 1.00 84.81 310 HIS A N 1
ATOM 2544 C CA . HIS A 1 310 ? -4.473 16.952 -15.761 1.00 84.81 310 HIS A CA 1
ATOM 2545 C C . HIS A 1 310 ? -2.948 16.881 -15.951 1.00 84.81 310 HIS A C 1
ATOM 2547 O O . HIS A 1 310 ? -2.275 17.915 -15.937 1.00 84.81 310 HIS A O 1
ATOM 2553 N N . LEU A 1 311 ? -2.377 15.690 -16.174 1.00 88.06 311 LEU A N 1
ATOM 2554 C CA . LEU A 1 311 ? -0.953 15.528 -16.465 1.00 88.06 311 LEU A CA 1
ATOM 2555 C C . LEU A 1 311 ? -0.619 16.076 -17.853 1.00 88.06 311 LEU A C 1
ATOM 2557 O O . LEU A 1 311 ? -1.062 15.535 -18.860 1.00 88.06 311 LEU A O 1
ATOM 2561 N N . GLY A 1 312 ? 0.161 17.151 -17.907 1.00 89.06 312 GLY A N 1
ATOM 2562 C CA . GLY A 1 312 ? 0.428 17.905 -19.131 1.00 89.06 312 GLY A CA 1
ATOM 2563 C C . GLY A 1 312 ? -0.674 18.907 -19.493 1.00 89.06 312 GLY A C 1
ATOM 2564 O O . GLY A 1 312 ? -0.396 19.820 -20.264 1.00 89.06 312 GLY A O 1
ATOM 2565 N N . GLY A 1 313 ? -1.854 18.829 -18.863 1.00 88.19 313 GLY A N 1
ATOM 2566 C CA . GLY A 1 313 ? -3.012 19.717 -19.052 1.00 88.19 313 GLY A CA 1
ATOM 2567 C C . GLY A 1 313 ? -4.160 19.089 -19.849 1.00 88.19 313 GLY A C 1
ATOM 2568 O O . GLY A 1 313 ? -3.927 18.332 -20.795 1.00 88.19 313 GLY A O 1
ATOM 2569 N N . ILE A 1 314 ? -5.405 19.411 -19.482 1.00 85.75 314 ILE A N 1
ATOM 2570 C CA . ILE A 1 314 ? -6.617 18.915 -20.176 1.00 85.75 314 ILE A CA 1
ATOM 2571 C C . ILE A 1 314 ? -6.801 19.504 -21.583 1.00 85.75 314 ILE A C 1
ATOM 2573 O O . ILE A 1 314 ? -7.515 18.942 -22.409 1.00 85.75 314 ILE A O 1
ATOM 2577 N N . ASP A 1 315 ? -6.189 20.656 -21.857 1.00 86.75 315 ASP A N 1
ATOM 2578 C CA . ASP A 1 315 ? -6.277 21.400 -23.116 1.00 86.75 315 ASP A CA 1
ATOM 2579 C C . ASP A 1 315 ? -4.985 21.340 -23.953 1.00 86.75 315 ASP A C 1
ATOM 2581 O O . ASP A 1 315 ? -4.881 21.993 -24.995 1.00 86.75 315 ASP A O 1
ATOM 2585 N N . GLU A 1 316 ? -4.016 20.534 -23.520 1.00 90.25 316 GLU A N 1
ATOM 2586 C CA . GLU A 1 316 ? -2.743 20.286 -24.197 1.00 90.25 316 GLU A CA 1
ATOM 2587 C C . GLU A 1 316 ? -2.694 18.872 -24.804 1.00 90.25 316 GLU A C 1
ATOM 2589 O O . GLU A 1 316 ? -3.452 17.987 -24.393 1.00 90.25 316 GLU A O 1
ATOM 2594 N N . PRO A 1 317 ? -1.808 18.635 -25.792 1.00 93.88 317 PRO A N 1
ATOM 2595 C CA . PRO A 1 317 ? -1.569 17.295 -26.312 1.00 93.88 317 PRO A CA 1
ATOM 2596 C C . PRO A 1 317 ? -1.176 16.306 -25.208 1.00 93.88 317 PRO A C 1
ATOM 2598 O O . PRO A 1 317 ? -0.441 16.644 -24.280 1.00 93.88 317 PRO A O 1
ATOM 2601 N N . ALA A 1 318 ? -1.611 15.055 -25.341 1.00 93.50 318 ALA A N 1
ATOM 2602 C CA . ALA A 1 318 ? -1.424 14.009 -24.331 1.00 93.50 318 ALA A CA 1
ATOM 2603 C C . ALA A 1 318 ? 0.001 13.415 -24.275 1.00 93.50 318 ALA A C 1
ATOM 2605 O O . ALA A 1 318 ? 0.180 12.258 -23.890 1.00 93.50 318 ALA A O 1
ATOM 2606 N N . ASP A 1 319 ? 1.027 14.181 -24.648 1.00 95.50 319 ASP A N 1
ATOM 2607 C CA . ASP A 1 319 ? 2.407 13.693 -24.729 1.00 95.50 319 ASP A CA 1
ATOM 2608 C C . ASP A 1 319 ? 2.934 13.271 -23.348 1.00 95.50 319 ASP A C 1
ATOM 2610 O O . ASP A 1 319 ? 3.446 12.166 -23.191 1.00 95.50 319 ASP A O 1
ATOM 2614 N N . GLU A 1 320 ? 2.739 14.092 -22.310 1.00 93.81 320 GLU A N 1
ATOM 2615 C CA . GLU A 1 320 ? 3.178 13.755 -20.945 1.00 93.81 320 GLU A CA 1
ATOM 2616 C C . GLU A 1 320 ? 2.403 12.566 -20.353 1.00 93.81 320 GLU A C 1
ATOM 2618 O O . GLU A 1 320 ? 2.984 11.742 -19.644 1.00 93.81 320 GLU A O 1
ATOM 2623 N N . ARG A 1 321 ? 1.117 12.420 -20.703 1.00 91.25 321 ARG A N 1
ATOM 2624 C CA . ARG A 1 321 ? 0.289 11.249 -20.364 1.00 91.25 321 ARG A CA 1
ATOM 2625 C C . ARG A 1 321 ? 0.856 9.969 -20.980 1.00 91.25 321 ARG A C 1
ATOM 2627 O O . ARG A 1 321 ? 0.980 8.952 -20.295 1.00 91.25 321 ARG A O 1
ATOM 2634 N N . ALA A 1 322 ? 1.234 10.027 -22.255 1.00 94.62 322 ALA A N 1
ATOM 2635 C CA . ALA A 1 322 ? 1.852 8.910 -22.961 1.00 94.62 322 ALA A CA 1
ATOM 2636 C C . ALA A 1 322 ? 3.228 8.554 -22.381 1.00 94.62 322 ALA A C 1
ATOM 2638 O O . ALA A 1 322 ? 3.498 7.376 -22.148 1.00 94.62 322 ALA A O 1
ATOM 2639 N N . ILE A 1 323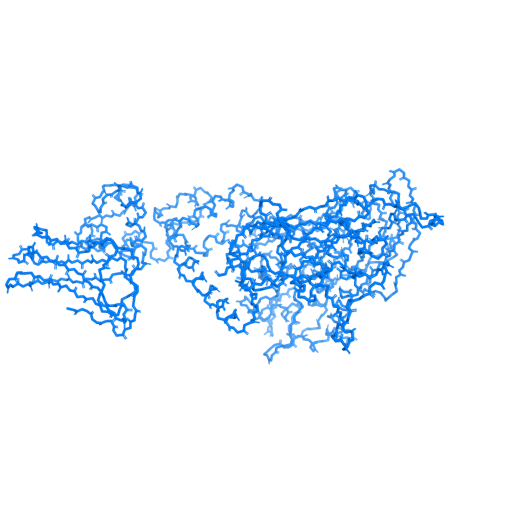 ? 4.066 9.557 -22.093 1.00 96.12 323 ILE A N 1
ATOM 2640 C CA . ILE A 1 323 ? 5.377 9.363 -21.457 1.00 96.12 323 ILE A CA 1
ATOM 2641 C C . ILE A 1 323 ? 5.210 8.686 -20.093 1.00 96.12 323 ILE A C 1
ATOM 2643 O O . ILE A 1 323 ? 5.907 7.720 -19.799 1.00 96.12 323 ILE A O 1
ATOM 2647 N N . TYR A 1 324 ? 4.255 9.136 -19.276 1.00 93.69 324 TYR A N 1
ATOM 2648 C CA . TYR A 1 324 ? 4.008 8.541 -17.965 1.00 93.69 324 TYR A CA 1
ATOM 2649 C C . TYR A 1 324 ? 3.663 7.053 -18.047 1.00 93.69 324 TYR A C 1
ATOM 2651 O O . TYR A 1 324 ? 4.231 6.247 -17.312 1.00 93.69 324 TYR A O 1
ATOM 2659 N N . ILE A 1 325 ? 2.775 6.676 -18.969 1.00 93.00 325 ILE A N 1
ATOM 2660 C CA . ILE A 1 325 ? 2.403 5.274 -19.180 1.00 93.00 325 ILE A CA 1
ATOM 2661 C C . ILE A 1 325 ? 3.611 4.443 -19.639 1.00 93.00 325 ILE A C 1
ATOM 2663 O O . ILE A 1 325 ? 3.850 3.365 -19.098 1.00 93.00 325 ILE A O 1
ATOM 2667 N N . ARG A 1 326 ? 4.369 4.947 -20.620 1.00 96.69 326 ARG A N 1
ATOM 2668 C CA . ARG A 1 326 ? 5.509 4.239 -21.224 1.00 96.69 326 ARG A CA 1
ATOM 2669 C C . ARG A 1 326 ? 6.703 4.091 -20.277 1.00 96.69 326 ARG A C 1
ATOM 2671 O O . ARG A 1 326 ? 7.418 3.101 -20.362 1.00 96.69 326 ARG A O 1
ATOM 2678 N N . THR A 1 327 ? 6.899 5.044 -19.366 1.00 96.25 327 THR A N 1
ATOM 2679 C CA . THR A 1 327 ? 7.991 5.036 -18.382 1.00 96.25 327 THR A CA 1
ATOM 2680 C C . THR A 1 327 ? 7.524 4.477 -17.040 1.00 96.25 327 THR A C 1
ATOM 2682 O O . THR A 1 327 ? 7.877 3.360 -16.677 1.00 96.25 327 THR A O 1
ATOM 2685 N N . TYR A 1 328 ? 6.699 5.220 -16.301 1.00 93.94 328 TYR A N 1
ATOM 2686 C CA . TYR A 1 328 ? 6.359 4.910 -14.909 1.00 93.94 328 TYR A CA 1
ATOM 2687 C C . TYR A 1 328 ? 5.388 3.732 -14.774 1.00 93.94 328 TYR A C 1
ATOM 2689 O O . TYR A 1 328 ? 5.488 2.965 -13.818 1.00 93.94 328 TYR A O 1
ATOM 2697 N N . GLY A 1 329 ? 4.489 3.532 -15.744 1.00 93.81 329 GLY A N 1
ATOM 2698 C CA . GLY A 1 329 ? 3.655 2.325 -15.794 1.00 93.81 329 GLY A CA 1
ATOM 2699 C C . GLY A 1 329 ? 4.496 1.051 -15.950 1.00 93.81 329 GLY A C 1
ATOM 2700 O O . GLY A 1 329 ? 4.280 0.064 -15.242 1.00 93.81 329 GLY A O 1
ATOM 2701 N N . MET A 1 330 ? 5.507 1.094 -16.823 1.00 95.50 330 MET A N 1
ATOM 2702 C CA . MET A 1 330 ? 6.435 -0.022 -17.039 1.00 95.50 330 MET A CA 1
ATOM 2703 C C . MET A 1 330 ? 7.434 -0.187 -15.889 1.00 95.50 330 MET A C 1
ATOM 2705 O O . MET A 1 330 ? 7.779 -1.317 -15.546 1.00 95.50 330 MET A O 1
ATOM 2709 N N . GLU A 1 331 ? 7.837 0.908 -15.239 1.00 95.75 331 GLU A N 1
ATOM 2710 C CA . GLU A 1 331 ? 8.649 0.893 -14.019 1.00 95.75 331 GLU A CA 1
ATOM 2711 C C . GLU A 1 331 ? 7.932 0.143 -12.882 1.00 95.75 331 GLU A C 1
ATOM 2713 O O . GLU A 1 331 ? 8.520 -0.733 -12.248 1.00 95.75 331 GLU A O 1
ATOM 2718 N N . MET A 1 332 ? 6.634 0.397 -12.673 1.00 94.88 332 MET A N 1
ATOM 2719 C CA . MET A 1 332 ? 5.822 -0.356 -11.705 1.00 94.88 332 MET A CA 1
ATOM 2720 C C . MET A 1 332 ? 5.779 -1.850 -12.041 1.00 94.88 332 MET A C 1
ATOM 2722 O O . MET A 1 332 ? 6.014 -2.682 -11.162 1.00 94.88 332 MET A O 1
ATOM 2726 N N . CYS A 1 333 ? 5.557 -2.197 -13.313 1.00 95.69 333 CYS A N 1
ATOM 2727 C CA . CYS A 1 333 ? 5.545 -3.592 -13.760 1.00 95.69 333 CYS A CA 1
ATOM 2728 C C . CYS A 1 333 ? 6.894 -4.280 -13.501 1.00 95.69 333 CYS A C 1
ATOM 2730 O O . CYS A 1 333 ? 6.931 -5.369 -12.932 1.00 95.69 333 CYS A O 1
ATOM 2732 N N . ALA A 1 334 ? 8.008 -3.617 -13.829 1.00 96.69 334 ALA A N 1
ATOM 2733 C CA . ALA A 1 334 ? 9.365 -4.105 -13.573 1.00 96.69 334 ALA A CA 1
ATOM 2734 C C . ALA A 1 334 ? 9.681 -4.259 -12.068 1.00 96.69 334 ALA A C 1
ATOM 2736 O O . ALA A 1 334 ? 10.474 -5.114 -11.677 1.00 96.69 334 ALA A O 1
ATOM 2737 N N . ALA A 1 335 ? 9.033 -3.472 -11.204 1.00 95.62 335 ALA A N 1
ATOM 2738 C CA . ALA A 1 335 ? 9.105 -3.609 -9.749 1.00 95.62 335 ALA A CA 1
ATOM 2739 C C . ALA A 1 335 ? 8.207 -4.732 -9.182 1.00 95.62 335 ALA A C 1
ATOM 2741 O O . ALA A 1 335 ? 8.174 -4.935 -7.965 1.00 95.62 335 ALA A O 1
ATOM 2742 N N . GLY A 1 336 ? 7.477 -5.463 -10.032 1.00 93.62 336 GLY A N 1
ATOM 2743 C CA . GLY A 1 336 ? 6.552 -6.524 -9.628 1.00 93.62 336 GLY A CA 1
ATOM 2744 C C . GLY A 1 336 ? 5.193 -6.011 -9.139 1.00 93.62 336 GLY A C 1
ATOM 2745 O O . GLY A 1 336 ? 4.517 -6.716 -8.378 1.00 93.62 336 GLY A O 1
ATOM 2746 N N . VAL A 1 337 ? 4.812 -4.793 -9.542 1.00 94.00 337 VAL A N 1
ATOM 2747 C CA . VAL A 1 337 ? 3.539 -4.126 -9.235 1.00 94.00 337 VAL A CA 1
ATOM 2748 C C . VAL A 1 337 ? 2.676 -4.044 -10.490 1.00 94.00 337 VAL A C 1
ATOM 2750 O O . VAL A 1 337 ? 3.138 -3.657 -11.556 1.00 94.00 337 VAL A O 1
ATOM 2753 N N . ASN A 1 338 ? 1.391 -4.366 -10.368 1.00 92.75 338 ASN A N 1
ATOM 2754 C CA . ASN A 1 338 ? 0.461 -4.237 -11.485 1.00 92.75 338 ASN A CA 1
ATOM 2755 C C . ASN A 1 338 ? 0.065 -2.769 -11.656 1.00 92.75 338 ASN A C 1
ATOM 2757 O O . ASN A 1 338 ? -0.384 -2.137 -10.701 1.00 92.75 338 ASN A O 1
ATOM 2761 N N . PHE A 1 339 ? 0.164 -2.237 -12.870 1.00 90.44 339 PHE A N 1
ATOM 2762 C CA . PHE A 1 339 ? -0.337 -0.903 -13.182 1.00 90.44 339 PHE A CA 1
ATOM 2763 C C . PHE A 1 339 ? -1.762 -0.975 -13.742 1.00 90.44 339 PHE A C 1
ATOM 2765 O O . PHE A 1 339 ? -2.036 -1.672 -14.721 1.00 90.44 339 PHE A O 1
ATOM 2772 N N . CYS A 1 340 ? -2.688 -0.250 -13.118 1.00 87.31 340 CYS A N 1
ATOM 2773 C CA . CYS A 1 340 ? -4.043 -0.084 -13.620 1.00 87.31 340 CYS A CA 1
ATOM 2774 C C . CYS A 1 340 ? -4.048 1.013 -14.686 1.00 87.31 340 CYS A C 1
ATOM 2776 O O . CYS A 1 340 ? -4.020 2.204 -14.363 1.00 87.31 340 CYS A O 1
ATOM 2778 N N . PHE A 1 341 ? -4.096 0.612 -15.957 1.00 84.12 341 PHE A N 1
ATOM 2779 C CA . PHE A 1 341 ? -4.276 1.565 -17.046 1.00 84.12 341 PHE A CA 1
ATOM 2780 C C . PHE A 1 341 ? -5.586 2.351 -16.844 1.00 84.12 341 PHE A C 1
ATOM 2782 O O . PHE A 1 341 ? -6.592 1.751 -16.443 1.00 84.12 341 PHE A O 1
ATOM 2789 N N . PRO A 1 342 ? -5.595 3.674 -17.110 1.00 74.44 342 PRO A N 1
ATOM 2790 C CA . PRO A 1 342 ? -6.801 4.500 -16.999 1.00 74.44 342 PRO A CA 1
ATOM 2791 C C . PRO A 1 342 ? -7.948 3.841 -17.755 1.00 74.44 342 PRO A C 1
ATOM 2793 O O . PRO A 1 342 ? -7.662 3.300 -18.805 1.00 74.44 342 PRO A O 1
ATOM 2796 N N . VAL A 1 343 ? -9.205 3.909 -17.296 1.00 66.62 343 VAL A N 1
ATOM 2797 C CA . VAL A 1 343 ? -10.399 3.363 -17.991 1.00 66.62 343 VAL A CA 1
ATOM 2798 C C . VAL A 1 343 ? -11.297 4.472 -18.535 1.00 66.62 343 VAL A C 1
ATOM 2800 O O . VAL A 1 343 ? -11.323 5.562 -17.970 1.00 66.62 343 VAL A O 1
ATOM 2803 N N . GLN A 1 344 ? -12.038 4.204 -19.617 1.00 67.50 344 GLN A N 1
ATOM 2804 C CA . GLN A 1 344 ? -12.964 5.184 -20.189 1.00 67.50 344 GLN A CA 1
ATOM 2805 C C . GLN A 1 344 ? -14.075 5.516 -19.179 1.00 67.50 344 GLN A C 1
ATOM 2807 O O . GLN A 1 344 ? -14.833 4.631 -18.770 1.00 67.50 344 GLN A O 1
ATOM 2812 N N . VAL A 1 345 ? -14.198 6.791 -18.802 1.00 62.66 345 VAL A N 1
ATOM 2813 C CA . VAL A 1 345 ? -15.245 7.292 -17.899 1.00 62.66 345 VAL A CA 1
ATOM 2814 C C . VAL A 1 345 ? -16.017 8.443 -18.540 1.00 62.66 345 VAL A C 1
ATOM 2816 O O . VAL A 1 345 ? -15.488 9.193 -19.350 1.00 62.66 345 VAL A O 1
ATOM 2819 N N . SER A 1 346 ? -17.298 8.582 -18.193 1.00 56.91 346 SER A N 1
ATOM 2820 C CA . SER A 1 346 ? -18.226 9.507 -18.860 1.00 56.91 346 SER A CA 1
ATOM 2821 C C . SER A 1 346 ? -18.003 10.993 -18.567 1.00 56.91 346 SER A C 1
ATOM 2823 O O . SER A 1 346 ? -18.613 11.820 -19.241 1.00 56.91 346 SER A O 1
ATOM 2825 N N . GLU A 1 347 ? -17.222 11.331 -17.540 1.00 57.84 347 GLU A N 1
ATOM 2826 C CA . GLU A 1 347 ? -17.112 12.705 -17.026 1.00 57.84 347 GLU A CA 1
ATOM 2827 C C . GLU A 1 347 ? -15.790 13.390 -17.427 1.00 57.84 347 GLU A C 1
ATOM 2829 O O . GLU A 1 347 ? -15.809 14.596 -17.654 1.00 57.84 347 GLU A O 1
ATOM 2834 N N . GLU A 1 348 ? -14.698 12.637 -17.641 1.00 62.81 348 GLU A N 1
ATOM 2835 C CA . GLU A 1 348 ? -13.366 13.124 -18.063 1.00 62.81 348 GLU A CA 1
ATOM 2836 C C . GLU A 1 348 ? -12.648 12.035 -18.900 1.00 62.81 348 GLU A C 1
ATOM 2838 O O . GLU A 1 348 ? -11.965 11.164 -18.360 1.00 62.81 348 GLU A O 1
ATOM 2843 N N . ASP A 1 349 ? -12.852 12.019 -20.226 1.00 67.44 349 ASP A N 1
ATOM 2844 C CA . ASP A 1 349 ? -12.331 10.962 -21.114 1.00 67.44 349 ASP A CA 1
ATOM 2845 C C . ASP A 1 349 ? -10.962 11.318 -21.720 1.00 67.44 349 ASP A C 1
ATOM 2847 O O . ASP A 1 349 ? -10.876 11.877 -22.813 1.00 67.44 349 ASP A O 1
ATOM 2851 N N . SER A 1 350 ? -9.883 10.944 -21.027 1.00 72.81 350 SER A N 1
ATOM 2852 C CA . SER A 1 350 ? -8.505 11.107 -21.529 1.00 72.81 350 SER A CA 1
ATOM 2853 C C . SER A 1 350 ? -8.109 10.084 -22.604 1.00 72.81 350 SER A C 1
ATOM 2855 O O . SER A 1 350 ? -7.072 10.238 -23.247 1.00 72.81 350 SER A O 1
ATOM 2857 N N . TRP A 1 351 ? -8.912 9.041 -22.858 1.00 73.25 351 TRP A N 1
ATOM 2858 C CA . TRP A 1 351 ? -8.568 8.006 -23.846 1.00 73.25 351 TRP A CA 1
ATOM 2859 C C . TRP A 1 351 ? -8.599 8.528 -25.279 1.00 73.25 351 TRP A C 1
ATOM 2861 O O . TRP A 1 351 ? -7.866 8.039 -26.143 1.00 73.25 351 TRP A O 1
ATOM 2871 N N . THR A 1 352 ? -9.489 9.488 -25.531 1.00 80.00 352 THR A N 1
ATOM 2872 C CA . THR A 1 352 ? -9.675 10.098 -26.851 1.00 80.00 352 THR A CA 1
ATOM 2873 C C . THR A 1 352 ? -8.724 11.253 -27.130 1.00 80.00 352 THR A C 1
ATOM 2875 O O . THR A 1 352 ? -8.746 11.791 -28.239 1.00 80.00 352 THR A O 1
ATOM 2878 N N . ASP A 1 353 ? -7.885 11.618 -26.159 1.00 87.56 353 ASP A N 1
ATOM 2879 C CA . ASP A 1 353 ? -6.871 12.640 -26.359 1.00 87.56 353 ASP A CA 1
ATOM 2880 C C . ASP A 1 353 ? -5.860 12.206 -27.419 1.00 87.56 353 ASP A C 1
ATOM 2882 O O . ASP A 1 353 ? -5.600 11.018 -27.636 1.00 87.56 353 ASP A O 1
ATOM 2886 N N . THR A 1 354 ? -5.252 13.194 -28.066 1.00 93.75 354 THR A N 1
ATOM 2887 C CA . THR A 1 354 ? -4.226 12.977 -29.083 1.00 93.75 354 THR A CA 1
ATOM 2888 C C . THR A 1 354 ? -2.896 13.556 -28.636 1.00 93.75 354 THR A C 1
ATOM 2890 O O . THR A 1 354 ? -2.840 14.658 -28.086 1.00 93.75 354 THR A O 1
ATOM 2893 N N . LEU A 1 355 ? -1.824 12.826 -28.920 1.00 95.25 355 LEU A N 1
ATOM 2894 C CA . LEU A 1 355 ? -0.452 13.314 -28.844 1.00 95.25 355 LEU A CA 1
ATOM 2895 C C . LEU A 1 355 ? -0.230 14.431 -29.878 1.00 95.25 355 LEU A C 1
ATOM 2897 O O . LEU A 1 355 ? -1.037 14.627 -30.795 1.00 95.25 355 LEU A O 1
ATOM 2901 N N . SER A 1 356 ? 0.883 15.159 -29.758 1.00 95.44 356 SER A N 1
ATOM 2902 C CA . SER A 1 356 ? 1.229 16.266 -30.666 1.00 95.44 356 SER A CA 1
ATOM 2903 C C . SER A 1 356 ? 1.365 15.840 -32.132 1.00 95.44 356 SER A C 1
ATOM 2905 O O . SER A 1 356 ? 1.203 16.660 -33.038 1.00 95.44 356 SER A O 1
ATOM 2907 N N . ASP A 1 357 ? 1.650 14.564 -32.385 1.00 95.12 357 ASP A N 1
ATOM 2908 C CA . ASP A 1 357 ? 1.747 13.972 -33.722 1.00 95.12 357 ASP A CA 1
ATOM 2909 C C . ASP A 1 357 ? 0.394 13.483 -34.284 1.00 95.12 357 ASP A C 1
ATOM 2911 O O . ASP A 1 357 ? 0.318 13.050 -35.436 1.00 95.12 357 ASP A O 1
ATOM 2915 N N . GLY A 1 358 ? -0.683 13.590 -33.498 1.00 95.38 358 GLY A N 1
ATOM 2916 C CA . GLY A 1 358 ? -2.031 13.139 -33.840 1.00 95.38 358 GLY A CA 1
ATOM 2917 C C . GLY A 1 358 ? -2.340 11.689 -33.457 1.00 95.38 358 GLY A C 1
ATOM 2918 O O . GLY A 1 358 ? -3.459 11.237 -33.709 1.00 95.38 358 GLY A O 1
ATOM 2919 N N . THR A 1 359 ? -1.400 10.959 -32.851 1.00 94.62 359 THR A N 1
ATOM 2920 C CA . THR A 1 359 ? -1.627 9.595 -32.359 1.00 94.62 359 THR A CA 1
ATOM 2921 C C . THR A 1 359 ? -2.623 9.617 -31.192 1.00 94.62 359 THR A C 1
ATOM 2923 O O . THR A 1 359 ? -2.422 10.376 -30.244 1.00 94.62 359 THR A O 1
ATOM 2926 N N . PRO A 1 360 ? -3.699 8.810 -31.210 1.00 93.25 360 PRO A N 1
ATOM 2927 C CA . PRO A 1 360 ? -4.603 8.701 -30.067 1.00 93.25 360 PRO A CA 1
ATOM 2928 C C . PRO A 1 360 ? -3.913 8.055 -28.861 1.00 93.25 360 PRO A C 1
ATOM 2930 O O . PRO A 1 360 ? -3.228 7.042 -29.009 1.00 93.25 360 PRO A O 1
ATOM 2933 N N . LEU A 1 361 ? -4.151 8.572 -27.654 1.00 90.88 361 LEU A N 1
ATOM 2934 C CA . LEU A 1 361 ? -3.553 8.044 -26.424 1.00 90.88 361 LEU A CA 1
ATOM 2935 C C . LEU A 1 361 ? -3.911 6.569 -26.183 1.00 90.88 361 LEU A C 1
ATOM 2937 O O . LEU A 1 361 ? -3.087 5.799 -25.688 1.00 90.88 361 LEU A O 1
ATOM 2941 N N . ILE A 1 362 ? -5.110 6.145 -26.589 1.00 90.25 362 ILE A N 1
ATOM 2942 C CA . ILE A 1 362 ? -5.508 4.736 -26.529 1.00 90.25 362 ILE A CA 1
ATOM 2943 C C . ILE A 1 362 ? -4.589 3.809 -27.338 1.00 90.25 362 ILE A C 1
ATOM 2945 O O . ILE A 1 362 ? -4.346 2.683 -26.918 1.00 90.25 362 ILE A O 1
ATOM 2949 N N . GLU A 1 363 ? -4.000 4.253 -28.448 1.00 93.00 363 GLU A N 1
ATOM 2950 C CA . GLU A 1 363 ? -3.047 3.405 -29.176 1.00 93.00 363 GLU A CA 1
ATOM 2951 C C . GLU A 1 363 ? -1.781 3.157 -28.340 1.00 93.00 363 GLU A C 1
ATOM 2953 O O . GLU A 1 363 ? -1.231 2.058 -28.365 1.00 93.00 363 GLU A O 1
ATOM 2958 N N . ILE A 1 364 ? -1.381 4.124 -27.504 1.00 94.12 364 ILE A N 1
ATOM 2959 C CA . ILE A 1 364 ? -0.263 3.966 -26.565 1.00 94.12 364 ILE A CA 1
ATOM 2960 C C . ILE A 1 364 ? -0.617 2.990 -25.445 1.00 94.12 364 ILE A C 1
ATOM 2962 O O . ILE A 1 364 ? 0.155 2.077 -25.155 1.00 94.12 364 ILE A O 1
ATOM 2966 N N . ILE A 1 365 ? -1.796 3.144 -24.837 1.00 91.25 365 ILE A N 1
ATOM 2967 C CA . ILE A 1 365 ? -2.292 2.222 -23.803 1.00 91.25 365 ILE A CA 1
ATOM 2968 C C . ILE A 1 365 ? -2.365 0.798 -24.362 1.00 91.25 365 ILE A C 1
ATOM 2970 O O . ILE A 1 365 ? -1.893 -0.146 -23.728 1.00 91.25 365 ILE A O 1
ATOM 2974 N N . LYS A 1 366 ? -2.919 0.645 -25.569 1.00 92.38 366 LYS A N 1
ATOM 2975 C CA . LYS A 1 366 ? -3.025 -0.639 -26.256 1.00 92.38 366 LYS A CA 1
ATOM 2976 C C . LYS A 1 366 ? -1.651 -1.256 -26.510 1.00 92.38 366 LYS A C 1
ATOM 2978 O O . LYS A 1 366 ? -1.482 -2.436 -26.226 1.00 92.38 366 LYS A O 1
ATOM 2983 N N . GLN A 1 367 ? -0.687 -0.475 -26.995 1.00 94.94 367 GLN A N 1
ATOM 2984 C CA . GLN A 1 367 ? 0.689 -0.923 -27.226 1.00 94.94 367 GLN A CA 1
ATOM 2985 C C . GLN A 1 367 ? 1.313 -1.513 -25.951 1.00 94.94 367 GLN A C 1
ATOM 2987 O O . GLN A 1 367 ? 1.841 -2.624 -25.989 1.00 94.94 367 GLN A O 1
ATOM 2992 N N . GLN A 1 368 ? 1.197 -0.820 -24.812 1.00 95.12 368 GLN A N 1
ATOM 2993 C CA . GLN A 1 368 ? 1.735 -1.316 -23.539 1.00 95.12 368 GLN A CA 1
ATOM 2994 C C . GLN A 1 368 ? 0.980 -2.552 -23.032 1.00 95.12 368 GLN A C 1
ATOM 2996 O O . GLN A 1 368 ? 1.593 -3.527 -22.601 1.00 95.12 368 GLN A O 1
ATOM 3001 N N . ALA A 1 369 ? -0.354 -2.545 -23.112 1.00 93.31 369 ALA A N 1
ATOM 3002 C CA . ALA A 1 369 ? -1.178 -3.666 -22.669 1.00 93.31 369 ALA A CA 1
ATOM 3003 C C . ALA A 1 369 ? -0.936 -4.933 -23.508 1.00 93.31 369 ALA A C 1
ATOM 3005 O O . ALA A 1 369 ? -0.843 -6.028 -22.956 1.00 93.31 369 ALA A O 1
ATOM 3006 N N . ASP A 1 370 ? -0.817 -4.806 -24.831 1.00 94.44 370 ASP A N 1
ATOM 3007 C CA . ASP A 1 370 ? -0.504 -5.927 -25.720 1.00 94.44 370 ASP A CA 1
ATOM 3008 C C . ASP A 1 370 ? 0.884 -6.507 -25.399 1.00 94.44 370 ASP A C 1
ATOM 3010 O O . ASP A 1 370 ? 1.027 -7.728 -25.332 1.00 94.44 370 ASP A O 1
ATOM 3014 N N . PHE A 1 371 ? 1.882 -5.654 -25.131 1.00 96.12 371 PHE A N 1
ATOM 3015 C CA . PHE A 1 371 ? 3.220 -6.089 -24.722 1.00 96.12 371 PHE A CA 1
ATOM 3016 C C . PHE A 1 371 ? 3.199 -6.856 -23.392 1.00 96.12 371 PHE A C 1
ATOM 3018 O O . PHE A 1 371 ? 3.699 -7.979 -23.325 1.00 96.12 371 PHE A O 1
ATOM 3025 N N . LEU A 1 372 ? 2.565 -6.300 -22.352 1.00 94.31 372 LEU A N 1
ATOM 3026 C CA . LEU A 1 372 ? 2.443 -6.952 -21.041 1.00 94.31 372 LEU A CA 1
ATOM 3027 C C . LEU A 1 372 ? 1.708 -8.296 -21.127 1.00 94.31 372 LEU A C 1
ATOM 3029 O O . LEU A 1 372 ? 2.081 -9.241 -20.442 1.00 94.31 372 LEU A O 1
ATOM 3033 N N . ASN A 1 373 ? 0.694 -8.410 -21.990 1.00 93.12 373 ASN A N 1
ATOM 3034 C CA . ASN A 1 373 ? -0.007 -9.674 -22.221 1.00 93.12 373 ASN A CA 1
ATOM 3035 C C . ASN A 1 373 ? 0.857 -10.697 -22.976 1.00 93.12 373 ASN A C 1
ATOM 3037 O O . ASN A 1 373 ? 0.782 -11.889 -22.686 1.00 93.12 373 ASN A O 1
ATOM 3041 N N . ALA A 1 374 ? 1.652 -10.254 -23.954 1.00 94.00 374 ALA A N 1
ATOM 3042 C CA . ALA A 1 374 ? 2.508 -11.133 -24.750 1.00 94.00 374 ALA A CA 1
ATOM 3043 C C . ALA A 1 374 ? 3.708 -11.669 -23.955 1.00 94.00 374 ALA A C 1
ATOM 3045 O O . ALA A 1 374 ? 4.122 -12.806 -24.173 1.00 94.00 374 ALA A O 1
ATOM 3046 N N . TYR A 1 375 ? 4.238 -10.865 -23.031 1.00 93.50 375 TYR A N 1
ATOM 3047 C CA . TYR A 1 375 ? 5.424 -11.179 -22.236 1.00 93.50 375 TYR A CA 1
ATOM 3048 C C . TYR A 1 375 ? 5.124 -11.321 -20.741 1.00 93.50 375 TYR A C 1
ATOM 3050 O O . TYR A 1 375 ? 6.004 -11.122 -19.918 1.00 93.50 375 TYR A O 1
ATOM 3058 N N . PHE A 1 376 ? 3.895 -11.676 -20.370 1.00 90.25 376 PHE A N 1
ATOM 3059 C CA . PHE A 1 376 ? 3.444 -11.712 -18.975 1.00 90.25 376 PHE A CA 1
ATOM 3060 C C . PHE A 1 376 ? 4.375 -12.491 -18.028 1.00 90.25 376 PHE A C 1
ATOM 3062 O O . PHE A 1 376 ? 4.620 -12.059 -16.902 1.00 90.25 376 PHE A O 1
ATOM 3069 N N . ASP A 1 377 ? 4.946 -13.597 -18.511 1.00 89.50 377 ASP A N 1
ATOM 3070 C CA . ASP A 1 377 ? 5.794 -14.493 -17.722 1.00 89.50 377 ASP A CA 1
ATOM 3071 C C . ASP A 1 377 ? 7.095 -13.833 -17.225 1.00 89.50 377 ASP A C 1
ATOM 3073 O O . ASP A 1 377 ? 7.608 -14.236 -16.185 1.00 89.50 377 ASP A O 1
ATOM 3077 N N . ILE A 1 378 ? 7.611 -12.785 -17.888 1.00 94.44 378 ILE A N 1
ATOM 3078 C CA . ILE A 1 378 ? 8.846 -12.099 -17.442 1.00 94.44 378 ILE A CA 1
ATOM 3079 C C . ILE A 1 378 ? 8.632 -11.265 -16.169 1.00 94.44 378 ILE A C 1
ATOM 3081 O O . ILE A 1 378 ? 9.597 -10.832 -15.548 1.00 94.44 378 ILE A O 1
ATOM 3085 N N . TYR A 1 379 ? 7.374 -11.023 -15.787 1.00 92.94 379 TYR A N 1
ATOM 3086 C CA . TYR A 1 379 ? 6.989 -10.254 -14.600 1.00 92.94 379 TYR A CA 1
ATOM 3087 C C . TYR A 1 379 ? 6.503 -11.140 -13.443 1.00 92.94 379 TYR A C 1
ATOM 3089 O O . TYR A 1 379 ? 6.176 -10.627 -12.371 1.00 92.94 379 TYR A O 1
ATOM 3097 N N . GLN A 1 380 ? 6.406 -12.458 -13.649 1.00 88.62 380 GLN A N 1
ATOM 3098 C CA . GLN A 1 380 ? 5.820 -13.400 -12.695 1.00 88.62 380 GLN A CA 1
ATOM 3099 C C . GLN A 1 380 ? 6.809 -14.473 -12.254 1.00 88.62 380 GLN A C 1
ATOM 3101 O O . GLN A 1 380 ? 7.571 -14.987 -13.064 1.00 88.62 380 GLN A O 1
ATOM 3106 N N . ASN A 1 381 ? 6.718 -14.894 -10.987 1.00 89.19 381 ASN A N 1
ATOM 3107 C CA . ASN A 1 381 ? 7.608 -15.909 -10.406 1.00 89.19 381 ASN A CA 1
ATOM 3108 C C . ASN A 1 381 ? 9.081 -15.546 -10.652 1.00 89.19 381 ASN A C 1
ATOM 3110 O O . ASN A 1 381 ? 9.857 -16.333 -11.201 1.00 89.19 381 ASN A O 1
ATOM 3114 N N . VAL A 1 382 ? 9.423 -14.302 -10.320 1.00 92.88 382 VAL A N 1
ATOM 3115 C CA . VAL A 1 382 ? 10.769 -13.756 -10.456 1.00 92.88 382 VAL A CA 1
ATOM 3116 C C . VAL A 1 382 ? 11.237 -13.182 -9.128 1.00 92.88 382 VAL A C 1
ATOM 3118 O O . VAL A 1 382 ? 10.452 -12.603 -8.374 1.00 92.88 382 VAL A O 1
ATOM 3121 N N . THR A 1 383 ? 12.534 -13.287 -8.876 1.00 93.75 383 THR A N 1
ATOM 3122 C CA . THR A 1 383 ? 13.202 -12.687 -7.716 1.00 93.75 383 THR A CA 1
ATOM 3123 C C . THR A 1 383 ? 14.215 -11.658 -8.170 1.00 93.75 383 THR A C 1
ATOM 3125 O O . THR A 1 383 ? 14.884 -11.860 -9.179 1.00 93.75 383 THR A O 1
ATOM 3128 N N . VAL A 1 384 ? 14.365 -10.562 -7.426 1.00 95.19 384 VAL A N 1
ATOM 3129 C CA . VAL A 1 384 ? 15.439 -9.593 -7.686 1.00 95.19 384 VAL A CA 1
ATOM 3130 C C . VAL A 1 384 ? 16.786 -10.289 -7.491 1.00 95.19 384 VAL A C 1
ATOM 3132 O O . VAL A 1 384 ? 17.006 -10.915 -6.456 1.00 95.19 384 VAL A O 1
ATOM 3135 N N . SER A 1 385 ? 17.664 -10.196 -8.488 1.00 96.25 385 SER A N 1
ATOM 3136 C CA . SER A 1 385 ? 18.992 -10.805 -8.434 1.00 96.25 385 SER A CA 1
ATOM 3137 C C . SER A 1 385 ? 19.883 -10.061 -7.442 1.00 96.25 385 SER A C 1
ATOM 3139 O O . SER A 1 385 ? 19.946 -8.828 -7.452 1.00 96.25 385 SER A O 1
ATOM 3141 N N . ASP A 1 386 ? 20.668 -10.804 -6.660 1.00 94.81 386 ASP A N 1
ATOM 3142 C CA . ASP A 1 386 ? 21.704 -10.239 -5.782 1.00 94.81 386 ASP A CA 1
ATOM 3143 C C . ASP A 1 386 ? 22.754 -9.424 -6.569 1.00 94.81 386 ASP A C 1
ATOM 3145 O O . ASP A 1 386 ? 23.411 -8.531 -6.026 1.00 94.81 386 ASP A O 1
ATOM 3149 N N . ASN A 1 387 ? 22.887 -9.691 -7.873 1.00 96.31 387 ASN A N 1
ATOM 3150 C CA . ASN A 1 387 ? 23.809 -9.001 -8.770 1.00 96.31 387 ASN A CA 1
ATOM 3151 C C . ASN A 1 387 ? 23.269 -7.670 -9.322 1.00 96.31 387 ASN A C 1
ATOM 3153 O O . ASN A 1 387 ? 24.012 -6.981 -10.020 1.00 96.31 387 ASN A O 1
ATOM 3157 N N . GLU A 1 388 ? 22.023 -7.265 -9.030 1.00 97.69 388 GLU A N 1
ATOM 3158 C CA . GLU A 1 388 ? 21.433 -6.018 -9.562 1.00 97.69 388 GLU A CA 1
ATOM 3159 C C . GLU A 1 388 ? 22.325 -4.796 -9.295 1.00 97.69 388 GLU A C 1
ATOM 3161 O O . GLU A 1 388 ? 22.558 -3.978 -10.181 1.00 97.69 388 GLU A O 1
ATOM 3166 N N . THR A 1 389 ? 22.905 -4.721 -8.096 1.00 96.88 389 THR A N 1
ATOM 3167 C CA . THR A 1 389 ? 23.780 -3.615 -7.666 1.00 96.88 389 THR A CA 1
ATOM 3168 C C . THR A 1 389 ? 25.130 -3.552 -8.390 1.00 96.88 389 THR A C 1
ATOM 3170 O O . THR A 1 389 ? 25.894 -2.607 -8.195 1.00 96.88 389 THR A O 1
ATOM 3173 N N . LEU A 1 390 ? 25.439 -4.554 -9.214 1.00 97.75 390 LEU A N 1
ATOM 3174 C CA . LEU A 1 390 ? 26.665 -4.650 -10.002 1.00 97.75 390 LEU A CA 1
ATOM 3175 C C . LEU A 1 390 ? 26.416 -4.434 -11.501 1.00 97.75 390 LEU A C 1
ATOM 3177 O O . LEU A 1 390 ? 27.375 -4.311 -12.265 1.00 97.75 390 LEU A O 1
ATOM 3181 N N . VAL A 1 391 ? 25.151 -4.391 -11.929 1.00 98.69 391 VAL A N 1
ATOM 3182 C CA . VAL A 1 391 ? 24.788 -4.085 -13.313 1.00 98.69 391 VAL A CA 1
ATOM 3183 C C . VAL A 1 391 ? 25.166 -2.643 -13.614 1.00 98.69 391 VAL A C 1
ATOM 3185 O O . VAL A 1 391 ? 24.877 -1.739 -12.832 1.00 98.69 391 VAL A O 1
ATOM 3188 N N . THR A 1 392 ? 25.782 -2.413 -14.771 1.00 98.75 392 THR A N 1
ATOM 3189 C CA . THR A 1 392 ? 26.048 -1.053 -15.248 1.00 98.75 392 THR A CA 1
ATOM 3190 C C . THR A 1 392 ? 25.333 -0.786 -16.561 1.00 98.75 392 THR A C 1
ATOM 3192 O O . THR A 1 392 ? 25.276 -1.642 -17.443 1.00 98.75 392 THR A O 1
ATOM 3195 N N . VAL A 1 393 ? 24.802 0.428 -16.683 1.00 98.62 393 VAL A N 1
ATOM 3196 C CA . VAL A 1 393 ? 24.232 0.992 -17.907 1.00 98.62 393 VAL A CA 1
ATOM 3197 C C . VAL A 1 393 ? 24.916 2.333 -18.128 1.00 98.62 393 VAL A C 1
ATOM 3199 O O . VAL A 1 393 ? 25.097 3.099 -17.180 1.00 98.62 393 VAL A O 1
ATOM 3202 N N . ASN A 1 394 ? 25.382 2.602 -19.350 1.00 97.94 394 ASN A N 1
ATOM 3203 C CA . ASN A 1 394 ? 26.252 3.754 -19.625 1.00 97.94 394 ASN A CA 1
ATOM 3204 C C . ASN A 1 394 ? 27.525 3.764 -18.742 1.00 97.94 394 ASN A C 1
ATOM 3206 O O . ASN A 1 394 ? 28.075 4.817 -18.424 1.00 97.94 394 ASN A O 1
ATOM 3210 N N . GLY A 1 395 ? 27.995 2.580 -18.324 1.00 97.50 395 GLY A N 1
ATOM 3211 C CA . GLY A 1 395 ? 29.163 2.410 -17.450 1.00 97.50 395 GLY A CA 1
ATOM 3212 C C . GLY A 1 395 ? 28.949 2.820 -15.986 1.00 97.50 395 GLY A C 1
ATOM 3213 O O . GLY A 1 395 ? 29.918 2.915 -15.233 1.00 97.50 395 GLY A O 1
ATOM 3214 N N . ILE A 1 396 ? 27.705 3.072 -15.572 1.00 98.38 396 ILE A N 1
ATOM 3215 C CA . ILE A 1 396 ? 27.335 3.504 -14.221 1.00 98.38 396 ILE A CA 1
ATOM 3216 C C . ILE A 1 396 ? 26.310 2.521 -13.654 1.00 98.38 396 ILE A C 1
ATOM 3218 O O . ILE A 1 396 ? 25.419 2.082 -14.375 1.00 98.38 396 ILE A O 1
ATOM 3222 N N . VAL A 1 397 ? 26.414 2.184 -12.366 1.00 98.44 397 VAL A N 1
ATOM 3223 C CA . VAL A 1 397 ? 25.357 1.436 -11.665 1.00 98.44 397 VAL A CA 1
ATOM 3224 C C . VAL A 1 397 ? 24.133 2.347 -11.518 1.00 98.44 397 VAL A C 1
ATOM 3226 O O . VAL A 1 397 ? 24.263 3.399 -10.880 1.00 98.44 397 VAL A O 1
ATOM 3229 N N . PRO A 1 398 ? 22.969 2.013 -12.101 1.00 98.31 398 PRO A N 1
ATOM 3230 C CA . PRO A 1 398 ? 21.785 2.865 -12.025 1.00 98.31 398 PRO A CA 1
ATOM 3231 C C . PRO A 1 398 ? 21.284 3.074 -10.593 1.00 98.31 398 PRO A C 1
ATOM 3233 O O . PRO A 1 398 ? 21.440 2.217 -9.725 1.00 98.31 398 PRO A O 1
ATOM 3236 N N . PHE A 1 399 ? 20.670 4.230 -10.340 1.00 96.62 399 PHE A N 1
ATOM 3237 C CA . PHE A 1 399 ? 20.042 4.532 -9.054 1.00 96.62 399 PHE A CA 1
ATOM 3238 C C . PHE A 1 399 ? 18.536 4.266 -9.134 1.00 96.62 399 PHE A C 1
ATOM 3240 O O . PHE A 1 399 ? 17.812 5.022 -9.772 1.00 96.62 399 PHE A O 1
ATOM 3247 N N . ASN A 1 400 ? 18.066 3.221 -8.449 1.00 94.94 400 ASN A N 1
ATOM 3248 C CA . ASN A 1 400 ? 16.671 2.750 -8.478 1.00 94.94 400 ASN A CA 1
ATOM 3249 C C . ASN A 1 400 ? 15.721 3.491 -7.515 1.00 94.94 400 ASN A C 1
ATOM 3251 O O . ASN A 1 400 ? 14.591 3.050 -7.280 1.00 94.94 400 ASN A O 1
ATOM 3255 N N . GLY A 1 401 ? 16.172 4.616 -6.958 1.00 89.44 401 GLY A N 1
ATOM 3256 C CA . GLY A 1 401 ? 15.425 5.402 -5.982 1.00 89.44 401 GLY A CA 1
ATOM 3257 C C . GLY A 1 401 ? 15.536 4.854 -4.561 1.00 89.44 401 GLY A C 1
ATOM 3258 O O . GLY A 1 401 ? 15.968 3.725 -4.328 1.00 89.44 401 GLY A O 1
ATOM 3259 N N . GLU A 1 402 ? 15.124 5.663 -3.593 1.00 83.00 402 GLU A N 1
ATOM 3260 C CA . GLU A 1 402 ? 14.941 5.250 -2.203 1.00 83.00 402 GLU A CA 1
ATOM 3261 C C . GLU A 1 402 ? 13.616 5.805 -1.686 1.00 83.00 402 GLU A C 1
ATOM 3263 O O . GLU A 1 402 ? 13.146 6.860 -2.118 1.00 83.00 402 GLU A O 1
ATOM 3268 N N . TRP A 1 403 ? 13.018 5.118 -0.715 1.00 79.62 403 TRP A N 1
ATOM 3269 C CA . TRP A 1 403 ? 11.881 5.673 0.005 1.00 79.62 403 TRP A CA 1
ATOM 3270 C C . TRP A 1 403 ? 12.371 6.731 0.996 1.00 79.62 403 TRP A C 1
ATOM 3272 O O . TRP A 1 403 ? 12.680 6.411 2.140 1.00 79.62 403 TRP A O 1
ATOM 3282 N N . ASN A 1 404 ? 12.451 7.987 0.553 1.00 71.00 404 ASN A N 1
ATOM 3283 C CA . ASN A 1 404 ? 12.753 9.148 1.391 1.00 71.00 404 ASN A CA 1
ATOM 3284 C C . ASN A 1 404 ? 11.774 10.280 1.064 1.00 71.00 404 ASN A C 1
ATOM 3286 O O . ASN A 1 404 ? 11.804 10.842 -0.031 1.00 71.00 404 ASN A O 1
ATOM 3290 N N . ILE A 1 405 ? 10.894 10.606 2.013 1.00 69.75 405 ILE A N 1
ATOM 3291 C CA . ILE A 1 405 ? 9.949 11.719 1.875 1.00 69.75 405 ILE A CA 1
ATOM 3292 C C . ILE A 1 405 ? 10.691 13.028 2.163 1.00 69.75 405 ILE A C 1
ATOM 3294 O O . ILE A 1 405 ? 11.295 13.179 3.224 1.00 69.75 405 ILE A O 1
ATOM 3298 N N . ASP A 1 406 ? 10.629 13.979 1.233 1.00 65.31 406 ASP A N 1
ATOM 3299 C CA . ASP A 1 406 ? 11.036 15.363 1.462 1.00 65.31 406 ASP A CA 1
ATOM 3300 C C . ASP A 1 406 ? 9.948 16.098 2.263 1.00 65.31 406 ASP A C 1
ATOM 3302 O O . ASP A 1 406 ? 8.808 16.274 1.818 1.00 65.31 406 ASP A O 1
ATOM 3306 N N . TRP A 1 407 ? 10.320 16.505 3.476 1.00 57.59 407 TRP A N 1
ATOM 3307 C CA . TRP A 1 407 ? 9.474 17.171 4.464 1.00 57.59 407 TRP A CA 1
ATOM 3308 C C . TRP A 1 407 ? 9.314 18.664 4.168 1.00 57.59 407 TRP A C 1
ATOM 3310 O O . TRP A 1 407 ? 8.275 19.246 4.475 1.00 57.59 407 TRP A O 1
ATOM 3320 N N . GLU A 1 408 ? 10.343 19.288 3.590 1.00 56.09 408 GLU A N 1
ATOM 3321 C CA . GLU A 1 408 ? 10.415 20.736 3.370 1.00 56.09 408 GLU A CA 1
ATOM 3322 C C . GLU A 1 408 ? 9.804 21.124 2.015 1.00 56.09 408 GLU A C 1
ATOM 3324 O O . GLU A 1 408 ? 9.250 22.215 1.875 1.00 56.09 408 GLU A O 1
ATOM 3329 N N . GLY A 1 409 ? 9.849 20.207 1.041 1.00 54.31 409 GLY A N 1
ATOM 3330 C CA . GLY A 1 409 ? 9.308 20.374 -0.311 1.00 54.31 409 GLY A CA 1
ATOM 3331 C C . GLY A 1 409 ? 7.841 19.968 -0.509 1.00 54.31 409 GLY A C 1
ATOM 3332 O O . GLY A 1 409 ? 7.339 20.091 -1.624 1.00 54.31 409 GLY A O 1
ATOM 3333 N N . GLY A 1 410 ? 7.149 19.503 0.540 1.00 57.03 410 GLY A N 1
ATOM 3334 C CA . GLY A 1 410 ? 5.747 19.068 0.477 1.00 57.03 410 GLY A CA 1
ATOM 3335 C C . GLY A 1 410 ? 5.580 17.572 0.193 1.00 57.03 410 GLY A C 1
ATOM 3336 O O . GLY A 1 410 ? 5.266 17.199 -0.931 1.00 57.03 410 GLY A O 1
ATOM 3337 N N . MET A 1 411 ? 5.780 16.740 1.228 1.00 64.06 411 MET A N 1
ATOM 3338 C CA . MET A 1 411 ? 5.566 15.277 1.268 1.00 64.06 411 MET A CA 1
ATOM 3339 C C . MET A 1 411 ? 5.785 14.561 -0.075 1.00 64.06 411 MET A C 1
ATOM 3341 O O . MET A 1 411 ? 4.879 13.893 -0.574 1.00 64.06 411 MET A O 1
ATOM 3345 N N . ARG A 1 412 ? 6.988 14.696 -0.650 1.00 70.06 412 ARG A N 1
ATOM 3346 C CA . ARG A 1 412 ? 7.311 14.148 -1.975 1.00 70.06 412 ARG A CA 1
ATOM 3347 C C . ARG A 1 412 ? 8.537 13.258 -1.994 1.00 70.06 412 ARG A C 1
ATOM 3349 O O . ARG A 1 412 ? 9.529 13.576 -1.345 1.00 70.06 412 ARG A O 1
ATOM 3356 N N . PHE A 1 413 ? 8.500 12.174 -2.773 1.00 75.94 413 PHE A N 1
ATOM 3357 C CA . PHE A 1 413 ? 9.720 11.438 -3.104 1.00 75.94 413 PHE A CA 1
ATOM 3358 C C . PHE A 1 413 ? 10.533 12.239 -4.121 1.00 75.94 413 PHE A C 1
ATOM 3360 O O . PHE A 1 413 ? 10.120 12.426 -5.266 1.00 75.94 413 PHE A O 1
ATOM 3367 N N . ASN A 1 414 ? 11.697 12.721 -3.693 1.00 80.56 414 ASN A N 1
ATOM 3368 C CA . ASN A 1 414 ? 12.686 13.326 -4.575 1.00 80.56 414 ASN A CA 1
ATOM 3369 C C . ASN A 1 414 ? 13.847 12.342 -4.750 1.00 80.56 414 ASN A C 1
ATOM 3371 O O . ASN A 1 414 ? 14.733 12.259 -3.903 1.00 80.56 414 ASN A O 1
ATOM 3375 N N . SER A 1 415 ? 13.802 11.568 -5.832 1.00 88.75 415 SER A N 1
ATOM 3376 C CA . SER A 1 415 ? 14.762 10.507 -6.152 1.00 88.75 415 SER A CA 1
ATOM 3377 C C . SER A 1 415 ? 15.282 10.692 -7.579 1.00 88.75 415 SER A C 1
ATOM 3379 O O . SER A 1 415 ? 14.923 9.914 -8.458 1.00 88.75 415 SER A O 1
ATOM 3381 N N . PRO A 1 416 ? 16.084 11.734 -7.861 1.00 92.19 416 PRO A N 1
ATOM 3382 C CA . PRO A 1 416 ? 16.605 11.948 -9.204 1.00 92.19 416 PRO A CA 1
ATOM 3383 C C . PRO A 1 416 ? 17.490 10.773 -9.635 1.00 92.19 416 PRO A C 1
ATOM 3385 O O . PRO A 1 416 ? 18.347 10.332 -8.866 1.00 92.19 416 PRO A O 1
ATOM 3388 N N . VAL A 1 417 ? 17.312 10.288 -10.866 1.00 95.56 417 VAL A N 1
ATOM 3389 C CA . VAL A 1 417 ? 18.233 9.306 -11.457 1.00 95.56 417 VAL A CA 1
ATOM 3390 C C . VAL A 1 417 ? 19.652 9.872 -11.515 1.00 95.56 417 VAL A C 1
ATOM 3392 O O . VAL A 1 417 ? 19.862 11.084 -11.602 1.00 95.56 417 VAL A O 1
ATOM 3395 N N . ASN A 1 418 ? 20.643 8.985 -11.456 1.00 97.19 418 ASN A N 1
ATOM 3396 C CA . ASN A 1 418 ? 22.041 9.373 -11.612 1.00 97.19 418 ASN A CA 1
ATOM 3397 C C . ASN A 1 418 ? 22.422 9.512 -13.099 1.00 97.19 418 ASN A C 1
ATOM 3399 O O . ASN A 1 418 ? 21.594 9.352 -13.992 1.00 97.19 418 ASN A O 1
ATOM 3403 N N . GLU A 1 419 ? 23.701 9.770 -13.374 1.00 97.50 419 GLU A N 1
ATOM 3404 C CA . GLU A 1 419 ? 24.229 9.983 -14.733 1.00 97.50 419 GLU A CA 1
ATOM 3405 C C . GLU A 1 419 ? 24.077 8.770 -15.680 1.00 97.50 419 GLU A C 1
ATOM 3407 O O . GLU A 1 419 ? 24.329 8.906 -16.875 1.00 97.50 419 GLU A O 1
ATOM 3412 N N . SER A 1 420 ? 23.637 7.598 -15.193 1.00 97.31 420 SER A N 1
ATOM 3413 C CA . SER A 1 420 ? 23.211 6.498 -16.076 1.00 97.31 420 SER A CA 1
ATOM 3414 C C . SER A 1 420 ? 21.948 6.845 -16.871 1.00 97.31 420 SER A C 1
ATOM 3416 O O . SER A 1 420 ? 21.730 6.258 -17.930 1.00 97.31 420 SER A O 1
ATOM 3418 N N . LYS A 1 421 ? 21.148 7.802 -16.368 1.00 97.88 421 LYS A N 1
ATOM 3419 C CA . LYS A 1 421 ? 19.877 8.284 -16.929 1.00 97.88 421 LYS A CA 1
ATOM 3420 C C . LYS A 1 421 ? 18.805 7.202 -17.068 1.00 97.88 421 LYS A C 1
ATOM 3422 O O . LYS A 1 421 ? 17.881 7.348 -17.863 1.00 97.88 421 LYS A O 1
ATOM 3427 N N . VAL A 1 422 ? 18.927 6.114 -16.314 1.00 98.56 422 VAL A N 1
ATOM 3428 C CA . VAL A 1 422 ? 17.976 5.001 -16.328 1.00 98.56 422 VAL A CA 1
ATOM 3429 C C . VAL A 1 422 ? 17.676 4.526 -14.912 1.00 98.56 422 VAL A C 1
ATOM 3431 O O . VAL A 1 422 ? 18.442 4.782 -13.980 1.00 98.56 422 VAL A O 1
ATOM 3434 N N . THR A 1 423 ? 16.587 3.781 -14.773 1.00 98.50 423 THR A N 1
ATOM 3435 C CA . THR A 1 423 ? 16.388 2.832 -13.673 1.00 98.50 423 THR A CA 1
ATOM 3436 C C . THR A 1 423 ? 16.389 1.418 -14.232 1.00 98.50 423 THR A C 1
ATOM 3438 O O . THR A 1 423 ? 16.212 1.209 -15.438 1.00 98.50 423 THR A O 1
ATOM 3441 N N . ILE A 1 424 ? 16.648 0.439 -13.367 1.00 98.69 424 ILE A N 1
ATOM 3442 C CA . ILE A 1 424 ? 16.666 -0.968 -13.755 1.00 98.69 424 ILE A CA 1
ATOM 3443 C C . ILE A 1 424 ? 15.911 -1.843 -12.763 1.00 98.69 424 ILE A C 1
ATOM 3445 O O . ILE A 1 424 ? 15.837 -1.550 -11.574 1.00 98.69 424 ILE A O 1
ATOM 3449 N N . ALA A 1 425 ? 15.428 -2.979 -13.248 1.00 98.44 425 ALA A N 1
ATOM 3450 C CA . ALA A 1 425 ? 15.129 -4.122 -12.401 1.00 98.44 425 ALA A CA 1
ATOM 3451 C C . ALA A 1 425 ? 15.828 -5.342 -12.993 1.00 98.44 425 ALA A C 1
ATOM 3453 O O . ALA A 1 425 ? 15.567 -5.690 -14.143 1.00 98.44 425 ALA A O 1
ATOM 3454 N N . TYR A 1 426 ? 16.715 -5.976 -12.231 1.00 98.44 426 TYR A N 1
ATOM 3455 C CA . TYR A 1 426 ? 17.356 -7.220 -12.639 1.00 98.44 426 TYR A CA 1
ATOM 3456 C C . TYR A 1 426 ? 16.763 -8.377 -11.850 1.00 98.44 426 TYR A C 1
ATOM 3458 O O . TYR A 1 426 ? 16.892 -8.437 -10.627 1.00 98.44 426 TYR A O 1
ATOM 3466 N N . THR A 1 427 ? 16.080 -9.278 -12.548 1.00 97.62 427 THR A N 1
ATOM 3467 C CA . THR A 1 427 ? 15.354 -10.384 -11.933 1.00 97.62 427 THR A CA 1
ATOM 3468 C C . THR A 1 427 ? 15.758 -11.728 -12.523 1.00 97.62 427 THR A C 1
ATOM 3470 O O . THR A 1 427 ? 16.171 -11.821 -13.675 1.00 97.62 427 THR A O 1
ATOM 3473 N N . GLU A 1 428 ? 15.654 -12.779 -11.723 1.00 96.12 428 GLU A N 1
ATOM 3474 C CA . GLU A 1 428 ? 15.897 -14.168 -12.105 1.00 96.12 428 GLU A CA 1
ATOM 3475 C C . GLU A 1 428 ? 14.577 -14.934 -12.043 1.00 96.12 428 GLU A C 1
ATOM 3477 O O . GLU A 1 428 ? 13.781 -14.728 -11.124 1.00 96.12 428 GLU A O 1
ATOM 3482 N N . SER A 1 429 ? 14.327 -15.801 -13.025 1.00 93.38 429 SER A N 1
ATOM 3483 C CA . SER A 1 429 ? 13.136 -16.645 -13.021 1.00 93.38 429 SER A CA 1
ATOM 3484 C C . SER A 1 429 ? 13.255 -17.750 -11.973 1.00 93.38 429 SER A C 1
ATOM 3486 O O . SER A 1 429 ? 14.259 -18.452 -11.897 1.00 93.38 429 SER A O 1
ATOM 3488 N N . GLU A 1 430 ? 12.190 -17.964 -11.205 1.00 91.44 430 GLU A N 1
ATOM 3489 C CA . GLU A 1 430 ? 12.094 -19.074 -10.251 1.00 91.44 430 GLU A CA 1
ATOM 3490 C C . GLU A 1 430 ? 11.755 -20.414 -10.931 1.00 91.44 430 GLU A C 1
ATOM 3492 O O . GLU A 1 430 ? 11.841 -21.478 -10.312 1.00 91.44 430 GLU A O 1
ATOM 3497 N N . ILE A 1 431 ? 11.324 -20.375 -12.197 1.00 88.75 431 ILE A N 1
ATOM 3498 C CA . ILE A 1 431 ? 10.755 -21.525 -12.917 1.00 88.75 431 ILE A CA 1
ATOM 3499 C C . ILE A 1 431 ? 11.506 -21.888 -14.204 1.00 88.75 431 ILE A C 1
ATOM 3501 O O . ILE A 1 431 ? 11.368 -23.017 -14.685 1.00 88.75 431 ILE A O 1
ATOM 3505 N N . GLU A 1 432 ? 12.315 -20.976 -14.745 1.00 87.62 432 GLU A N 1
ATOM 3506 C CA . GLU A 1 432 ? 13.106 -21.161 -15.965 1.00 87.62 432 GLU A CA 1
ATOM 3507 C C . GLU A 1 432 ? 14.588 -20.826 -15.733 1.00 87.62 432 GLU A C 1
ATOM 3509 O O . GLU A 1 432 ? 14.937 -20.069 -14.835 1.00 87.62 432 GLU A O 1
ATOM 3514 N N . GLU A 1 433 ? 15.481 -21.369 -16.568 1.00 91.12 433 GLU A N 1
ATOM 3515 C CA . GLU A 1 433 ? 16.919 -21.042 -16.562 1.00 91.12 433 GLU A CA 1
ATOM 3516 C C . GLU A 1 433 ? 17.152 -19.704 -17.302 1.00 91.12 433 GLU A C 1
ATOM 3518 O O . GLU A 1 433 ? 17.829 -19.646 -18.330 1.00 91.12 433 GLU A O 1
ATOM 3523 N N . ARG A 1 434 ? 16.523 -18.627 -16.808 1.00 94.75 434 ARG A N 1
ATOM 3524 C CA . ARG A 1 434 ? 16.528 -17.287 -17.418 1.00 94.75 434 ARG A CA 1
ATOM 3525 C C . ARG A 1 434 ? 16.622 -16.163 -16.397 1.00 94.75 434 ARG A C 1
ATOM 3527 O O . ARG A 1 434 ? 16.153 -16.293 -15.268 1.00 94.75 434 ARG A O 1
ATOM 3534 N N . ALA A 1 435 ? 17.152 -15.029 -16.845 1.00 97.19 435 ALA A N 1
ATOM 3535 C CA . ALA A 1 435 ? 17.104 -13.765 -16.121 1.00 97.19 435 ALA A CA 1
ATOM 3536 C C . ALA A 1 435 ? 16.665 -12.614 -17.035 1.00 97.19 435 ALA A C 1
ATOM 3538 O O . ALA A 1 435 ? 16.820 -12.671 -18.257 1.00 97.19 435 ALA A O 1
ATOM 3539 N N . TYR A 1 436 ? 16.119 -11.563 -16.434 1.00 98.25 436 TYR A N 1
ATOM 3540 C CA . TYR A 1 436 ? 15.514 -10.430 -17.118 1.00 98.25 436 TYR A CA 1
ATOM 3541 C C . TYR A 1 436 ? 16.080 -9.131 -16.551 1.00 98.25 436 TYR A C 1
ATOM 3543 O O . TYR A 1 436 ? 15.918 -8.839 -15.366 1.00 98.25 436 TYR A O 1
ATOM 3551 N N . LEU A 1 437 ? 16.739 -8.337 -17.393 1.00 98.69 437 LEU A N 1
ATOM 3552 C CA . LEU A 1 437 ? 17.136 -6.973 -17.060 1.00 98.69 437 LEU A CA 1
ATOM 3553 C C . LEU A 1 437 ? 16.183 -5.998 -17.747 1.00 98.69 437 LEU A C 1
ATOM 3555 O O . LEU A 1 437 ? 16.248 -5.782 -18.957 1.00 98.69 437 LEU A O 1
ATOM 3559 N N . HIS A 1 438 ? 15.310 -5.397 -16.953 1.00 98.75 438 HIS A N 1
ATOM 3560 C CA . HIS A 1 438 ? 14.466 -4.286 -17.357 1.00 98.75 438 HIS A CA 1
ATOM 3561 C C . HIS A 1 438 ? 15.280 -2.991 -17.289 1.00 98.75 438 HIS A C 1
ATOM 3563 O O . HIS A 1 438 ? 15.914 -2.731 -16.267 1.00 98.75 438 HIS A O 1
ATOM 3569 N N . ILE A 1 439 ? 15.255 -2.181 -18.347 1.00 98.75 439 ILE A N 1
ATOM 3570 C CA . ILE A 1 439 ? 15.910 -0.869 -18.420 1.00 98.75 439 ILE A CA 1
ATOM 3571 C C . ILE A 1 439 ? 14.852 0.171 -18.792 1.00 98.75 439 ILE A C 1
ATOM 3573 O O . ILE A 1 439 ? 14.216 0.054 -19.840 1.00 98.75 439 ILE A O 1
ATOM 3577 N N . ILE A 1 440 ? 14.664 1.171 -17.932 1.00 98.62 440 ILE A N 1
ATOM 3578 C CA . ILE A 1 440 ? 13.657 2.226 -18.076 1.00 98.62 440 ILE A CA 1
ATOM 3579 C C . ILE A 1 440 ? 14.377 3.557 -18.326 1.00 98.62 440 ILE A C 1
ATOM 3581 O O . ILE A 1 440 ? 15.278 3.929 -17.573 1.00 98.62 440 ILE A O 1
ATOM 3585 N N . ASN A 1 441 ? 13.989 4.283 -19.374 1.00 98.69 441 ASN A N 1
ATOM 3586 C CA . ASN A 1 441 ? 14.585 5.569 -19.726 1.00 98.69 441 ASN A CA 1
ATOM 3587 C C . ASN A 1 441 ? 14.103 6.698 -18.811 1.00 98.69 441 ASN A C 1
ATOM 3589 O O . ASN A 1 441 ? 12.900 6.887 -18.622 1.00 98.69 441 ASN A O 1
ATOM 3593 N N . HIS A 1 442 ? 15.057 7.491 -18.334 1.00 98.12 442 HIS A N 1
ATOM 3594 C CA . HIS A 1 442 ? 14.843 8.709 -17.563 1.00 98.12 442 HIS A CA 1
ATOM 3595 C C . HIS A 1 442 ? 15.732 9.872 -18.053 1.00 98.12 442 HIS A C 1
ATOM 3597 O O . HIS A 1 442 ? 15.961 10.832 -17.309 1.00 98.12 442 HIS A O 1
ATOM 3603 N N . ASP A 1 443 ? 16.243 9.821 -19.295 1.00 98.00 443 ASP A N 1
ATOM 3604 C CA . ASP A 1 443 ? 16.939 10.949 -19.928 1.00 98.00 443 ASP A CA 1
ATOM 3605 C C . ASP A 1 443 ? 15.937 12.054 -20.289 1.00 98.00 443 ASP A C 1
ATOM 3607 O O . ASP A 1 443 ? 15.402 12.132 -21.390 1.00 98.00 443 ASP A O 1
ATOM 3611 N N . TRP A 1 444 ? 15.616 12.882 -19.303 1.00 97.50 444 TRP A N 1
ATOM 3612 C CA . TRP A 1 444 ? 14.525 13.846 -19.367 1.00 97.50 444 TRP A CA 1
ATOM 3613 C C . TRP A 1 444 ? 15.006 15.252 -19.736 1.00 97.50 444 TRP A C 1
ATOM 3615 O O . TRP A 1 444 ? 15.832 15.843 -19.033 1.00 97.50 444 TRP A O 1
ATOM 3625 N N . ASP A 1 445 ? 14.411 15.845 -20.773 1.00 96.81 445 ASP A N 1
ATOM 3626 C CA . ASP A 1 445 ? 14.527 17.275 -21.050 1.00 96.81 445 ASP A CA 1
ATOM 3627 C C . ASP A 1 445 ? 13.438 18.056 -20.306 1.00 96.81 445 ASP A C 1
ATOM 3629 O O . ASP A 1 445 ? 12.294 18.164 -20.753 1.00 96.81 445 ASP A O 1
ATOM 3633 N N . SER A 1 446 ? 13.814 18.671 -19.184 1.00 92.00 446 SER A N 1
ATOM 3634 C CA . SER A 1 446 ? 12.911 19.509 -18.389 1.00 92.00 446 SER A CA 1
ATOM 3635 C C . SER A 1 446 ? 12.373 20.732 -19.138 1.00 92.00 446 SER A C 1
ATOM 3637 O O . SER A 1 446 ? 11.302 21.222 -18.786 1.00 92.00 446 SER A O 1
ATOM 3639 N N . ALA A 1 447 ? 13.096 21.263 -20.132 1.00 92.25 447 ALA A N 1
ATOM 3640 C CA . ALA A 1 447 ? 12.646 22.434 -20.884 1.00 92.25 447 ALA A CA 1
ATOM 3641 C C . ALA A 1 447 ? 11.629 22.045 -21.964 1.00 92.25 447 ALA A C 1
ATOM 3643 O O . ALA A 1 447 ? 10.609 22.717 -22.119 1.00 92.25 447 ALA A O 1
ATOM 3644 N N . GLY A 1 448 ? 11.905 20.959 -22.688 1.00 91.56 448 GLY A N 1
ATOM 3645 C CA . GLY A 1 448 ? 11.009 20.384 -23.689 1.00 91.56 448 GLY A CA 1
ATOM 3646 C C . GLY A 1 448 ? 9.845 19.579 -23.108 1.00 91.56 448 GLY A C 1
ATOM 3647 O O . GLY A 1 448 ? 8.885 19.330 -23.831 1.00 91.56 448 GLY A O 1
ATOM 3648 N N . ARG A 1 449 ? 9.909 19.203 -21.821 1.00 92.19 449 ARG A N 1
ATOM 3649 C CA . ARG A 1 449 ? 8.992 18.253 -21.162 1.00 92.19 449 ARG A CA 1
ATOM 3650 C C . ARG A 1 449 ? 8.885 16.939 -21.945 1.00 92.19 449 ARG A C 1
ATOM 3652 O O . ARG A 1 449 ? 7.792 16.441 -22.203 1.00 92.19 449 ARG A O 1
ATOM 3659 N N . ALA A 1 450 ? 10.033 16.401 -22.351 1.00 95.38 450 ALA A N 1
ATOM 3660 C CA . ALA A 1 450 ? 10.113 15.226 -23.211 1.00 95.38 450 ALA A CA 1
ATOM 3661 C C . ALA A 1 450 ? 11.182 14.239 -22.732 1.00 95.38 450 ALA A C 1
ATOM 3663 O O . ALA A 1 450 ? 12.226 14.634 -22.211 1.00 95.38 450 ALA A O 1
ATOM 3664 N N . MET A 1 451 ? 10.922 12.950 -22.954 1.00 97.56 451 MET A N 1
ATOM 3665 C CA . MET A 1 451 ? 11.932 11.906 -22.805 1.00 97.56 451 MET A CA 1
ATOM 3666 C C . MET A 1 451 ? 12.834 11.902 -24.043 1.00 97.56 451 MET A C 1
ATOM 3668 O O . MET A 1 451 ? 12.336 11.888 -25.169 1.00 97.56 451 MET A O 1
ATOM 3672 N N . LEU A 1 452 ? 14.147 11.938 -23.841 1.00 97.94 452 LEU A N 1
ATOM 3673 C CA . LEU A 1 452 ? 15.147 11.882 -24.899 1.00 97.94 452 LEU A CA 1
ATOM 3674 C C . LEU A 1 452 ? 15.552 10.421 -25.137 1.00 97.94 452 LEU A C 1
ATOM 3676 O O . LEU A 1 452 ? 15.997 9.760 -24.197 1.00 97.94 452 LEU A O 1
ATOM 3680 N N . PRO A 1 453 ? 15.433 9.897 -26.369 1.00 97.94 453 PRO A N 1
ATOM 3681 C CA . PRO A 1 453 ? 15.950 8.574 -26.690 1.00 97.94 453 PRO A CA 1
ATOM 3682 C C . PRO A 1 453 ? 17.462 8.499 -26.477 1.00 97.94 453 PRO A C 1
ATOM 3684 O O . PRO A 1 453 ? 18.193 9.453 -26.758 1.00 97.94 453 PRO A O 1
ATOM 3687 N N . GLN A 1 454 ? 17.928 7.343 -26.017 1.00 98.19 454 GLN A N 1
ATOM 3688 C CA . GLN A 1 454 ? 19.350 7.033 -25.897 1.00 98.19 454 GLN A CA 1
ATOM 3689 C C . GLN A 1 454 ? 19.739 5.990 -26.949 1.00 98.19 454 GLN A C 1
ATOM 3691 O O . GLN A 1 454 ? 18.986 5.051 -27.194 1.00 98.19 454 GLN A O 1
ATOM 3696 N N . ASP A 1 455 ? 20.929 6.119 -27.536 1.00 97.56 455 ASP A N 1
ATOM 3697 C CA . ASP A 1 455 ? 21.438 5.204 -28.563 1.00 97.56 455 ASP A CA 1
ATOM 3698 C C . ASP A 1 455 ? 22.784 4.605 -28.156 1.00 97.56 455 ASP A C 1
ATOM 3700 O O . ASP A 1 455 ? 23.593 5.254 -27.491 1.00 97.56 455 ASP A O 1
ATOM 3704 N N . SER A 1 456 ? 23.067 3.390 -28.636 1.00 97.38 456 SER A N 1
ATOM 3705 C CA . SER A 1 456 ? 24.349 2.696 -28.425 1.00 97.38 456 SER A CA 1
ATOM 3706 C C . SER A 1 456 ? 24.754 2.608 -26.949 1.00 97.38 456 SER A C 1
ATOM 3708 O O . SER A 1 456 ? 25.873 2.955 -26.571 1.00 97.38 456 SER A O 1
ATOM 3710 N N . ILE A 1 457 ? 23.831 2.141 -26.116 1.00 98.19 457 ILE A N 1
ATOM 3711 C CA . ILE A 1 457 ? 23.954 2.128 -24.660 1.00 98.19 457 ILE A CA 1
ATOM 3712 C C . ILE A 1 457 ? 24.776 0.902 -24.242 1.00 98.19 457 ILE A C 1
ATOM 3714 O O . ILE A 1 457 ? 24.310 -0.228 -24.431 1.00 98.19 457 ILE A O 1
ATOM 3718 N N . PRO A 1 458 ? 25.986 1.068 -23.679 1.00 98.44 458 PRO A N 1
ATOM 3719 C CA . PRO A 1 458 ? 26.750 -0.057 -23.168 1.00 98.44 458 PRO A CA 1
ATOM 3720 C C . PRO A 1 458 ? 26.120 -0.580 -21.878 1.00 98.44 458 PRO A C 1
ATOM 3722 O O . PRO A 1 458 ? 25.840 0.190 -20.953 1.00 98.44 458 PRO A O 1
ATOM 3725 N N . VAL A 1 459 ? 25.927 -1.896 -21.823 1.00 98.81 459 VAL A N 1
ATOM 3726 C CA . VAL A 1 459 ? 25.361 -2.605 -20.675 1.00 98.81 459 VAL A CA 1
ATOM 3727 C C . VAL A 1 459 ? 26.299 -3.731 -20.261 1.00 98.81 459 VAL A C 1
ATOM 3729 O O . VAL A 1 459 ? 26.816 -4.469 -21.101 1.00 98.81 459 VAL A O 1
ATOM 3732 N N . THR A 1 460 ? 26.511 -3.868 -18.956 1.00 98.62 460 THR A N 1
ATOM 3733 C CA . THR A 1 460 ? 27.318 -4.937 -18.361 1.00 98.62 460 THR A CA 1
ATOM 3734 C C . THR A 1 460 ? 26.527 -5.601 -17.247 1.00 98.62 460 THR A C 1
ATOM 3736 O O . THR A 1 460 ? 26.091 -4.921 -16.317 1.00 98.62 460 THR A O 1
ATOM 3739 N N . ILE A 1 461 ? 26.345 -6.916 -17.344 1.00 98.62 461 ILE A N 1
ATOM 3740 C CA . ILE A 1 461 ? 25.464 -7.701 -16.479 1.00 98.62 461 ILE A CA 1
ATOM 3741 C C . ILE A 1 461 ? 26.248 -8.876 -15.897 1.00 98.62 461 ILE A C 1
ATOM 3743 O O . ILE A 1 461 ? 26.593 -9.806 -16.630 1.00 98.62 461 ILE A O 1
ATOM 3747 N N . PRO A 1 462 ? 26.534 -8.873 -14.590 1.00 97.62 462 PRO A N 1
ATOM 3748 C CA . PRO A 1 462 ? 27.035 -10.061 -13.916 1.00 97.62 462 PRO A CA 1
ATOM 3749 C C . PRO A 1 462 ? 25.952 -11.142 -13.863 1.00 97.62 462 PRO A C 1
ATOM 3751 O O . PRO A 1 462 ? 24.811 -10.889 -13.467 1.00 97.62 462 PRO A O 1
ATOM 3754 N N . VAL A 1 463 ? 26.314 -12.352 -14.271 1.00 95.12 463 VAL A N 1
ATOM 3755 C CA . VAL A 1 463 ? 25.413 -13.505 -14.350 1.00 95.12 463 VAL A CA 1
ATOM 3756 C C . VAL A 1 463 ? 25.925 -14.639 -13.470 1.00 95.12 463 VAL A C 1
ATOM 3758 O O . VAL A 1 463 ? 27.125 -14.784 -13.246 1.00 95.12 463 VAL A O 1
ATOM 3761 N N . SER A 1 464 ? 25.002 -15.433 -12.934 1.00 84.44 464 SER A N 1
ATOM 3762 C CA . SER A 1 464 ? 25.312 -16.570 -12.061 1.00 84.44 464 SER A CA 1
ATOM 3763 C C . SER A 1 464 ? 25.678 -17.843 -12.833 1.00 84.44 464 SER A C 1
ATOM 3765 O O . SER A 1 464 ? 26.274 -18.753 -12.254 1.00 84.44 464 SER A O 1
ATOM 3767 N N . ASP A 1 465 ? 25.362 -17.895 -14.129 1.00 88.25 465 ASP A N 1
ATOM 3768 C CA . ASP A 1 465 ? 25.631 -19.027 -15.014 1.00 88.25 465 ASP A CA 1
ATOM 3769 C C . ASP A 1 465 ? 26.035 -18.560 -16.425 1.00 88.25 465 ASP A C 1
ATOM 3771 O O . ASP A 1 465 ? 25.997 -17.376 -16.766 1.00 88.25 465 ASP A O 1
ATOM 3775 N N . THR A 1 466 ? 26.443 -19.512 -17.259 1.00 90.62 466 THR A N 1
ATOM 3776 C CA . THR A 1 466 ? 26.850 -19.282 -18.643 1.00 90.62 466 THR A CA 1
ATOM 3777 C C . THR A 1 466 ? 25.663 -18.821 -19.478 1.00 90.62 466 THR A C 1
ATOM 3779 O O . THR A 1 466 ? 24.700 -19.558 -19.669 1.00 90.62 466 THR A O 1
ATOM 3782 N N . CYS A 1 467 ? 25.758 -17.605 -20.015 1.00 93.00 467 CYS A N 1
ATOM 3783 C CA . CYS A 1 467 ? 24.759 -17.052 -20.922 1.00 93.00 467 CYS A CA 1
ATOM 3784 C C . CYS A 1 467 ? 24.971 -17.582 -22.345 1.00 93.00 467 CYS A C 1
ATOM 3786 O O . CYS A 1 467 ? 26.041 -17.399 -22.930 1.00 93.00 467 CYS A O 1
ATOM 3788 N N . TRP A 1 468 ? 23.947 -18.225 -22.905 1.00 91.75 468 TRP A N 1
ATOM 3789 C CA . TRP A 1 468 ? 23.989 -18.812 -24.248 1.00 91.75 468 TRP A CA 1
ATOM 3790 C C . TRP A 1 468 ? 23.305 -17.948 -25.296 1.00 91.75 468 TRP A C 1
ATOM 3792 O O . TRP A 1 468 ? 23.691 -17.979 -26.466 1.00 91.75 468 TRP A O 1
ATOM 3802 N N . ALA A 1 469 ? 22.294 -17.184 -24.893 1.00 93.81 469 ALA A N 1
ATOM 3803 C CA . ALA A 1 469 ? 21.594 -16.272 -25.777 1.00 93.81 469 ALA A CA 1
ATOM 3804 C C . ALA A 1 469 ? 21.150 -15.017 -25.031 1.00 93.81 469 ALA A C 1
ATOM 3806 O O . ALA A 1 469 ? 20.758 -15.067 -23.866 1.00 93.81 469 ALA A O 1
ATOM 3807 N N . VAL A 1 470 ? 21.162 -13.904 -25.760 1.00 96.12 470 VAL A N 1
ATOM 3808 C CA . VAL A 1 470 ? 20.612 -12.631 -25.311 1.00 96.12 470 VAL A CA 1
ATOM 3809 C C . VAL A 1 470 ? 19.541 -12.203 -26.303 1.00 96.12 470 VAL A C 1
ATOM 3811 O O . VAL A 1 470 ? 19.782 -12.162 -27.512 1.00 96.12 470 VAL A O 1
ATOM 3814 N N . LEU A 1 471 ? 18.351 -11.901 -25.792 1.00 96.56 471 LEU A N 1
ATOM 3815 C CA . LEU A 1 471 ? 17.246 -11.345 -26.561 1.00 96.56 471 LEU A CA 1
ATOM 3816 C C . LEU A 1 471 ? 16.885 -9.981 -25.989 1.00 96.56 471 LEU A C 1
ATOM 3818 O O . LEU A 1 471 ? 17.031 -9.735 -24.796 1.00 96.56 471 LEU A O 1
ATOM 3822 N N . LEU A 1 472 ? 16.389 -9.100 -26.840 1.00 97.62 472 LEU A N 1
ATOM 3823 C CA . LEU A 1 472 ? 15.945 -7.770 -26.474 1.00 97.62 472 LEU A CA 1
ATOM 3824 C C . LEU A 1 472 ? 14.521 -7.573 -26.996 1.00 97.62 472 LEU A C 1
ATOM 3826 O O . LEU A 1 472 ? 14.256 -7.733 -28.189 1.00 97.62 472 LEU A O 1
ATOM 3830 N N . VAL A 1 473 ? 13.605 -7.239 -26.092 1.00 98.12 473 VAL A N 1
ATOM 3831 C CA . VAL A 1 473 ? 12.191 -6.981 -26.394 1.00 98.12 473 VAL A CA 1
ATOM 3832 C C . VAL A 1 473 ? 11.759 -5.653 -25.784 1.00 98.12 473 VAL A C 1
ATOM 3834 O O . VAL A 1 473 ? 12.300 -5.225 -24.765 1.00 98.12 473 VAL A O 1
ATOM 3837 N N . SER A 1 474 ? 10.793 -4.991 -26.412 1.00 98.06 474 SER A N 1
ATOM 3838 C CA . SER A 1 474 ? 10.270 -3.698 -25.971 1.00 98.06 474 SER A CA 1
ATOM 3839 C C . SER A 1 474 ? 8.861 -3.484 -26.522 1.00 98.06 474 SER A C 1
ATOM 3841 O O . SER A 1 474 ? 8.549 -4.011 -27.590 1.00 98.06 474 SER A O 1
ATOM 3843 N N . PRO A 1 475 ? 8.000 -2.709 -25.847 1.00 97.06 475 PRO A N 1
ATOM 3844 C CA . PRO A 1 475 ? 6.797 -2.170 -26.464 1.00 97.06 475 PRO A CA 1
ATOM 3845 C C . PRO A 1 475 ? 7.112 -1.128 -27.550 1.00 97.06 475 PRO A C 1
ATOM 3847 O O . PRO A 1 475 ? 6.282 -0.928 -28.433 1.00 97.06 475 PRO A O 1
ATOM 3850 N N . ASP A 1 476 ? 8.284 -0.486 -27.519 1.00 96.31 476 ASP A N 1
ATOM 3851 C CA . ASP A 1 476 ? 8.672 0.621 -28.406 1.00 96.31 476 ASP A CA 1
ATOM 3852 C C . ASP A 1 476 ? 9.062 0.143 -29.821 1.00 96.31 476 ASP A C 1
ATOM 3854 O O . ASP A 1 476 ? 9.074 0.926 -30.769 1.00 96.31 476 ASP A O 1
ATOM 3858 N N . PHE A 1 477 ? 9.307 -1.158 -30.006 1.00 93.38 477 PHE A N 1
ATOM 3859 C CA . PHE A 1 477 ? 9.546 -1.769 -31.315 1.00 93.38 477 PHE A CA 1
ATOM 3860 C C . PHE A 1 477 ? 8.906 -3.165 -31.425 1.00 93.38 477 PHE A C 1
ATOM 3862 O O . PHE A 1 477 ? 8.848 -3.903 -30.447 1.00 93.38 477 PHE A O 1
ATOM 3869 N N . PRO A 1 478 ? 8.416 -3.566 -32.613 1.00 84.12 478 PRO A N 1
ATOM 3870 C CA . PRO A 1 478 ? 7.581 -4.764 -32.749 1.00 84.12 478 PRO A CA 1
ATOM 3871 C C . PRO A 1 478 ? 8.355 -6.091 -32.745 1.00 84.12 478 PRO A C 1
ATOM 3873 O O . PRO A 1 478 ? 7.781 -7.128 -32.415 1.00 84.12 478 PRO A O 1
ATOM 3876 N N . ASP A 1 479 ? 9.628 -6.078 -33.146 1.00 89.62 479 ASP A N 1
ATOM 3877 C CA . ASP A 1 479 ? 10.410 -7.291 -33.388 1.00 89.62 479 ASP A CA 1
ATOM 3878 C C . ASP A 1 479 ? 11.380 -7.581 -32.238 1.00 89.62 479 ASP A C 1
ATOM 3880 O O . ASP A 1 479 ? 12.049 -6.684 -31.728 1.00 89.62 479 ASP A O 1
ATOM 3884 N N . THR A 1 480 ? 11.530 -8.857 -31.875 1.00 93.62 480 THR A N 1
ATOM 3885 C CA . THR A 1 480 ? 12.609 -9.288 -30.978 1.00 93.62 480 THR A CA 1
ATOM 3886 C C . THR A 1 480 ? 13.966 -9.032 -31.630 1.00 93.62 480 THR A C 1
ATOM 3888 O O . THR A 1 480 ? 14.238 -9.497 -32.740 1.00 93.62 480 THR A O 1
ATOM 3891 N N . VAL A 1 481 ? 14.840 -8.335 -30.913 1.00 93.69 481 VAL A N 1
ATOM 3892 C CA . VAL A 1 481 ? 16.201 -8.019 -31.342 1.00 93.69 481 VAL A CA 1
ATOM 3893 C C . VAL A 1 481 ? 17.180 -9.005 -30.700 1.00 93.69 481 VAL A C 1
ATOM 3895 O O . VAL A 1 481 ? 17.037 -9.370 -29.537 1.00 93.69 481 VAL A O 1
ATOM 3898 N N . TYR A 1 482 ? 18.192 -9.428 -31.457 1.00 94.88 482 TYR A N 1
ATOM 3899 C CA . TYR A 1 482 ? 19.250 -10.334 -30.997 1.00 94.88 482 TYR A CA 1
ATOM 3900 C C . TYR A 1 482 ? 20.584 -9.580 -31.015 1.00 94.88 482 TYR A C 1
ATOM 3902 O O . TYR A 1 482 ? 21.255 -9.572 -32.052 1.00 94.88 482 TYR A O 1
ATOM 3910 N N . PRO A 1 483 ? 20.937 -8.862 -29.933 1.00 93.62 483 PRO A N 1
ATOM 3911 C CA . PRO A 1 483 ? 22.182 -8.109 -29.886 1.00 93.62 483 PRO A CA 1
ATOM 3912 C C . PRO A 1 483 ? 23.393 -9.050 -29.873 1.00 93.62 483 PRO A C 1
ATOM 3914 O O . PRO A 1 483 ? 23.356 -10.134 -29.289 1.00 93.62 483 PRO A O 1
ATOM 3917 N N . GLU A 1 484 ? 24.492 -8.612 -30.490 1.00 94.75 484 GLU A N 1
ATOM 3918 C CA . GLU A 1 484 ? 25.794 -9.229 -30.238 1.00 94.75 484 GLU A CA 1
ATOM 3919 C C . GLU A 1 484 ? 26.187 -8.981 -28.775 1.00 94.75 484 GLU A C 1
ATOM 3921 O O . GLU A 1 484 ? 25.984 -7.883 -28.246 1.00 94.75 484 GLU A O 1
ATOM 3926 N N . PHE A 1 485 ? 26.739 -10.003 -28.122 1.00 97.25 485 PHE A N 1
ATOM 3927 C CA . PHE A 1 485 ? 27.204 -9.913 -26.743 1.00 97.25 485 PHE A CA 1
ATOM 3928 C C . PHE A 1 485 ? 28.527 -10.655 -26.562 1.00 97.25 485 PHE A C 1
ATOM 3930 O O . PHE A 1 485 ? 28.818 -11.636 -27.249 1.00 97.25 485 PHE A O 1
ATOM 3937 N N . GLU A 1 486 ? 29.313 -10.181 -25.606 1.00 96.88 486 GLU A N 1
ATOM 3938 C CA . GLU A 1 486 ? 30.512 -10.840 -25.110 1.00 96.88 486 GLU A CA 1
ATOM 3939 C C . GLU A 1 486 ? 30.203 -11.469 -23.751 1.00 96.88 486 GLU A C 1
ATOM 3941 O O . GLU A 1 486 ? 29.486 -10.887 -22.936 1.00 96.88 486 GLU A O 1
ATOM 3946 N N . TYR A 1 487 ? 30.741 -12.662 -23.512 1.00 95.19 487 TYR A N 1
ATOM 3947 C CA . TYR A 1 487 ? 30.670 -13.338 -22.223 1.00 95.19 487 TYR A CA 1
ATOM 3948 C C . TYR A 1 487 ? 32.081 -13.705 -21.769 1.00 95.19 487 TYR A C 1
ATOM 3950 O O . TYR A 1 487 ? 32.728 -14.574 -22.359 1.00 95.19 487 TYR A O 1
ATOM 3958 N N . GLU A 1 488 ? 32.554 -13.034 -20.724 1.00 93.62 488 GLU A N 1
ATOM 3959 C CA . GLU A 1 488 ? 33.862 -13.263 -20.109 1.00 93.62 488 GLU A CA 1
ATOM 3960 C C . GLU A 1 488 ? 33.716 -13.156 -18.588 1.00 93.62 488 GLU A C 1
ATOM 3962 O O . GLU A 1 488 ? 32.984 -12.306 -18.092 1.00 93.62 488 GLU A O 1
ATOM 3967 N N . ASP A 1 489 ? 34.367 -14.052 -17.842 1.00 90.81 489 ASP A N 1
ATOM 3968 C CA . ASP A 1 489 ? 34.405 -14.031 -16.372 1.00 90.81 489 ASP A CA 1
ATOM 3969 C C . ASP A 1 489 ? 33.032 -13.876 -15.677 1.00 90.81 489 ASP A C 1
ATOM 3971 O O . ASP A 1 489 ? 32.902 -13.199 -14.659 1.00 90.81 489 ASP A O 1
ATOM 3975 N N . SER A 1 490 ? 32.005 -14.573 -16.181 1.00 94.56 490 SER A N 1
ATOM 3976 C CA . SER A 1 490 ? 30.617 -14.516 -15.671 1.00 94.56 490 SER A CA 1
ATOM 3977 C C . SER A 1 490 ? 29.947 -13.145 -15.835 1.00 94.56 490 SER A C 1
ATOM 3979 O O . SER A 1 490 ? 29.059 -12.771 -15.071 1.00 94.56 490 SER A O 1
ATOM 3981 N N . VAL A 1 491 ? 30.371 -12.381 -16.839 1.00 97.44 491 VAL A N 1
ATOM 3982 C CA . VAL A 1 491 ? 29.816 -11.072 -17.169 1.00 97.44 491 VAL A CA 1
ATOM 3983 C C . VAL A 1 491 ? 29.386 -11.058 -18.627 1.00 97.44 491 VAL A C 1
ATOM 3985 O O . VAL A 1 491 ? 30.172 -11.355 -19.524 1.00 97.44 491 VAL A O 1
ATOM 3988 N N . VAL A 1 492 ? 28.132 -10.680 -18.861 1.00 98.25 492 VAL A N 1
ATOM 3989 C CA . VAL A 1 492 ? 27.589 -10.398 -20.191 1.00 98.25 492 VAL A CA 1
ATOM 3990 C C . VAL A 1 492 ? 27.774 -8.914 -20.488 1.00 98.25 492 VAL A C 1
ATOM 3992 O O . VAL A 1 492 ? 27.309 -8.066 -19.728 1.00 98.25 492 VAL A O 1
ATOM 3995 N N . SER A 1 493 ? 28.427 -8.596 -21.602 1.00 98.31 493 SER A N 1
ATOM 3996 C CA . SER A 1 493 ? 28.582 -7.226 -22.102 1.00 98.31 493 SER A CA 1
ATOM 3997 C C . SER A 1 493 ? 27.933 -7.092 -23.471 1.00 98.31 493 SER A C 1
ATOM 3999 O O . SER A 1 493 ? 28.182 -7.906 -24.355 1.00 98.31 493 SER A O 1
ATOM 4001 N N . LEU A 1 494 ? 27.102 -6.070 -23.662 1.00 98.44 494 LEU A N 1
ATOM 4002 C CA . LEU A 1 494 ? 26.424 -5.815 -24.932 1.00 98.44 494 LEU A CA 1
ATOM 4003 C C . LEU A 1 494 ? 26.170 -4.323 -25.148 1.00 98.44 494 LEU A C 1
ATOM 4005 O O . LEU A 1 494 ? 26.250 -3.518 -24.218 1.00 98.44 494 LEU A O 1
ATOM 4009 N N . ILE A 1 495 ? 25.814 -3.971 -26.382 1.00 98.38 495 ILE A N 1
ATOM 4010 C CA . ILE A 1 495 ? 25.320 -2.641 -26.733 1.00 98.38 495 ILE A CA 1
ATOM 4011 C C . ILE A 1 495 ? 23.824 -2.735 -27.026 1.00 98.38 495 ILE A C 1
ATOM 4013 O O . ILE A 1 495 ? 23.411 -3.397 -27.979 1.00 98.38 495 ILE A O 1
ATOM 4017 N N . VAL A 1 496 ? 23.009 -2.045 -26.230 1.00 98.00 496 VAL A N 1
ATOM 4018 C CA . VAL A 1 496 ? 21.592 -1.843 -26.543 1.00 98.00 496 VAL A CA 1
ATOM 4019 C C . VAL A 1 496 ? 21.504 -0.761 -27.627 1.00 98.00 496 VAL A C 1
ATOM 4021 O O . VAL A 1 496 ? 22.006 0.347 -27.421 1.00 98.00 496 VAL A O 1
ATOM 4024 N N . PRO A 1 497 ? 20.913 -1.056 -28.799 1.00 96.31 497 PRO A N 1
ATOM 4025 C CA . PRO A 1 497 ? 20.980 -0.162 -29.952 1.00 96.31 497 PRO A CA 1
ATOM 4026 C C . PRO A 1 497 ? 20.244 1.156 -29.711 1.00 96.31 497 PRO A C 1
ATOM 4028 O O . PRO A 1 497 ? 20.781 2.206 -30.052 1.00 96.31 497 PRO A O 1
ATOM 4031 N N . THR A 1 498 ? 19.056 1.090 -29.110 1.00 97.06 498 THR A N 1
ATOM 4032 C CA . THR A 1 498 ? 18.227 2.251 -28.784 1.00 97.06 498 THR A CA 1
ATOM 4033 C C . THR A 1 498 ? 17.360 1.968 -27.557 1.00 97.06 498 THR A C 1
ATOM 4035 O O . THR A 1 498 ? 16.996 0.814 -27.304 1.00 97.06 498 THR A O 1
ATOM 4038 N N . LEU A 1 499 ? 17.047 3.009 -26.795 1.00 98.38 499 LEU A N 1
ATOM 4039 C CA . LEU A 1 499 ? 16.123 3.001 -25.666 1.00 98.38 499 LEU A CA 1
ATOM 4040 C C . LEU A 1 499 ? 15.266 4.268 -25.742 1.00 98.38 499 LEU A C 1
ATOM 4042 O O . LEU A 1 499 ? 15.742 5.359 -25.420 1.00 98.38 499 LEU A O 1
ATOM 4046 N N . GLU A 1 500 ? 14.009 4.118 -26.162 1.00 97.69 500 GLU A N 1
ATOM 4047 C CA . GLU A 1 500 ? 13.037 5.215 -26.149 1.00 97.69 500 GLU A CA 1
ATOM 4048 C C . GLU A 1 500 ? 12.430 5.375 -24.755 1.00 97.69 500 GLU A C 1
ATOM 4050 O O . GLU A 1 500 ? 12.620 6.415 -24.123 1.00 97.69 500 GLU A O 1
ATOM 4055 N N . TYR A 1 501 ? 11.771 4.333 -24.240 1.00 98.50 501 TYR A N 1
ATOM 4056 C CA . TYR A 1 501 ? 11.170 4.348 -22.907 1.00 98.50 501 TYR A CA 1
ATOM 4057 C C . TYR A 1 501 ? 11.523 3.111 -22.100 1.00 98.50 501 TYR A C 1
ATOM 4059 O O . TYR A 1 501 ? 11.891 3.237 -20.932 1.00 98.50 501 TYR A O 1
ATOM 4067 N N . TYR A 1 502 ? 11.421 1.926 -22.699 1.00 98.50 502 TYR A N 1
ATOM 4068 C CA . TYR A 1 502 ? 11.506 0.692 -21.934 1.00 98.50 502 TYR A CA 1
ATOM 4069 C C . TYR A 1 502 ? 12.018 -0.484 -22.752 1.00 98.50 502 TYR A C 1
ATOM 4071 O O . TYR A 1 502 ? 11.434 -0.844 -23.767 1.00 98.50 502 TYR A O 1
ATOM 4079 N N . ASN A 1 503 ? 13.057 -1.149 -22.257 1.00 98.69 503 ASN A N 1
ATOM 4080 C CA . ASN A 1 503 ? 13.600 -2.364 -22.850 1.00 98.69 503 ASN A CA 1
ATOM 4081 C C . ASN A 1 503 ? 13.687 -3.482 -21.812 1.00 98.69 503 ASN A C 1
ATOM 4083 O O . ASN A 1 503 ? 13.964 -3.234 -20.638 1.00 98.69 503 ASN A O 1
ATOM 4087 N N . VAL A 1 504 ? 13.551 -4.728 -22.265 1.00 98.69 504 VAL A N 1
ATOM 4088 C CA . VAL A 1 504 ? 13.894 -5.912 -21.475 1.00 98.69 504 VAL A CA 1
ATOM 4089 C C . VAL A 1 504 ? 14.933 -6.739 -22.211 1.00 98.69 504 VAL A C 1
ATOM 4091 O O . VAL A 1 504 ? 14.702 -7.200 -23.329 1.00 98.69 504 VAL A O 1
ATOM 4094 N N . ILE A 1 505 ? 16.074 -6.938 -21.559 1.00 98.62 505 ILE A N 1
ATOM 4095 C CA . ILE A 1 505 ? 17.095 -7.893 -21.973 1.00 98.62 505 ILE A CA 1
ATOM 4096 C C . ILE A 1 505 ? 16.780 -9.227 -21.301 1.00 98.62 505 ILE A C 1
ATOM 4098 O O . ILE A 1 505 ? 16.745 -9.318 -20.076 1.00 98.62 505 ILE A O 1
ATOM 4102 N N . ILE A 1 506 ? 16.567 -10.260 -22.105 1.00 98.06 506 ILE A N 1
ATOM 4103 C CA . ILE A 1 506 ? 16.342 -11.633 -21.663 1.00 98.06 506 ILE A CA 1
ATOM 4104 C C . ILE A 1 506 ? 17.652 -12.397 -21.833 1.00 98.06 506 ILE A C 1
ATOM 4106 O O . ILE A 1 506 ? 18.174 -12.503 -22.944 1.00 98.06 506 ILE A O 1
ATOM 4110 N N . LEU A 1 507 ? 18.166 -12.929 -20.730 1.00 97.38 507 LEU A N 1
ATOM 4111 C CA . LEU A 1 507 ? 19.343 -13.786 -20.673 1.00 97.38 507 LEU A CA 1
ATOM 4112 C C . LEU A 1 507 ? 18.873 -15.236 -20.588 1.00 97.38 507 LEU A C 1
ATOM 4114 O O . LEU A 1 507 ? 18.142 -15.590 -19.663 1.00 97.38 507 LEU A O 1
ATOM 4118 N N . ASP A 1 508 ? 19.274 -16.064 -21.551 1.00 94.19 508 ASP A N 1
ATOM 4119 C CA . ASP A 1 508 ? 18.968 -17.495 -21.558 1.00 94.19 508 ASP A CA 1
ATOM 4120 C C . ASP A 1 508 ? 20.218 -18.299 -21.189 1.00 94.19 508 ASP A C 1
ATOM 4122 O O . ASP A 1 508 ? 21.239 -18.255 -21.886 1.00 94.19 508 ASP A O 1
ATOM 4126 N N . PHE A 1 509 ? 20.130 -19.030 -20.078 1.00 92.19 509 PHE A N 1
ATOM 4127 C CA . PHE A 1 509 ? 21.198 -19.892 -19.570 1.00 92.19 509 PHE A CA 1
ATOM 4128 C C . PHE A 1 509 ? 21.033 -21.347 -20.031 1.00 92.19 509 PHE A C 1
ATOM 4130 O O . PHE A 1 509 ? 21.877 -22.197 -19.743 1.00 92.19 509 PHE A O 1
ATOM 4137 N N . THR A 1 510 ? 19.986 -21.646 -20.805 1.00 86.56 510 THR A N 1
ATOM 4138 C CA . THR A 1 510 ? 19.760 -22.988 -21.336 1.00 86.56 510 THR A CA 1
ATOM 4139 C C . THR A 1 510 ? 20.763 -23.293 -22.448 1.00 86.56 510 THR A C 1
ATOM 4141 O O . THR A 1 510 ? 20.715 -22.713 -23.536 1.00 86.56 510 THR A O 1
ATOM 4144 N N . ASP A 1 511 ? 21.639 -24.274 -22.224 1.00 75.88 511 ASP A N 1
ATOM 4145 C CA . ASP A 1 511 ? 22.533 -24.781 -23.267 1.00 75.88 511 ASP A CA 1
ATOM 4146 C C . ASP A 1 511 ? 21.732 -25.501 -24.367 1.00 75.88 511 ASP A C 1
ATOM 4148 O O . ASP A 1 511 ? 21.306 -26.651 -24.224 1.00 75.88 511 ASP A O 1
ATOM 4152 N N . THR A 1 512 ? 21.539 -24.814 -25.493 1.00 62.09 512 THR A N 1
ATOM 4153 C CA . THR A 1 512 ? 20.870 -25.351 -26.689 1.00 62.09 512 THR A CA 1
ATOM 4154 C C . THR A 1 512 ? 21.837 -26.019 -27.674 1.00 62.09 512 THR A C 1
ATOM 4156 O O . THR A 1 512 ? 21.401 -26.557 -28.694 1.00 62.09 512 THR A O 1
ATOM 4159 N N . THR A 1 513 ? 23.146 -26.027 -27.385 1.00 56.06 513 THR A N 1
ATOM 4160 C CA . THR A 1 513 ? 24.182 -26.621 -28.252 1.00 56.06 513 THR A CA 1
ATOM 4161 C C . THR A 1 513 ? 24.361 -28.124 -28.036 1.00 56.06 513 THR A C 1
ATOM 4163 O O . THR A 1 513 ? 24.893 -28.825 -28.903 1.00 56.06 513 THR A O 1
ATOM 4166 N N . ASN A 1 514 ? 23.833 -28.655 -26.935 1.00 44.75 514 ASN A N 1
ATOM 4167 C CA . ASN A 1 514 ? 23.693 -30.087 -26.731 1.00 44.75 514 ASN A CA 1
ATOM 4168 C C . ASN A 1 514 ? 22.477 -30.623 -27.512 1.00 44.75 514 ASN A C 1
ATOM 4170 O O . ASN A 1 514 ? 21.326 -30.342 -27.177 1.00 44.75 514 ASN A O 1
ATOM 4174 N N . ILE A 1 515 ? 22.718 -31.459 -28.536 1.00 43.19 515 ILE A N 1
ATOM 4175 C CA . ILE A 1 515 ? 21.687 -32.384 -29.038 1.00 43.19 515 ILE A CA 1
ATOM 4176 C C . ILE A 1 515 ? 21.206 -33.157 -27.815 1.00 43.19 515 ILE A C 1
ATOM 4178 O O . ILE A 1 515 ? 22.019 -33.804 -27.157 1.00 43.19 515 ILE A O 1
ATOM 4182 N N . SER A 1 516 ? 19.915 -33.072 -27.499 1.00 38.75 516 SER A N 1
ATOM 4183 C CA . SER A 1 516 ? 19.352 -33.732 -26.328 1.00 38.75 516 SER A CA 1
ATOM 4184 C C . SER A 1 516 ? 19.545 -35.249 -26.432 1.00 38.75 516 SER A C 1
ATOM 4186 O O . SER A 1 516 ? 18.714 -35.969 -26.987 1.00 38.75 516 SER A O 1
ATOM 4188 N N . GLU A 1 517 ? 20.627 -35.770 -25.865 1.00 34.28 517 GLU A N 1
ATOM 4189 C CA . GLU A 1 517 ? 20.538 -37.062 -25.218 1.00 34.28 517 GLU A CA 1
ATOM 4190 C C . GLU A 1 517 ? 19.591 -36.829 -24.044 1.00 34.28 517 GLU A C 1
ATOM 4192 O O . GLU A 1 517 ? 19.884 -36.025 -23.159 1.00 34.28 517 GLU A O 1
ATOM 4197 N N . GLU A 1 518 ? 18.411 -37.455 -24.066 1.00 37.62 518 GLU A N 1
ATOM 4198 C CA . GLU A 1 518 ? 17.540 -37.546 -22.895 1.00 37.62 518 GLU A CA 1
ATOM 4199 C C . GLU A 1 518 ? 18.292 -38.305 -21.787 1.00 37.62 518 GLU A C 1
ATOM 4201 O O . GLU A 1 518 ? 18.010 -39.458 -21.461 1.00 37.62 518 GLU A O 1
ATOM 4206 N N . MET A 1 519 ? 19.268 -37.655 -21.158 1.00 32.72 519 MET A N 1
ATOM 4207 C CA . MET A 1 519 ? 19.582 -37.937 -19.779 1.00 32.72 519 MET A CA 1
ATOM 4208 C C . MET A 1 519 ? 18.332 -37.530 -19.026 1.00 32.72 519 MET A C 1
ATOM 4210 O O . MET A 1 519 ? 18.067 -36.344 -18.848 1.00 32.72 519 MET A O 1
ATOM 4214 N N . ALA A 1 520 ? 17.528 -38.524 -18.658 1.00 38.34 520 ALA A N 1
ATOM 4215 C CA . ALA A 1 520 ? 16.394 -38.370 -17.771 1.00 38.34 520 ALA A CA 1
ATOM 4216 C C . ALA A 1 520 ? 16.834 -37.568 -16.531 1.00 38.34 520 ALA A C 1
ATOM 4218 O O . ALA A 1 520 ? 17.343 -38.133 -15.560 1.00 38.34 520 ALA A O 1
ATOM 4219 N N . LYS A 1 521 ? 16.673 -36.237 -16.588 1.00 39.66 521 LYS A N 1
ATOM 4220 C CA . LYS A 1 521 ? 16.873 -35.326 -15.464 1.00 39.66 521 LYS A CA 1
ATOM 4221 C C . LYS A 1 521 ? 15.864 -35.774 -14.410 1.00 39.66 521 LYS A C 1
ATOM 4223 O O . LYS A 1 521 ? 14.650 -35.721 -14.616 1.00 39.66 521 LYS A O 1
ATOM 4228 N N . LEU A 1 522 ? 16.379 -36.332 -13.318 1.00 38.09 522 LEU A N 1
ATOM 4229 C CA . LEU A 1 522 ? 15.565 -36.800 -12.204 1.00 38.09 522 LEU A CA 1
ATOM 4230 C C . LEU A 1 522 ? 14.771 -35.598 -11.651 1.00 38.09 522 LEU A C 1
ATOM 4232 O O . LEU A 1 522 ? 15.367 -34.553 -11.408 1.00 38.09 522 LEU A O 1
ATOM 4236 N N . PRO A 1 523 ? 13.448 -35.715 -11.455 1.00 42.88 523 PRO A N 1
ATOM 4237 C CA . PRO A 1 523 ? 12.603 -34.600 -11.047 1.00 42.88 523 PRO A CA 1
ATOM 4238 C C . PRO A 1 523 ? 12.996 -34.128 -9.650 1.00 42.88 523 PRO A C 1
ATOM 4240 O O . PRO A 1 523 ? 13.155 -34.953 -8.736 1.00 42.88 523 PRO A O 1
ATOM 4243 N N . ILE A 1 524 ? 13.152 -32.805 -9.543 1.00 51.03 524 ILE A N 1
ATOM 4244 C CA . ILE A 1 524 ? 13.723 -32.104 -8.390 1.00 51.03 524 ILE A CA 1
ATOM 4245 C C . ILE A 1 524 ? 12.796 -32.167 -7.179 1.00 51.03 524 ILE A C 1
ATOM 4247 O O . ILE A 1 524 ? 13.296 -32.349 -6.083 1.00 51.03 524 ILE A O 1
ATOM 4251 N N . GLU A 1 525 ? 11.475 -32.224 -7.348 1.00 57.09 525 GLU A N 1
ATOM 4252 C CA . GLU A 1 525 ? 10.568 -32.694 -6.299 1.00 57.09 525 GLU A CA 1
ATOM 4253 C C . GLU A 1 525 ? 9.201 -33.032 -6.899 1.00 57.09 525 GLU A C 1
ATOM 4255 O O . GLU A 1 525 ? 8.764 -32.441 -7.887 1.00 57.09 525 GLU A O 1
ATOM 4260 N N . PHE A 1 526 ? 8.534 -34.035 -6.336 1.00 63.19 526 PHE A N 1
ATOM 4261 C CA . PHE A 1 526 ? 7.157 -34.355 -6.691 1.00 63.19 526 PHE A CA 1
ATOM 4262 C C . PHE A 1 526 ? 6.250 -33.873 -5.571 1.00 63.19 526 PHE A C 1
ATOM 4264 O O . PHE A 1 526 ? 6.522 -34.163 -4.403 1.00 63.19 526 PHE A O 1
ATOM 4271 N N . SER A 1 527 ? 5.145 -33.218 -5.912 1.00 66.25 527 SER A N 1
ATOM 4272 C CA . SER A 1 527 ? 4.187 -32.753 -4.916 1.00 66.25 527 SER A CA 1
ATOM 4273 C C . SER A 1 527 ? 2.804 -33.361 -5.136 1.00 66.25 527 SER A C 1
ATOM 4275 O O . SER A 1 527 ? 2.402 -33.735 -6.240 1.00 66.25 527 SER A O 1
ATOM 4277 N N . ILE A 1 528 ? 2.090 -33.520 -4.023 1.00 73.19 528 ILE A N 1
ATOM 4278 C CA . ILE A 1 528 ? 0.674 -33.873 -3.997 1.00 73.19 528 ILE A CA 1
ATOM 4279 C C . ILE A 1 528 ? -0.050 -32.700 -3.341 1.00 73.19 528 ILE A C 1
ATOM 4281 O O . ILE A 1 528 ? 0.219 -32.372 -2.176 1.00 73.19 528 ILE A O 1
ATOM 4285 N N . SER A 1 529 ? -0.989 -32.103 -4.065 1.00 72.12 529 SER A N 1
ATOM 4286 C CA . SER A 1 529 ? -1.925 -31.114 -3.540 1.00 72.12 529 SER A CA 1
ATOM 4287 C C . SER A 1 529 ? -3.350 -31.664 -3.554 1.00 72.12 529 SER A C 1
ATOM 4289 O O . SER A 1 529 ? -3.696 -32.573 -4.311 1.00 72.12 529 SER A O 1
ATOM 4291 N N . ALA A 1 530 ? -4.168 -31.150 -2.642 1.00 65.81 530 ALA A N 1
ATOM 4292 C CA . ALA A 1 530 ? -5.568 -31.510 -2.511 1.00 65.81 530 ALA A CA 1
ATOM 4293 C C . ALA A 1 530 ? -6.367 -30.212 -2.359 1.00 65.81 530 ALA A C 1
ATOM 4295 O O . ALA A 1 530 ? -6.060 -29.422 -1.466 1.00 65.81 530 ALA A O 1
ATOM 4296 N N . TYR A 1 531 ? -7.347 -29.984 -3.233 1.00 62.00 531 TYR A N 1
ATOM 4297 C CA . TYR A 1 531 ? -8.168 -28.779 -3.268 1.00 62.00 531 TYR A CA 1
ATOM 4298 C C . TYR A 1 531 ? -9.644 -29.111 -3.564 1.00 62.00 531 TYR A C 1
ATOM 4300 O O . TYR A 1 531 ? -9.923 -29.933 -4.433 1.00 62.00 531 TYR A O 1
ATOM 4308 N N . PRO A 1 532 ? -10.610 -28.468 -2.899 1.00 51.16 532 PRO A N 1
ATOM 4309 C CA . PRO A 1 532 ? -10.413 -27.593 -1.753 1.00 51.16 532 PRO A CA 1
ATOM 4310 C C . PRO A 1 532 ? -10.047 -28.410 -0.511 1.00 51.16 532 PRO A C 1
ATOM 4312 O O . PRO A 1 532 ? -10.632 -29.456 -0.227 1.00 51.16 532 PRO A O 1
ATOM 4315 N N . ASN A 1 533 ? -9.046 -27.927 0.221 1.00 45.41 533 ASN A N 1
ATOM 4316 C CA . ASN A 1 533 ? -8.698 -28.405 1.551 1.00 45.41 533 ASN A CA 1
ATOM 4317 C C . ASN A 1 533 ? -8.772 -27.194 2.496 1.00 45.41 533 ASN A C 1
ATOM 4319 O O . ASN A 1 533 ? -7.810 -26.424 2.489 1.00 45.41 533 ASN A O 1
ATOM 4323 N N . PRO A 1 534 ? -9.860 -26.988 3.272 1.00 47.25 534 PRO A N 1
ATOM 4324 C CA . PRO A 1 534 ? -10.906 -27.947 3.684 1.00 47.25 534 PRO A CA 1
ATOM 4325 C C . PRO A 1 534 ? -12.333 -27.588 3.173 1.00 47.25 534 PRO A C 1
ATOM 4327 O O . PRO A 1 534 ? -12.529 -26.494 2.668 1.00 47.25 534 PRO A O 1
ATOM 4330 N N . PHE A 1 535 ? -13.323 -28.492 3.347 1.00 52.47 535 PHE A N 1
ATOM 4331 C CA . PHE A 1 535 ? -14.805 -28.274 3.369 1.00 52.47 535 PHE A CA 1
ATOM 4332 C C . PHE A 1 535 ? -15.747 -28.838 2.269 1.00 52.47 535 PHE A C 1
ATOM 4334 O O . PHE A 1 535 ? -16.937 -28.547 2.347 1.00 52.47 535 PHE A O 1
ATOM 4341 N N . ASN A 1 536 ? -15.346 -29.707 1.325 1.00 52.03 536 ASN A N 1
ATOM 4342 C CA . ASN A 1 536 ? -16.300 -30.212 0.305 1.00 52.03 536 ASN A CA 1
ATOM 4343 C C . ASN A 1 536 ? -16.535 -31.736 0.314 1.00 52.03 536 ASN A C 1
ATOM 4345 O O . ASN A 1 536 ? -15.675 -32.528 0.693 1.00 52.03 536 ASN A O 1
ATOM 4349 N N . SER A 1 537 ? -17.706 -32.155 -0.195 1.00 63.81 537 SER A N 1
ATOM 4350 C CA . SER A 1 537 ? -18.117 -33.558 -0.419 1.00 63.81 537 SER A CA 1
ATOM 4351 C C . SER A 1 537 ? -17.270 -34.309 -1.457 1.00 63.81 537 SER A C 1
ATOM 4353 O O . SER A 1 537 ? -17.459 -35.508 -1.669 1.00 63.81 537 SER A O 1
ATOM 4355 N N . SER A 1 538 ? -16.362 -33.603 -2.127 1.00 67.75 538 SER A N 1
ATOM 4356 C CA . SER A 1 538 ? -15.374 -34.144 -3.050 1.00 67.75 538 SER A CA 1
ATOM 4357 C C . SER A 1 538 ? -14.106 -33.295 -3.032 1.00 67.75 538 SER A C 1
ATOM 4359 O O . SER A 1 538 ? -14.190 -32.073 -2.923 1.00 67.75 538 SER A O 1
ATOM 4361 N N . VAL A 1 539 ? -12.952 -33.936 -3.196 1.00 72.81 539 VAL A N 1
ATOM 4362 C CA . VAL A 1 539 ? -11.626 -33.310 -3.189 1.00 72.81 539 VAL A CA 1
ATOM 4363 C C . VAL A 1 539 ? -10.945 -33.577 -4.527 1.00 72.81 539 VAL A C 1
ATOM 4365 O O . VAL A 1 539 ? -10.848 -34.731 -4.947 1.00 72.81 539 VAL A O 1
ATOM 4368 N N . ILE A 1 540 ? -10.465 -32.526 -5.187 1.00 74.31 540 ILE A N 1
ATOM 4369 C CA . ILE A 1 540 ? -9.558 -32.627 -6.330 1.00 74.31 540 ILE A CA 1
ATOM 4370 C C . ILE A 1 540 ? -8.159 -32.871 -5.784 1.00 74.31 540 ILE A C 1
ATOM 4372 O O . ILE A 1 540 ? -7.697 -32.209 -4.863 1.00 74.31 540 ILE A O 1
ATOM 4376 N N . ILE A 1 541 ? -7.490 -33.854 -6.347 1.00 75.38 541 ILE A N 1
ATOM 4377 C CA . ILE A 1 541 ? -6.176 -34.323 -5.966 1.00 75.38 541 ILE A CA 1
ATOM 4378 C C . ILE A 1 541 ? -5.295 -34.139 -7.183 1.00 75.38 541 ILE A C 1
ATOM 4380 O O . ILE A 1 541 ? -5.533 -34.777 -8.205 1.00 75.38 541 ILE A O 1
ATOM 4384 N N . THR A 1 542 ? -4.273 -33.309 -7.063 1.00 75.75 542 THR A N 1
ATOM 4385 C CA . THR A 1 542 ? -3.322 -33.074 -8.143 1.00 75.75 542 THR A CA 1
ATOM 4386 C C . THR A 1 542 ? -1.970 -33.621 -7.731 1.00 75.75 542 THR A C 1
ATOM 4388 O O . THR A 1 542 ? -1.411 -33.246 -6.700 1.00 75.75 542 THR A O 1
ATOM 4391 N N . VAL A 1 543 ? -1.449 -34.531 -8.544 1.00 72.06 543 VAL A N 1
ATOM 4392 C CA . VAL A 1 543 ? -0.078 -35.018 -8.457 1.00 72.06 543 VAL A CA 1
ATOM 4393 C C . VAL A 1 543 ? 0.716 -34.339 -9.563 1.00 72.06 543 VAL A C 1
ATOM 4395 O O . VAL A 1 543 ? 0.436 -34.562 -10.740 1.00 72.06 543 VAL A O 1
ATOM 4398 N N . SER A 1 544 ? 1.697 -33.518 -9.198 1.00 66.69 544 SER A N 1
ATOM 4399 C CA . SER A 1 544 ? 2.550 -32.814 -10.154 1.00 66.69 544 SER A CA 1
ATOM 4400 C C . SER A 1 544 ? 4.013 -33.242 -10.023 1.00 66.69 544 SER A C 1
ATOM 4402 O O . SER A 1 544 ? 4.529 -33.536 -8.943 1.00 66.69 544 SER A O 1
ATOM 4404 N N . GLY A 1 545 ? 4.686 -33.294 -11.170 1.00 58.59 545 GLY A N 1
ATOM 4405 C CA . GLY A 1 545 ? 6.140 -33.194 -11.274 1.00 58.59 545 GLY A CA 1
ATOM 4406 C C . GLY A 1 545 ? 6.449 -31.939 -12.082 1.00 58.59 545 GLY A C 1
ATOM 4407 O O . GLY A 1 545 ? 5.646 -31.589 -12.945 1.00 58.59 545 GLY A O 1
ATOM 4408 N N . GLY A 1 546 ? 7.568 -31.262 -11.815 1.00 48.88 546 GLY A N 1
ATOM 4409 C CA . GLY A 1 546 ? 7.919 -29.932 -12.354 1.00 48.88 546 GLY A CA 1
ATOM 4410 C C . GLY A 1 546 ? 7.965 -29.748 -13.885 1.00 48.88 546 GLY A C 1
ATOM 4411 O O . GLY A 1 546 ? 8.426 -28.717 -14.342 1.00 48.88 546 GLY A O 1
ATOM 4412 N N . ARG A 1 547 ? 7.504 -30.713 -14.694 1.00 43.75 547 ARG A N 1
ATOM 4413 C CA . ARG A 1 547 ? 7.276 -30.580 -16.149 1.00 43.75 547 ARG A CA 1
ATOM 4414 C C . ARG A 1 547 ? 5.925 -31.160 -16.621 1.00 43.75 547 ARG A C 1
ATOM 4416 O O . ARG A 1 547 ? 5.747 -31.445 -17.800 1.00 43.75 547 ARG A O 1
ATOM 4423 N N . GLY A 1 548 ? 4.977 -31.394 -15.707 1.00 50.50 548 GLY A N 1
ATOM 4424 C CA . GLY A 1 548 ? 3.790 -32.222 -15.963 1.00 50.50 548 GLY A CA 1
ATOM 4425 C C . GLY A 1 548 ? 4.129 -33.722 -16.031 1.00 50.50 548 GLY A C 1
ATOM 4426 O O . GLY A 1 548 ? 5.283 -34.113 -16.189 1.00 50.50 548 GLY A O 1
ATOM 4427 N N . LEU A 1 549 ? 3.136 -34.609 -15.892 1.00 50.75 549 LEU A N 1
ATOM 4428 C CA . LEU A 1 549 ? 3.348 -36.074 -15.881 1.00 50.75 549 LEU A CA 1
ATOM 4429 C C . LEU A 1 549 ? 3.641 -36.682 -17.267 1.00 50.75 549 LEU A C 1
ATOM 4431 O O . LEU A 1 549 ? 3.708 -37.902 -17.406 1.00 50.75 549 LEU A O 1
ATOM 4435 N N . ALA A 1 550 ? 3.842 -35.855 -18.296 1.00 47.25 550 ALA A N 1
ATOM 4436 C CA . ALA A 1 550 ? 3.996 -36.300 -19.679 1.00 47.25 550 ALA A CA 1
ATOM 4437 C C . ALA A 1 550 ? 5.223 -37.207 -19.906 1.00 47.25 550 ALA A C 1
ATOM 4439 O O . ALA A 1 550 ? 5.161 -38.075 -20.774 1.00 47.25 550 ALA A O 1
ATOM 4440 N N . SER A 1 551 ? 6.300 -37.073 -19.112 1.00 44.12 551 SER A N 1
ATOM 4441 C CA . SER A 1 551 ? 7.491 -37.941 -19.219 1.00 44.12 551 SER A CA 1
ATOM 4442 C C . SER A 1 551 ? 7.628 -38.997 -18.112 1.00 44.12 551 SER A C 1
ATOM 4444 O O . SER A 1 551 ? 8.552 -39.808 -18.157 1.00 44.12 551 SER A O 1
ATOM 4446 N N . GLN A 1 552 ? 6.715 -39.046 -17.127 1.00 54.03 552 GLN A N 1
ATOM 4447 C CA . GLN A 1 552 ? 6.763 -40.021 -16.026 1.00 54.03 552 GLN A CA 1
ATOM 4448 C C . GLN A 1 552 ? 5.374 -40.531 -15.649 1.00 54.03 552 GLN A C 1
ATOM 4450 O O . GLN A 1 552 ? 4.532 -39.798 -15.137 1.00 54.03 552 GLN A O 1
ATOM 4455 N N . THR A 1 553 ? 5.138 -41.825 -15.868 1.00 58.59 553 THR A N 1
ATOM 4456 C CA . THR A 1 553 ? 3.834 -42.438 -15.603 1.00 58.59 553 THR A CA 1
ATOM 4457 C C . THR A 1 553 ? 3.621 -42.626 -14.101 1.00 58.59 553 THR A C 1
ATOM 4459 O O . THR A 1 553 ? 4.351 -43.375 -13.447 1.00 58.59 553 THR A O 1
ATOM 4462 N N . LEU A 1 554 ? 2.588 -41.981 -13.553 1.00 66.75 554 LEU A N 1
ATOM 4463 C CA . LEU A 1 554 ? 2.054 -42.310 -12.233 1.00 66.75 554 LEU A CA 1
ATOM 4464 C C . LEU A 1 554 ? 1.646 -43.792 -12.226 1.00 66.75 554 LEU A C 1
ATOM 4466 O O . LEU A 1 554 ? 0.765 -44.204 -12.980 1.00 66.75 554 LEU A O 1
ATOM 4470 N N . THR A 1 555 ? 2.302 -44.609 -11.403 1.00 65.62 555 THR A N 1
ATOM 4471 C CA . THR A 1 555 ? 2.079 -46.063 -11.381 1.00 65.62 555 THR A CA 1
ATOM 4472 C C . THR A 1 555 ? 1.000 -46.467 -10.385 1.00 65.62 555 THR A C 1
ATOM 4474 O O . THR A 1 555 ? 0.361 -47.503 -10.576 1.00 65.62 555 THR A O 1
ATOM 4477 N N . ASN A 1 556 ? 0.774 -45.677 -9.328 1.00 75.88 556 ASN A N 1
ATOM 4478 C CA . ASN A 1 556 ? -0.281 -45.943 -8.351 1.00 75.88 556 ASN A CA 1
ATOM 4479 C C . ASN A 1 556 ? -0.698 -44.679 -7.579 1.00 75.88 556 ASN A C 1
ATOM 4481 O O . ASN A 1 556 ? 0.146 -43.850 -7.242 1.00 75.88 556 ASN A O 1
ATOM 4485 N N . ILE A 1 557 ? -1.980 -44.578 -7.228 1.00 84.12 557 ILE A N 1
ATOM 4486 C CA . ILE A 1 557 ? -2.504 -43.621 -6.251 1.00 84.12 557 ILE A CA 1
ATOM 4487 C C . ILE A 1 557 ? -3.589 -44.295 -5.403 1.00 84.12 557 ILE A C 1
ATOM 4489 O O . ILE A 1 557 ? -4.424 -45.045 -5.914 1.00 84.12 557 ILE A O 1
ATOM 4493 N N . ALA A 1 558 ? -3.560 -44.058 -4.094 1.00 85.88 558 ALA A N 1
ATOM 4494 C CA . ALA A 1 558 ? -4.510 -44.634 -3.150 1.00 85.88 558 ALA A CA 1
ATOM 4495 C C . ALA A 1 558 ? -4.698 -43.748 -1.910 1.00 85.88 558 ALA A C 1
ATOM 4497 O O . ALA A 1 558 ? -3.802 -42.995 -1.526 1.00 85.88 558 ALA A O 1
ATOM 4498 N N . ILE A 1 559 ? -5.860 -43.871 -1.271 1.00 85.75 559 ILE A N 1
ATOM 4499 C CA . ILE A 1 559 ? -6.209 -43.200 -0.014 1.00 85.75 559 ILE A CA 1
ATOM 4500 C C . ILE A 1 559 ? -6.389 -44.258 1.064 1.00 85.75 559 ILE A C 1
ATOM 4502 O O . ILE A 1 559 ? -7.038 -45.276 0.828 1.00 85.75 559 ILE A O 1
ATOM 4506 N N . TYR A 1 560 ? -5.830 -43.996 2.238 1.00 86.69 560 TYR A N 1
ATOM 4507 C CA . TYR A 1 560 ? -5.832 -44.863 3.405 1.00 86.69 560 TYR A CA 1
ATOM 4508 C C . TYR A 1 560 ? -6.373 -44.119 4.626 1.00 86.69 560 TYR A C 1
ATOM 4510 O O . TYR A 1 560 ? -6.278 -42.893 4.702 1.00 86.69 560 TYR A O 1
ATOM 4518 N N . ASP A 1 561 ? -6.916 -44.842 5.600 1.00 85.94 561 ASP A N 1
ATOM 4519 C CA . ASP A 1 561 ? 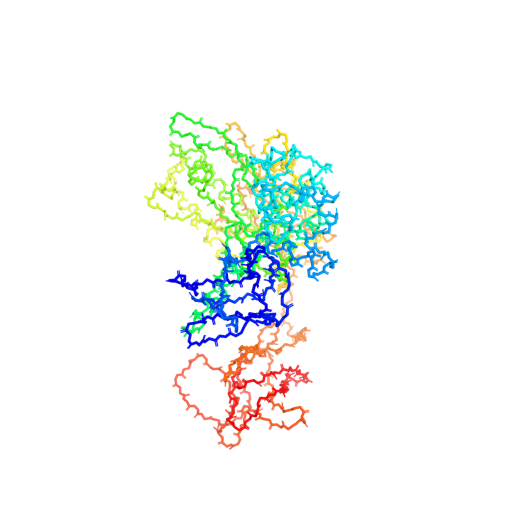-7.156 -44.284 6.932 1.00 85.94 561 ASP A CA 1
ATOM 4520 C C . ASP A 1 561 ? -5.852 -44.222 7.758 1.00 85.94 561 ASP A C 1
ATOM 4522 O O . ASP A 1 561 ? -4.790 -44.687 7.332 1.00 85.94 561 ASP A O 1
ATOM 4526 N N . ILE A 1 562 ? -5.922 -43.650 8.963 1.00 85.75 562 ILE A N 1
ATOM 4527 C CA . ILE A 1 562 ? -4.777 -43.570 9.890 1.00 85.75 562 ILE A CA 1
ATOM 4528 C C . ILE A 1 562 ? -4.267 -44.937 10.374 1.00 85.75 562 ILE A C 1
ATOM 4530 O O . ILE A 1 562 ? -3.150 -45.021 10.878 1.00 85.75 562 ILE A O 1
ATOM 4534 N N . MET A 1 563 ? -5.066 -45.997 10.228 1.00 81.50 563 MET A N 1
ATOM 4535 C CA . MET A 1 563 ? -4.692 -47.369 10.578 1.00 81.50 563 MET A CA 1
ATOM 4536 C C . MET A 1 563 ? -4.040 -48.106 9.395 1.00 81.50 563 MET A C 1
ATOM 4538 O O . MET A 1 563 ? -3.585 -49.237 9.556 1.00 81.50 563 MET A O 1
ATOM 4542 N N . GLY A 1 564 ? -3.959 -47.469 8.221 1.00 81.25 564 GLY A N 1
ATOM 4543 C CA . GLY A 1 564 ? -3.382 -48.029 7.002 1.00 81.25 564 GLY A CA 1
ATOM 4544 C C . GLY A 1 564 ? -4.346 -48.889 6.181 1.00 81.25 564 GLY A C 1
ATOM 4545 O O . GLY A 1 564 ? -3.902 -49.560 5.248 1.00 81.25 564 GLY A O 1
ATOM 4546 N N . ASN A 1 565 ? -5.648 -48.883 6.483 1.00 83.94 565 ASN A N 1
ATOM 4547 C CA . ASN A 1 565 ? -6.642 -49.586 5.673 1.00 83.94 565 ASN A CA 1
ATOM 4548 C C . ASN A 1 565 ? -6.908 -48.811 4.381 1.00 83.94 565 ASN A C 1
ATOM 4550 O O . ASN A 1 565 ? -7.025 -47.587 4.401 1.00 83.94 565 ASN A O 1
ATOM 4554 N N . LEU A 1 566 ? -7.014 -49.518 3.255 1.00 83.94 566 LEU A N 1
ATOM 4555 C CA . LEU A 1 566 ? -7.302 -48.916 1.953 1.00 83.94 566 LEU A CA 1
ATOM 4556 C C . LEU A 1 566 ? -8.753 -48.411 1.902 1.00 83.94 566 LEU A C 1
ATOM 4558 O O . LEU A 1 566 ? -9.685 -49.194 2.062 1.00 83.94 566 LEU A O 1
ATOM 4562 N N . ILE A 1 567 ? -8.924 -47.119 1.626 1.00 84.44 567 ILE A N 1
ATOM 4563 C CA . ILE A 1 567 ? -10.214 -46.420 1.544 1.00 84.44 567 ILE A CA 1
ATOM 4564 C C . ILE A 1 567 ? -10.634 -46.168 0.093 1.00 84.44 567 ILE A C 1
ATOM 4566 O O . ILE A 1 567 ? -11.805 -46.334 -0.243 1.00 84.44 567 ILE A O 1
ATOM 4570 N N . ALA A 1 568 ? -9.703 -45.770 -0.781 1.00 79.38 568 ALA A N 1
ATOM 4571 C CA . ALA A 1 568 ? -10.013 -45.518 -2.190 1.00 79.38 568 ALA A CA 1
ATOM 4572 C C . ALA A 1 568 ? -8.815 -45.767 -3.114 1.00 79.38 568 ALA A C 1
ATOM 4574 O O . ALA A 1 568 ? -7.668 -45.511 -2.753 1.00 79.38 568 ALA A O 1
ATOM 4575 N N . THR A 1 569 ? -9.090 -46.238 -4.330 1.00 81.88 569 THR A N 1
ATOM 4576 C CA . THR A 1 569 ? -8.114 -46.424 -5.413 1.00 81.88 569 THR A CA 1
ATOM 4577 C C . THR A 1 569 ? -8.822 -46.273 -6.769 1.00 81.88 569 THR A C 1
ATOM 4579 O O . THR A 1 569 ? -10.011 -46.598 -6.844 1.00 81.88 569 THR A O 1
ATOM 4582 N N . PRO A 1 570 ? -8.144 -45.817 -7.844 1.00 69.56 570 PRO A N 1
ATOM 4583 C CA . PRO A 1 570 ? -8.759 -45.640 -9.164 1.00 69.56 570 PRO A CA 1
ATOM 4584 C C . PRO A 1 570 ? -9.307 -46.929 -9.790 1.00 69.56 570 PRO A C 1
ATOM 4586 O O . PRO A 1 570 ? -10.156 -46.880 -10.676 1.00 69.56 570 PRO A O 1
ATOM 4589 N N . CYS A 1 571 ? -8.834 -48.090 -9.330 1.00 59.69 571 CYS A N 1
ATOM 4590 C CA . CYS A 1 571 ? -9.235 -49.404 -9.824 1.00 59.69 571 CYS A CA 1
ATOM 4591 C C . CYS A 1 571 ? -9.978 -50.183 -8.733 1.00 59.69 571 CYS A C 1
ATOM 4593 O O . CYS A 1 571 ? -9.418 -51.101 -8.135 1.00 59.69 571 CYS A O 1
ATOM 4595 N N . SER A 1 572 ? -11.239 -49.839 -8.463 1.00 54.16 572 SER A N 1
ATOM 4596 C CA . SER A 1 572 ? -12.091 -50.691 -7.628 1.00 54.16 572 SER A CA 1
ATOM 4597 C C . SER A 1 572 ? -12.689 -51.833 -8.469 1.00 54.16 572 SER A C 1
ATOM 4599 O O . SER A 1 572 ? -13.196 -51.629 -9.576 1.00 54.16 572 SER A O 1
ATOM 4601 N N . ALA A 1 573 ? -12.598 -53.073 -7.975 1.00 49.62 573 ALA A N 1
ATOM 4602 C CA . ALA A 1 573 ? -13.069 -54.266 -8.694 1.00 49.62 573 ALA A CA 1
ATOM 4603 C C . ALA A 1 573 ? -14.605 -54.309 -8.875 1.00 49.62 573 ALA A C 1
ATOM 4605 O O . ALA A 1 573 ? -15.115 -55.090 -9.678 1.00 49.62 573 ALA A O 1
ATOM 4606 N N . ASP A 1 574 ? -15.329 -53.452 -8.157 1.00 48.75 574 ASP A N 1
ATOM 4607 C CA . ASP A 1 574 ? -16.788 -53.349 -8.083 1.00 48.75 574 ASP A CA 1
ATOM 4608 C C . ASP A 1 574 ? -17.385 -52.169 -8.882 1.00 48.75 574 ASP A C 1
ATOM 4610 O O . ASP A 1 574 ? -18.600 -51.987 -8.881 1.00 48.75 574 ASP A O 1
ATOM 4614 N N . ARG A 1 575 ? -16.571 -51.407 -9.635 1.00 48.50 575 ARG A N 1
ATOM 4615 C CA . ARG A 1 575 ? -16.982 -50.220 -10.428 1.00 48.50 575 ARG A CA 1
ATOM 4616 C C . ARG A 1 575 ? -17.566 -49.048 -9.618 1.00 48.50 575 ARG A C 1
ATOM 4618 O O . ARG A 1 575 ? -18.047 -48.093 -10.225 1.00 48.50 575 ARG A O 1
ATOM 4625 N N . SER A 1 576 ? -17.470 -49.063 -8.292 1.00 50.88 576 SER A N 1
ATOM 4626 C CA . SER A 1 576 ? -17.823 -47.950 -7.397 1.00 50.88 576 SER A CA 1
ATOM 4627 C C . SER A 1 576 ? -16.581 -47.219 -6.878 1.00 50.88 576 SER A C 1
ATOM 4629 O O . SER A 1 576 ? -16.455 -46.956 -5.683 1.00 50.88 576 SER A O 1
ATOM 4631 N N . ALA A 1 577 ? -15.628 -46.909 -7.762 1.00 59.66 577 ALA A N 1
ATOM 4632 C CA . ALA A 1 577 ? -14.415 -46.207 -7.362 1.00 59.66 577 ALA A CA 1
ATOM 4633 C C . ALA A 1 577 ? -14.779 -44.785 -6.913 1.00 59.66 577 ALA A C 1
ATOM 4635 O O . ALA A 1 577 ? -15.194 -43.954 -7.717 1.00 59.66 577 ALA A O 1
ATOM 4636 N N . SER A 1 578 ? -14.616 -44.511 -5.618 1.00 69.38 578 SER A N 1
ATOM 4637 C CA . SER A 1 578 ? -14.775 -43.177 -5.030 1.00 69.38 578 SER A CA 1
ATOM 4638 C C . SER A 1 578 ? -13.652 -42.222 -5.439 1.00 69.38 578 SER A C 1
ATOM 4640 O O . SER A 1 578 ? -13.770 -41.030 -5.208 1.00 69.38 578 SER A O 1
ATOM 4642 N N . LEU A 1 579 ? -12.567 -42.719 -6.040 1.00 74.75 579 LEU A N 1
ATOM 4643 C CA . LEU A 1 579 ? -11.448 -41.938 -6.563 1.00 74.75 579 LEU A CA 1
ATOM 4644 C C . LEU A 1 579 ? -11.371 -42.131 -8.080 1.00 74.75 579 LEU A C 1
ATOM 4646 O O . LEU A 1 579 ? -11.091 -43.237 -8.533 1.00 74.75 579 LEU A O 1
ATOM 4650 N N . VAL A 1 580 ? -11.609 -41.079 -8.862 1.00 74.81 580 VAL A N 1
ATOM 4651 C CA . VAL A 1 580 ? -11.677 -41.151 -10.332 1.00 74.81 580 VAL A CA 1
ATOM 4652 C C . VAL A 1 580 ? -10.709 -40.164 -10.994 1.00 74.81 580 VAL A C 1
ATOM 4654 O O . VAL A 1 580 ? -10.582 -39.045 -10.506 1.00 74.81 580 VAL A O 1
ATOM 4657 N N . PRO A 1 581 ? -10.017 -40.527 -12.089 1.00 70.19 581 PRO A N 1
ATOM 4658 C CA . PRO A 1 581 ? -9.252 -39.563 -12.883 1.00 70.19 581 PRO A CA 1
ATOM 4659 C C . PRO A 1 581 ? -10.167 -38.493 -13.498 1.00 70.19 581 PRO A C 1
ATOM 4661 O O . PRO A 1 581 ? -11.273 -38.816 -13.936 1.00 70.19 581 PRO A O 1
ATOM 4664 N N . LEU A 1 582 ? -9.709 -37.240 -13.556 1.00 62.59 582 LEU A N 1
ATOM 4665 C CA . LEU A 1 582 ? -10.418 -36.158 -14.247 1.00 62.59 582 LEU A CA 1
ATOM 4666 C C . LEU A 1 582 ? -10.023 -36.127 -15.734 1.00 62.59 582 LEU A C 1
ATOM 4668 O O . LEU A 1 582 ? -8.833 -36.114 -16.040 1.00 62.59 582 LEU A O 1
ATOM 4672 N N . ASP A 1 583 ? -11.007 -36.092 -16.639 1.00 56.59 583 ASP A N 1
ATOM 4673 C CA . ASP A 1 583 ? -10.804 -35.983 -18.094 1.00 56.59 583 ASP A CA 1
ATOM 4674 C C . ASP A 1 583 ? -11.492 -34.715 -18.636 1.00 56.59 583 ASP A C 1
ATOM 4676 O O . ASP A 1 583 ? -12.640 -34.430 -18.273 1.00 56.59 583 ASP A O 1
ATOM 4680 N N . LYS A 1 584 ? -10.804 -33.924 -19.472 1.00 40.09 584 LYS A N 1
ATOM 4681 C CA . LYS A 1 584 ? -11.345 -32.685 -20.067 1.00 40.09 584 LYS A CA 1
ATOM 4682 C C . LYS A 1 584 ? -11.956 -32.989 -21.441 1.00 40.09 584 LYS A C 1
ATOM 4684 O O . LYS A 1 584 ? -11.362 -32.634 -22.445 1.00 40.09 584 LYS A O 1
ATOM 4689 N N . GLY A 1 585 ? -13.162 -33.569 -21.458 1.00 33.34 585 GLY A N 1
ATOM 4690 C CA . GLY A 1 585 ? -13.963 -33.797 -22.676 1.00 33.34 585 GLY A CA 1
ATOM 4691 C C . GLY A 1 585 ? -13.326 -34.851 -23.589 1.00 33.34 585 GLY A C 1
ATOM 4692 O O . GLY A 1 585 ? -12.215 -34.694 -24.053 1.00 33.34 585 GLY A O 1
ATOM 4693 N N . ASP A 1 586 ? -13.934 -36.013 -23.785 1.00 31.52 586 ASP A N 1
ATOM 4694 C CA . ASP A 1 586 ? -15.076 -36.160 -24.680 1.00 31.52 586 ASP A CA 1
ATOM 4695 C C . ASP A 1 586 ? -16.148 -37.056 -24.056 1.00 31.52 586 ASP A C 1
ATOM 4697 O O . ASP A 1 586 ? -15.865 -38.003 -23.322 1.00 31.52 586 ASP A O 1
ATOM 4701 N N . GLY A 1 587 ? -17.417 -36.752 -24.323 1.00 37.25 587 GLY A N 1
ATOM 4702 C CA . GLY A 1 587 ? -18.550 -37.437 -23.709 1.00 37.25 587 GLY A CA 1
ATOM 4703 C C . GLY A 1 587 ? -18.550 -38.950 -23.942 1.00 37.25 587 GLY A C 1
ATOM 4704 O O . GLY A 1 587 ? -19.020 -39.410 -24.975 1.00 37.25 587 GLY A O 1
ATOM 4705 N N . ASN A 1 588 ? -18.114 -39.726 -22.945 1.00 33.31 588 ASN A N 1
ATOM 4706 C CA . ASN A 1 588 ? -18.660 -41.045 -22.632 1.00 33.31 588 ASN A CA 1
ATOM 4707 C C . ASN A 1 588 ? -18.260 -41.520 -21.227 1.00 33.31 588 ASN A C 1
ATOM 4709 O O . ASN A 1 588 ? -17.092 -41.632 -20.865 1.00 33.31 588 ASN A O 1
ATOM 4713 N N . ARG A 1 589 ? -19.278 -41.865 -20.433 1.00 34.81 589 ARG A N 1
ATOM 4714 C CA . ARG A 1 589 ? -19.144 -42.490 -19.115 1.00 34.81 589 ARG A CA 1
ATOM 4715 C C . ARG A 1 589 ? -18.672 -43.946 -19.276 1.00 34.81 589 ARG A C 1
ATOM 4717 O O . ARG A 1 589 ? -19.425 -44.784 -19.753 1.00 34.81 589 ARG A O 1
ATOM 4724 N N . ALA A 1 590 ? -17.466 -44.207 -18.772 1.00 39.72 590 ALA A N 1
ATOM 4725 C CA . ALA A 1 590 ? -16.934 -45.460 -18.221 1.00 39.72 590 ALA A CA 1
ATOM 4726 C C . ALA A 1 590 ? -16.860 -46.732 -19.099 1.00 39.72 590 ALA A C 1
ATOM 4728 O O . ALA A 1 590 ? -17.862 -47.382 -19.378 1.00 39.72 590 ALA A O 1
ATOM 4729 N N . SER A 1 591 ? -15.642 -47.275 -19.228 1.00 32.25 591 SER A N 1
ATOM 4730 C CA . SER A 1 591 ? -15.396 -48.640 -18.739 1.00 32.25 591 SER A CA 1
ATOM 4731 C C . SER A 1 591 ? -13.924 -48.865 -18.396 1.00 32.25 591 SER A C 1
ATOM 4733 O O . SER A 1 591 ? -13.069 -48.937 -19.274 1.00 32.25 591 SER A O 1
ATOM 4735 N N . ALA A 1 592 ? -13.650 -49.069 -17.109 1.00 43.72 592 ALA A N 1
ATOM 4736 C CA . ALA A 1 592 ? -12.459 -49.768 -16.662 1.00 43.72 592 ALA A CA 1
ATOM 4737 C C . ALA A 1 592 ? -12.439 -51.179 -17.274 1.00 43.72 592 ALA A C 1
ATOM 4739 O O . ALA A 1 592 ? -13.336 -51.981 -16.989 1.00 43.72 592 ALA A O 1
ATOM 4740 N N . LYS A 1 593 ? -11.427 -51.465 -18.103 1.00 29.52 593 LYS A N 1
ATOM 4741 C CA . LYS A 1 593 ? -10.775 -52.779 -18.227 1.00 29.52 593 LYS A CA 1
ATOM 4742 C C . LYS A 1 593 ? -9.511 -52.688 -19.104 1.00 29.52 593 LYS A C 1
ATOM 4744 O O . LYS A 1 593 ? -9.627 -52.655 -20.317 1.00 29.52 593 LYS A O 1
ATOM 4749 N N . VAL A 1 594 ? -8.356 -52.718 -18.420 1.00 29.27 594 VAL A N 1
ATOM 4750 C CA . VAL A 1 594 ? -7.107 -53.464 -18.729 1.00 29.27 594 VAL A CA 1
ATOM 4751 C C . VAL A 1 594 ? -6.498 -53.205 -20.124 1.00 29.27 594 VAL A C 1
ATOM 4753 O O . VAL A 1 594 ? -7.098 -53.553 -21.124 1.00 29.27 594 VAL A O 1
ATOM 4756 N N . SER A 1 595 ? -5.298 -52.644 -20.292 1.00 28.16 595 SER A N 1
ATOM 4757 C CA . SER A 1 595 ? -4.011 -52.998 -19.677 1.00 28.16 595 SER A CA 1
ATOM 4758 C C . SER A 1 595 ? -2.961 -51.919 -19.964 1.00 28.16 595 SER A C 1
ATOM 4760 O O . SER A 1 595 ? -2.834 -51.517 -21.113 1.00 28.16 595 SER A O 1
ATOM 4762 N N . GLY A 1 596 ? -2.146 -51.576 -18.963 1.00 32.78 596 GLY A N 1
ATOM 4763 C CA . GLY A 1 596 ? -0.780 -51.069 -19.150 1.00 32.78 596 GLY A CA 1
ATOM 4764 C C . GLY A 1 596 ? -0.636 -49.713 -19.849 1.00 32.78 596 GLY A C 1
ATOM 4765 O O . GLY A 1 596 ? -0.482 -49.657 -21.060 1.00 32.78 596 GLY A O 1
ATOM 4766 N N . GLY A 1 597 ? -0.555 -48.645 -19.053 1.00 35.00 597 GLY A N 1
ATOM 4767 C CA . GLY A 1 597 ? -0.137 -47.317 -19.508 1.00 35.00 597 GLY A CA 1
ATOM 4768 C C . GLY A 1 597 ? -1.308 -46.399 -19.857 1.00 35.00 597 GLY A C 1
ATOM 4769 O O . GLY A 1 597 ? -2.240 -46.798 -20.542 1.00 35.00 597 GLY A O 1
ATOM 4770 N N . SER A 1 598 ? -1.236 -45.148 -19.403 1.00 44.22 598 SER A N 1
ATOM 4771 C CA . SER A 1 598 ? -2.150 -44.054 -19.768 1.00 44.22 598 SER A CA 1
ATOM 4772 C C . SER A 1 598 ? -3.507 -43.973 -19.044 1.00 44.22 598 SER A C 1
ATOM 4774 O O . SER A 1 598 ? -4.555 -43.813 -19.663 1.00 44.22 598 SER A O 1
ATOM 4776 N N . ALA A 1 599 ? -3.494 -43.978 -17.706 1.00 39.62 599 ALA A N 1
ATOM 4777 C CA . ALA A 1 599 ? -4.580 -43.390 -16.915 1.00 39.62 599 ALA A CA 1
ATOM 4778 C C . ALA A 1 599 ? -4.065 -42.120 -16.209 1.00 39.62 599 ALA A C 1
ATOM 4780 O O . ALA A 1 599 ? -3.294 -42.205 -15.260 1.00 39.62 599 ALA A O 1
ATOM 4781 N N . SER A 1 600 ? -4.509 -40.964 -16.713 1.00 47.72 600 SER A N 1
ATOM 4782 C CA . SER A 1 600 ? -4.181 -39.585 -16.312 1.00 47.72 600 SER A CA 1
ATOM 4783 C C . SER A 1 600 ? -2.786 -39.075 -16.730 1.00 47.72 600 SER A C 1
ATOM 4785 O O . SER A 1 600 ? -1.822 -39.041 -15.973 1.00 47.72 600 SER A O 1
ATOM 4787 N N . ALA A 1 601 ? -2.694 -38.577 -17.968 1.00 49.19 601 ALA A N 1
ATOM 4788 C CA . ALA A 1 601 ? -1.535 -37.810 -18.445 1.00 49.19 601 ALA A CA 1
ATOM 4789 C C . ALA A 1 601 ? -1.305 -36.492 -17.662 1.00 49.19 601 ALA A C 1
ATOM 4791 O O . ALA A 1 601 ? -0.292 -35.828 -17.862 1.00 49.19 601 ALA A O 1
ATOM 4792 N N . GLN A 1 602 ? -2.226 -36.111 -16.765 1.00 56.50 602 GLN A N 1
ATOM 4793 C CA . GLN A 1 602 ? -2.189 -34.847 -16.019 1.00 56.50 602 GLN A CA 1
ATOM 4794 C C . GLN A 1 602 ? -2.195 -34.997 -14.487 1.00 56.50 602 GLN A C 1
ATOM 4796 O O . GLN A 1 602 ? -2.092 -33.993 -13.796 1.00 56.50 602 GLN A O 1
ATOM 4801 N N . GLY A 1 603 ? -2.303 -36.210 -13.923 1.00 69.19 603 GLY A N 1
ATOM 4802 C CA . GLY A 1 603 ? -2.167 -36.403 -12.466 1.00 69.19 603 GLY A CA 1
ATOM 4803 C C . GLY A 1 603 ? -3.311 -35.888 -11.609 1.00 69.19 603 GLY A C 1
ATOM 4804 O O . GLY A 1 603 ? -3.167 -35.853 -10.390 1.00 69.19 603 GLY A O 1
ATOM 4805 N N . VAL A 1 604 ? -4.434 -35.505 -12.219 1.00 73.12 604 VAL A N 1
ATOM 4806 C CA . VAL A 1 604 ? -5.601 -34.975 -11.511 1.00 73.12 604 VAL A CA 1
ATOM 4807 C C . VAL A 1 604 ? -6.629 -36.080 -11.263 1.00 73.12 604 VAL A C 1
ATOM 4809 O O . VAL A 1 604 ? -7.036 -36.797 -12.181 1.00 73.12 604 VAL A O 1
ATOM 4812 N N . TYR A 1 605 ? -7.062 -36.204 -10.014 1.00 79.31 605 TYR A N 1
ATOM 4813 C CA . TYR A 1 605 ? -8.041 -37.170 -9.529 1.00 79.31 605 TYR A CA 1
ATOM 4814 C C . TYR A 1 605 ? -9.117 -36.461 -8.708 1.00 79.31 605 TYR A C 1
ATOM 4816 O O . TYR A 1 605 ? -8.846 -35.461 -8.060 1.00 79.31 605 TYR A O 1
ATOM 4824 N N . ILE A 1 606 ? -10.333 -36.989 -8.689 1.00 78.62 606 ILE A N 1
ATOM 4825 C CA . ILE A 1 606 ? -11.412 -36.532 -7.815 1.00 78.62 606 ILE A CA 1
ATOM 4826 C C . ILE A 1 606 ? -11.739 -37.657 -6.846 1.00 78.62 606 ILE A C 1
ATOM 4828 O O . ILE A 1 606 ? -12.111 -38.751 -7.269 1.00 78.62 606 ILE A O 1
ATOM 4832 N N . TRP A 1 607 ? -11.615 -37.384 -5.550 1.00 83.69 607 TRP A N 1
ATOM 4833 C CA . TRP A 1 607 ? -12.101 -38.259 -4.493 1.00 83.69 607 TRP A CA 1
ATOM 4834 C C . TRP A 1 607 ? -13.463 -37.792 -3.987 1.00 83.69 607 TRP A C 1
ATOM 4836 O O . TRP A 1 607 ? -13.585 -36.688 -3.467 1.00 83.69 607 TRP A O 1
ATOM 4846 N N . THR A 1 608 ? -14.476 -38.643 -4.087 1.00 81.31 608 THR A N 1
ATOM 4847 C CA . THR A 1 608 ? -15.826 -38.457 -3.552 1.00 81.31 608 THR A CA 1
ATOM 4848 C C . THR A 1 608 ? -16.102 -39.567 -2.530 1.00 81.31 608 THR A C 1
ATOM 4850 O O . THR A 1 608 ? -16.531 -40.657 -2.918 1.00 81.31 608 THR A O 1
ATOM 4853 N N . PRO A 1 609 ? -15.816 -39.355 -1.231 1.00 77.88 609 PRO A N 1
ATOM 4854 C CA . PRO A 1 609 ? -15.963 -40.396 -0.216 1.00 77.88 609 PRO A CA 1
ATOM 4855 C C . PRO A 1 609 ? -17.418 -40.868 -0.068 1.00 77.88 609 PRO A C 1
ATOM 4857 O O . PRO A 1 609 ? -18.332 -40.055 0.071 1.00 77.88 609 PRO A O 1
ATOM 4860 N N . ASP A 1 610 ? -17.619 -42.190 -0.028 1.00 76.25 610 ASP A N 1
ATOM 4861 C CA . ASP A 1 610 ? -18.915 -42.838 0.225 1.00 76.25 610 ASP A CA 1
ATOM 4862 C C . ASP A 1 610 ? -19.504 -42.415 1.578 1.00 76.25 610 ASP A C 1
ATOM 4864 O O . ASP A 1 610 ? -18.760 -42.206 2.539 1.00 76.25 610 ASP A O 1
ATOM 4868 N N . GLN A 1 611 ? -20.835 -42.311 1.682 1.00 75.50 611 GLN A N 1
ATOM 4869 C CA . GLN A 1 611 ? -21.549 -41.905 2.904 1.00 75.50 611 GLN A CA 1
ATOM 4870 C C . GLN A 1 611 ? -21.188 -42.715 4.168 1.00 75.50 611 GLN A C 1
ATOM 4872 O O . GLN A 1 611 ? -21.342 -42.215 5.278 1.00 75.50 611 GLN A O 1
ATOM 4877 N N . SER A 1 612 ? -20.645 -43.920 4.031 1.00 79.94 612 SER A N 1
ATOM 4878 C CA . SER A 1 612 ? -20.149 -44.744 5.139 1.00 79.94 612 SER A CA 1
ATOM 4879 C C . SER A 1 612 ? -18.787 -44.313 5.712 1.00 79.94 612 SER A C 1
ATOM 4881 O O . SER A 1 612 ? -18.458 -44.704 6.830 1.00 79.94 612 SER A O 1
ATOM 4883 N N . ILE A 1 613 ? -18.003 -43.496 4.997 1.00 82.19 613 ILE A N 1
ATOM 4884 C CA . ILE A 1 613 ? -16.681 -43.014 5.433 1.00 82.19 613 ILE A CA 1
ATOM 4885 C C . ILE A 1 613 ? -16.849 -41.852 6.439 1.00 82.19 613 ILE A C 1
ATOM 4887 O O . ILE A 1 613 ? -17.422 -40.826 6.067 1.00 82.19 613 ILE A O 1
ATOM 4891 N N . PRO A 1 614 ? -16.373 -41.964 7.696 1.00 79.44 614 PRO A N 1
ATOM 4892 C CA . PRO A 1 614 ? -16.561 -40.935 8.723 1.00 79.44 614 PRO A CA 1
ATOM 4893 C C . PRO A 1 614 ? -15.652 -39.711 8.526 1.00 79.44 614 PRO A C 1
ATOM 4895 O O . PRO A 1 614 ? -14.600 -39.791 7.888 1.00 79.44 614 PRO A O 1
ATOM 4898 N N . SER A 1 615 ? -16.018 -38.581 9.138 1.00 81.31 615 SER A N 1
ATOM 4899 C CA . SER A 1 615 ? -15.117 -37.429 9.281 1.00 81.31 615 SER A CA 1
ATOM 4900 C C . SER A 1 615 ? -13.825 -37.852 9.989 1.00 81.31 615 SER A C 1
ATOM 4902 O O . SER A 1 615 ? -13.865 -38.582 10.979 1.00 81.31 615 SER A O 1
ATOM 4904 N N . GLY A 1 616 ? -12.671 -37.416 9.491 1.00 81.00 616 GLY A N 1
ATOM 4905 C CA . GLY A 1 616 ? -11.378 -37.824 10.023 1.00 81.00 616 GLY A CA 1
ATOM 4906 C C . GLY A 1 616 ? -10.198 -37.460 9.130 1.00 81.00 616 GLY A C 1
ATOM 4907 O O . GLY A 1 616 ? -10.340 -36.829 8.082 1.00 81.00 616 GLY A O 1
ATOM 4908 N N . ILE A 1 617 ? -9.009 -37.865 9.571 1.00 83.25 617 ILE A N 1
ATOM 4909 C CA . ILE A 1 617 ? -7.761 -37.691 8.827 1.00 83.25 617 ILE A CA 1
ATOM 4910 C C . ILE A 1 617 ? -7.520 -38.928 7.959 1.00 83.25 617 ILE A C 1
ATOM 4912 O O . ILE A 1 617 ? -7.608 -40.055 8.439 1.00 83.25 617 ILE A O 1
ATOM 4916 N N . TYR A 1 618 ? -7.160 -38.705 6.699 1.00 86.00 618 TYR A N 1
ATOM 4917 C CA . TYR A 1 618 ? -6.832 -39.732 5.717 1.00 86.00 618 TYR A CA 1
ATOM 4918 C C . TYR A 1 618 ? -5.444 -39.476 5.123 1.00 86.00 618 TYR A C 1
ATOM 4920 O O . TYR A 1 618 ? -4.984 -38.335 5.020 1.00 86.00 618 TYR A O 1
ATOM 4928 N N . LEU A 1 619 ? -4.757 -40.551 4.746 1.00 87.81 619 LEU A N 1
ATOM 4929 C CA . LEU A 1 619 ? -3.428 -40.523 4.150 1.00 87.81 619 LEU A CA 1
ATOM 4930 C C . LEU A 1 619 ? -3.525 -40.891 2.679 1.00 87.81 619 LEU A C 1
ATOM 4932 O O . LEU A 1 619 ? -3.905 -42.001 2.318 1.00 87.81 619 LEU A O 1
ATOM 4936 N N . MET A 1 620 ? -3.136 -39.967 1.820 1.00 86.00 620 MET A N 1
ATOM 4937 C CA . MET A 1 620 ? -2.992 -40.227 0.403 1.00 86.00 620 MET A CA 1
ATOM 4938 C C . MET A 1 620 ? -1.567 -40.666 0.103 1.00 86.00 620 MET A C 1
ATOM 4940 O O . MET A 1 620 ? -0.620 -40.094 0.640 1.00 86.00 620 MET A O 1
ATOM 4944 N N . LYS A 1 621 ? -1.420 -41.658 -0.771 1.00 84.81 621 LYS A N 1
ATOM 4945 C CA . LYS A 1 621 ? -0.139 -42.178 -1.238 1.00 84.81 621 LYS A CA 1
ATOM 4946 C C . LYS A 1 621 ? -0.127 -42.211 -2.761 1.00 84.81 621 LYS A C 1
ATOM 4948 O O . LYS A 1 621 ? -1.006 -42.830 -3.357 1.00 84.81 621 LYS A O 1
ATOM 4953 N N . ALA A 1 622 ? 0.889 -41.608 -3.368 1.00 83.94 622 ALA A N 1
ATOM 4954 C CA . ALA A 1 622 ? 1.165 -41.709 -4.798 1.00 83.94 622 ALA A CA 1
ATOM 4955 C C . ALA A 1 622 ? 2.527 -42.375 -5.036 1.00 83.94 622 ALA A C 1
ATOM 4957 O O . ALA A 1 622 ? 3.473 -42.162 -4.273 1.00 83.94 622 ALA A O 1
ATOM 4958 N N . ILE A 1 623 ? 2.619 -43.191 -6.088 1.00 76.75 623 ILE A N 1
ATOM 4959 C CA . ILE A 1 623 ? 3.847 -43.848 -6.543 1.00 76.75 623 ILE A CA 1
ATOM 4960 C C . ILE A 1 623 ? 4.119 -43.404 -7.981 1.00 76.75 623 ILE A C 1
ATOM 4962 O O . ILE A 1 623 ? 3.280 -43.600 -8.862 1.00 76.75 623 ILE A O 1
ATOM 4966 N N . ILE A 1 624 ? 5.290 -42.809 -8.209 1.00 73.12 624 ILE A N 1
ATOM 4967 C CA . ILE A 1 624 ? 5.754 -42.335 -9.521 1.00 73.12 624 ILE A CA 1
ATOM 4968 C C . ILE A 1 624 ? 7.117 -42.985 -9.773 1.00 73.12 624 ILE A C 1
ATOM 4970 O O . ILE A 1 624 ? 8.086 -42.722 -9.053 1.00 73.12 624 ILE A O 1
ATOM 4974 N N . GLY A 1 625 ? 7.187 -43.903 -10.742 1.00 70.56 625 GLY A N 1
ATOM 4975 C CA . GLY A 1 625 ? 8.356 -44.773 -10.911 1.00 70.56 625 GLY A CA 1
ATOM 4976 C C . GLY A 1 625 ? 8.671 -45.554 -9.625 1.00 70.56 625 GLY A C 1
ATOM 4977 O O . GLY A 1 625 ? 7.838 -46.324 -9.151 1.00 70.56 625 GLY A O 1
ATOM 4978 N N . ASN A 1 626 ? 9.857 -45.320 -9.046 1.00 68.81 626 ASN A N 1
ATOM 4979 C CA . ASN A 1 626 ? 10.313 -45.933 -7.787 1.00 68.81 626 ASN A CA 1
ATOM 4980 C C . ASN A 1 626 ? 10.150 -45.026 -6.547 1.00 68.81 626 ASN A C 1
ATOM 4982 O O . ASN A 1 626 ? 10.525 -45.437 -5.447 1.00 68.81 626 ASN A O 1
ATOM 4986 N N . LYS A 1 627 ? 9.630 -43.796 -6.688 1.00 69.56 627 LYS A N 1
ATOM 4987 C CA . LYS A 1 627 ? 9.443 -42.865 -5.560 1.00 69.56 627 LYS A CA 1
ATOM 4988 C C . LYS A 1 627 ? 8.016 -42.954 -5.012 1.00 69.56 627 LYS A C 1
ATOM 4990 O O . LYS A 1 627 ? 7.061 -43.161 -5.756 1.00 69.56 627 LYS A O 1
ATOM 4995 N N . THR A 1 628 ? 7.880 -42.790 -3.697 1.00 79.81 628 THR A N 1
ATOM 4996 C CA . THR A 1 628 ? 6.597 -42.748 -2.980 1.00 79.81 628 THR A CA 1
ATOM 4997 C C . THR A 1 628 ? 6.446 -41.394 -2.300 1.00 79.81 628 THR A C 1
ATOM 4999 O O . THR A 1 628 ? 7.368 -40.967 -1.611 1.00 79.81 628 THR A O 1
ATOM 5002 N N . ILE A 1 629 ? 5.286 -40.756 -2.444 1.00 82.88 629 ILE A N 1
ATOM 5003 C CA . ILE A 1 629 ? 4.947 -39.491 -1.774 1.00 82.88 629 ILE A CA 1
ATOM 5004 C C . ILE A 1 629 ? 3.647 -39.692 -1.007 1.00 82.88 629 ILE A C 1
ATOM 5006 O O . ILE A 1 629 ? 2.752 -40.409 -1.469 1.00 82.88 629 ILE A O 1
ATOM 5010 N N . THR A 1 630 ? 3.535 -39.062 0.159 1.00 83.44 630 THR A N 1
ATOM 5011 C CA . THR A 1 630 ? 2.325 -39.097 0.977 1.00 83.44 630 THR A CA 1
ATOM 5012 C C . THR A 1 630 ? 1.846 -37.697 1.340 1.00 83.44 630 THR A C 1
ATOM 5014 O O . THR A 1 630 ? 2.640 -36.779 1.532 1.00 83.44 630 THR A O 1
ATOM 5017 N N . LYS A 1 631 ? 0.526 -37.523 1.445 1.00 83.25 631 LYS A N 1
ATOM 5018 C CA . LYS A 1 631 ? -0.102 -36.265 1.869 1.00 83.25 631 LYS A CA 1
ATOM 5019 C C . LYS A 1 631 ? -1.268 -36.549 2.805 1.00 83.25 631 LYS A C 1
ATOM 5021 O O . LYS A 1 631 ? -2.009 -37.511 2.618 1.00 83.25 631 LYS A O 1
ATOM 5026 N N . ARG A 1 632 ? -1.435 -35.696 3.812 1.00 82.62 632 ARG A N 1
ATOM 5027 C CA . ARG A 1 632 ? -2.583 -35.717 4.721 1.00 82.62 632 ARG A CA 1
ATOM 5028 C C . ARG A 1 632 ? -3.776 -35.007 4.080 1.00 82.62 632 ARG A C 1
ATOM 5030 O O . ARG A 1 632 ? -3.620 -33.882 3.615 1.00 82.62 632 ARG A O 1
ATOM 5037 N N . VAL A 1 633 ? -4.953 -35.623 4.138 1.00 78.19 633 VAL A N 1
ATOM 5038 C CA . VAL A 1 633 ? -6.243 -35.036 3.744 1.00 78.19 633 VAL A CA 1
ATOM 5039 C C . VAL A 1 633 ? -7.191 -35.106 4.938 1.00 78.19 633 VAL A C 1
ATOM 5041 O O . VAL A 1 633 ? -7.173 -36.086 5.681 1.00 78.19 633 VAL A O 1
ATOM 5044 N N . VAL A 1 634 ? -8.001 -34.071 5.154 1.00 76.12 634 VAL A N 1
ATOM 5045 C CA . VAL A 1 634 ? -9.005 -34.047 6.225 1.00 76.12 634 VAL A CA 1
ATOM 5046 C C . VAL A 1 634 ? -10.390 -34.084 5.594 1.00 76.12 634 VAL A C 1
ATOM 5048 O O . VAL A 1 634 ? -10.714 -33.239 4.765 1.00 76.12 634 VAL A O 1
ATOM 5051 N N . LEU A 1 635 ? -11.201 -35.065 5.985 1.00 75.75 635 LEU A N 1
ATOM 5052 C CA . LEU A 1 635 ? -12.614 -35.140 5.633 1.00 75.75 635 LEU A CA 1
ATOM 5053 C C . LEU A 1 635 ? -13.437 -34.647 6.824 1.00 75.75 635 LEU A C 1
ATOM 5055 O O . LEU A 1 635 ? -13.323 -35.197 7.918 1.00 75.75 635 LEU A O 1
ATOM 5059 N N . VAL A 1 636 ? -14.281 -33.643 6.611 1.00 65.38 636 VAL A N 1
ATOM 5060 C CA . VAL A 1 636 ? -15.279 -33.180 7.582 1.00 65.38 636 VAL A CA 1
ATOM 5061 C C . VAL A 1 636 ? -16.631 -33.205 6.881 1.00 65.38 636 VAL A C 1
ATOM 5063 O O . VAL A 1 636 ? -16.753 -32.677 5.778 1.00 65.38 636 VAL A O 1
ATOM 5066 N N . ARG A 1 637 ? -17.609 -33.868 7.491 1.00 63.91 637 ARG A N 1
ATOM 5067 C CA . ARG A 1 637 ? -19.010 -33.882 7.072 1.00 63.91 637 ARG A CA 1
ATOM 5068 C C . ARG A 1 637 ? -19.894 -33.108 8.018 1.00 63.91 637 ARG A C 1
ATOM 5070 O O . ARG A 1 637 ? -19.599 -33.165 9.235 1.00 63.91 637 ARG A O 1
#